Protein AF-0000000084986607 (afdb_homodimer)

Nearest PDB structures (foldseek):
  7drk-assembly1_B  TM=8.245E-01  e=2.965E-09  Staphylococcus aureus subsp. aureus N315
  6wmv-assembly1_C  TM=6.485E-01  e=1.947E-02  Archaeoglobus fulgidus
  6h59-assembly1_A  TM=6.500E-01  e=3.599E-02  Mycobacterium tuberculosis H37Rv
  6w1w-assembly1_A  TM=1.901E-01  e=2.308E+00  Vibrio cholerae O1 biovar El Tor str. N16961
  7drk-assembly1_B  TM=8.254E-01  e=2.108E-09  Staphylococcus aureus subsp. aureus N315

Radius of gyration: 21.26 Å; Cα contacts (8 Å, |Δi|>4): 441; chains: 2; bounding box: 54×56×50 Å

Foldseek 3Di:
DPPVVQPPLSVLLVVLQVLQVVLLCLLQPPVDQLSLVVNLVSLVSSVVSLVVSVVVCVVVVVDDPSSVVSSVVSLVSNLLSLVVSCCVVVLEPPVLSVLLVVLVCLLVVLQVLQVVVVHHDDDDPLVVVLSVLSSVLSSQLSVVVSCCSVPVPDDVVVSSVSSHVSSVVSSVSSNVRSVVSCVVSVCSVPVPD/DPPVVQPPLSVLLVVLQVLQVVLLCLLQPPVDQLSLVVNLVSLVSSVVSLVVSVVVCVVVVVDDPNSVVSSVVSLVSNLLSLVVSCCVVVLEPPVLSVLLVVLVVLLVVLQVLQVVVVHHDDDDPLVVVLSVLSSVLSSQLSVVVSCCSVPVPDDPVVSSVSSHVSSVVSSVSSNVRSVVSCVVSVCSVPVPD

InterPro domains:
  IPR000462 CDP-alcohol phosphatidyltransferase [PF01066] (6-175)
  IPR004570 CDP-diacylglycerol--glycerol-3-phosphate 3-phosphatidyltransferase [PIRSF000847] (7-192)
  IPR004570 CDP-diacylglycerol--glycerol-3-phosphate 3-phosphatidyltransferase [TIGR00560] (7-188)
  IPR043130 CDP-alcohol phosphatidyltransferase, transmembrane domain [G3DSA:1.20.120.1760] (6-190)
  IPR048254 CDP-alcohol phosphatidyltransferase, conserved site [PS00379] (53-75)
  IPR050324 CDP-alcohol phosphatidyltransferase class-I [PTHR14269] (7-187)

Sequence (386 aa):
MEECELNTPNKLTLLRIILVPFFVAFLMIPAIPFHFLWALVLFIAAAVTDSIDGKLARKYNLVTNFGKFLDPLADKVLVFSALICFIELGFIGSVMVVIIMAREFLVTSLRLVAVNSGKVIAASIWGKLKTVSQMVSIVVILTLQAFIELFGILDPSIALLIGEVLMWIATALTLISGVEYLWSNWKYVNMNDMEECELNTPNKLTLLRIILVPFFVAFLMIPAIPFHFLWALVLFIAAAVTDSIDGKLARKYNLVTNFGKFLDPLADKVLVFSALICFIELGFIGSVMVVIIMAREFLVTSLRLVAVNSGKVIAASIWGKLKTVSQMVSIVVILTLQAFIELFGILDPSIALLIGEVLMWIATALTLISGVEYLWSNWKYVNMND

Structure (mmCIF, N/CA/C/O backbone):
data_AF-0000000084986607-model_v1
#
loop_
_entity.id
_entity.type
_entity.pdbx_description
1 polymer 'CDP-diacylglycerol--glycerol-3-phosphate 3-phosphatidyltransferase'
#
loop_
_atom_site.group_PDB
_atom_site.id
_atom_site.type_symbol
_atom_site.label_atom_id
_atom_site.label_alt_id
_atom_site.label_comp_id
_atom_site.label_asym_id
_atom_site.label_entity_id
_atom_site.label_seq_id
_atom_site.pdbx_PDB_ins_code
_atom_site.Cartn_x
_atom_site.Cartn_y
_atom_site.Cartn_z
_atom_site.occupancy
_atom_site.B_iso_or_equiv
_atom_site.auth_seq_id
_atom_site.auth_comp_id
_atom_site.auth_asym_id
_atom_site.auth_atom_id
_atom_site.pdbx_PDB_model_num
ATOM 1 N N . MET A 1 1 ? 17.422 29.547 -10.867 1 28.83 1 MET A N 1
ATOM 2 C CA . MET A 1 1 ? 17.109 28.172 -10.492 1 28.83 1 MET A CA 1
ATOM 3 C C . MET A 1 1 ? 18.266 27.547 -9.734 1 28.83 1 MET A C 1
ATOM 5 O O . MET A 1 1 ? 19.281 27.172 -10.336 1 28.83 1 MET A O 1
ATOM 9 N N . GLU A 1 2 ? 18.703 28.109 -8.672 1 35.69 2 GLU A N 1
ATOM 10 C CA . GLU A 1 2 ? 19.938 27.766 -7.992 1 35.69 2 GLU A CA 1
ATOM 11 C C . GLU A 1 2 ? 20.094 26.25 -7.848 1 35.69 2 GLU A C 1
ATOM 13 O O . GLU A 1 2 ? 19.109 25.547 -7.609 1 35.69 2 GLU A O 1
ATOM 18 N N . GLU A 1 3 ? 21.016 25.609 -8.469 1 37.78 3 GLU A N 1
ATOM 19 C CA . GLU A 1 3 ? 21.453 24.219 -8.508 1 37.78 3 GLU A CA 1
ATOM 20 C C . GLU A 1 3 ? 21.281 23.547 -7.148 1 37.78 3 GLU A C 1
ATOM 22 O O . GLU A 1 3 ? 21.969 23.922 -6.184 1 37.78 3 GLU A O 1
ATOM 27 N N . CYS A 1 4 ? 20.016 23.484 -6.645 1 42.47 4 CYS A N 1
ATOM 28 C CA . CYS A 1 4 ? 19.906 22.812 -5.352 1 42.47 4 CYS A CA 1
ATOM 29 C C . CYS A 1 4 ? 20.922 21.688 -5.234 1 42.47 4 CYS A C 1
ATOM 31 O O . CYS A 1 4 ? 20.797 20.656 -5.906 1 42.47 4 CYS A O 1
ATOM 33 N N . GLU A 1 5 ? 22.141 21.922 -5.223 1 50.06 5 GLU A N 1
ATOM 34 C CA . GLU A 1 5 ? 23.219 20.984 -4.941 1 50.06 5 GLU A CA 1
ATOM 35 C C . GLU A 1 5 ? 22.781 19.953 -3.904 1 50.06 5 GLU A C 1
ATOM 37 O O . GLU A 1 5 ? 22.594 20.281 -2.73 1 50.06 5 GLU A O 1
ATOM 42 N N . LEU A 1 6 ? 21.891 18.922 -4.375 1 61.12 6 LEU A N 1
ATOM 43 C CA . LEU A 1 6 ? 21.484 17.875 -3.451 1 61.12 6 LEU A CA 1
ATOM 44 C C . LEU A 1 6 ? 22.656 17.422 -2.598 1 61.12 6 LEU A C 1
ATOM 46 O O . LEU A 1 6 ? 23.719 17.109 -3.123 1 61.12 6 LEU A O 1
ATOM 50 N N . ASN A 1 7 ? 22.734 17.75 -1.363 1 72.56 7 ASN A N 1
ATOM 51 C CA . ASN A 1 7 ? 23.719 17.219 -0.442 1 72.56 7 ASN A CA 1
ATOM 52 C C . ASN A 1 7 ? 23.781 15.695 -0.51 1 72.56 7 ASN A C 1
ATOM 54 O O . ASN A 1 7 ? 22.953 15.062 -1.163 1 72.56 7 ASN A O 1
ATOM 58 N N . THR A 1 8 ? 24.797 15.109 -0.159 1 68.56 8 THR A N 1
ATOM 59 C CA . THR A 1 8 ? 25.094 13.68 -0.241 1 68.56 8 THR A CA 1
ATOM 60 C C . THR A 1 8 ? 23.922 12.852 0.269 1 68.56 8 THR A C 1
ATOM 62 O O . THR A 1 8 ? 23.484 11.906 -0.395 1 68.56 8 THR A O 1
ATOM 65 N N . PRO A 1 9 ? 23.297 13.289 1.304 1 70.12 9 PRO A N 1
ATOM 66 C CA . PRO A 1 9 ? 22.172 12.484 1.786 1 70.12 9 PRO A CA 1
ATOM 67 C C . PRO A 1 9 ? 21 12.477 0.817 1 70.12 9 PRO A C 1
ATOM 69 O O . PRO A 1 9 ? 20.359 11.438 0.625 1 70.12 9 PRO A O 1
ATOM 72 N N . ASN A 1 10 ? 20.812 13.516 0.164 1 75.75 10 ASN A N 1
ATOM 73 C CA . ASN A 1 10 ? 19.719 13.609 -0.788 1 75.75 10 ASN A CA 1
ATOM 74 C C . ASN A 1 10 ? 19.984 12.773 -2.037 1 75.75 10 ASN A C 1
ATOM 76 O O . ASN A 1 10 ? 19.062 12.188 -2.602 1 75.75 10 ASN A O 1
ATOM 80 N N . LYS A 1 11 ? 21.234 12.797 -2.33 1 77.88 11 LYS A N 1
ATOM 81 C CA . LYS A 1 11 ? 21.609 11.984 -3.486 1 77.88 11 LYS A CA 1
ATOM 82 C C . LYS A 1 11 ? 21.375 10.5 -3.217 1 77.88 11 LYS A C 1
ATOM 84 O O . LYS A 1 11 ? 20.922 9.766 -4.098 1 77.88 11 LYS A O 1
ATOM 89 N N . LEU A 1 12 ? 21.594 10.141 -2.016 1 77.69 12 LEU A N 1
ATOM 90 C CA . LEU A 1 12 ? 21.422 8.734 -1.651 1 77.69 12 LEU A CA 1
ATOM 91 C C . LEU A 1 12 ? 19.938 8.359 -1.591 1 77.69 12 LEU A C 1
ATOM 93 O O . LEU A 1 12 ? 19.562 7.246 -1.96 1 77.69 12 LEU A O 1
ATOM 97 N N . THR A 1 13 ? 19.203 9.258 -1.148 1 78.75 13 THR A N 1
ATOM 98 C CA . THR A 1 13 ? 17.766 9.016 -1.095 1 78.75 13 THR A CA 1
ATOM 99 C C . THR A 1 13 ? 17.188 8.875 -2.5 1 78.75 13 THR A C 1
ATOM 101 O O . THR A 1 13 ? 16.391 7.965 -2.762 1 78.75 13 THR A O 1
ATOM 104 N N . LEU A 1 14 ? 17.609 9.727 -3.342 1 80.88 14 LEU A N 1
ATOM 105 C CA . LEU A 1 14 ? 17.172 9.664 -4.73 1 80.88 14 LEU A CA 1
ATOM 106 C C . LEU A 1 14 ? 17.625 8.359 -5.387 1 80.88 14 LEU A C 1
ATOM 108 O O . LEU A 1 14 ? 16.875 7.77 -6.172 1 80.88 14 LEU A O 1
ATOM 112 N N . LEU A 1 15 ? 18.797 8.031 -5.039 1 82.75 15 LEU A N 1
ATOM 113 C CA . LEU A 1 15 ? 19.312 6.762 -5.551 1 82.75 15 LEU A CA 1
ATOM 114 C C . LEU A 1 15 ? 18.422 5.598 -5.102 1 82.75 15 LEU A C 1
ATOM 116 O O . LEU A 1 15 ? 18.141 4.691 -5.887 1 82.75 15 LEU A O 1
ATOM 120 N N . ARG A 1 16 ? 17.922 5.676 -3.904 1 87 16 ARG A N 1
ATOM 121 C CA . ARG A 1 16 ? 17.078 4.602 -3.385 1 87 16 ARG A CA 1
ATOM 122 C C . ARG A 1 16 ? 15.758 4.531 -4.133 1 87 16 ARG A C 1
ATOM 124 O O . ARG A 1 16 ? 15.266 3.441 -4.441 1 87 16 ARG A O 1
ATOM 131 N N . ILE A 1 17 ? 15.234 5.574 -4.43 1 85.38 17 ILE A N 1
ATOM 132 C CA . ILE A 1 17 ? 13.977 5.621 -5.172 1 85.38 17 ILE A CA 1
ATOM 133 C C . ILE A 1 17 ? 14.188 5.047 -6.57 1 85.38 17 ILE A C 1
ATOM 135 O O . ILE A 1 17 ? 13.359 4.277 -7.062 1 85.38 17 ILE A O 1
ATOM 139 N N . ILE A 1 18 ? 15.344 5.395 -7.16 1 88.12 18 ILE A N 1
ATOM 140 C CA . ILE A 1 18 ? 15.672 4.945 -8.508 1 88.12 18 ILE A CA 1
ATOM 141 C C . ILE A 1 18 ? 15.953 3.443 -8.5 1 88.12 18 ILE A C 1
ATOM 143 O O . ILE A 1 18 ? 15.703 2.752 -9.492 1 88.12 18 ILE A O 1
ATOM 147 N N . LEU A 1 19 ? 16.422 2.98 -7.426 1 91.88 19 LEU A N 1
ATOM 148 C CA . LEU A 1 19 ? 16.766 1.569 -7.309 1 91.88 19 LEU A CA 1
ATOM 149 C C . LEU A 1 19 ? 15.516 0.702 -7.27 1 91.88 19 LEU A C 1
ATOM 151 O O . LEU A 1 19 ? 15.578 -0.496 -7.559 1 91.88 19 LEU A O 1
ATOM 155 N N . VAL A 1 20 ? 14.367 1.291 -6.926 1 93.44 20 VAL A N 1
ATOM 156 C CA . VAL A 1 20 ? 13.148 0.515 -6.727 1 93.44 20 VAL A CA 1
ATOM 157 C C . VAL A 1 20 ? 12.734 -0.147 -8.039 1 93.44 20 VAL A C 1
ATOM 159 O O . VAL A 1 20 ? 12.508 -1.358 -8.086 1 93.44 20 VAL A O 1
ATOM 162 N N . PRO A 1 21 ? 12.695 0.578 -9.18 1 95.25 21 PRO A N 1
ATOM 163 C CA . PRO A 1 21 ? 12.328 -0.084 -10.43 1 95.25 21 PRO A CA 1
ATOM 164 C C . PRO A 1 21 ? 13.328 -1.164 -10.844 1 95.25 21 PRO A C 1
ATOM 166 O O . PRO A 1 21 ? 12.938 -2.188 -11.414 1 95.25 21 PRO A O 1
ATOM 169 N N . PHE A 1 22 ? 14.539 -0.944 -10.594 1 96 22 PHE A N 1
ATOM 170 C CA . PHE A 1 22 ? 15.547 -1.951 -10.898 1 96 22 PHE A CA 1
ATOM 171 C C . PHE A 1 22 ? 15.383 -3.172 -10 1 96 22 PHE A C 1
ATOM 173 O O . PHE A 1 22 ? 15.5 -4.309 -10.461 1 96 22 PHE A O 1
ATOM 180 N N . PHE A 1 23 ? 15.133 -2.857 -8.758 1 97.5 23 PHE A N 1
ATOM 181 C CA . PHE A 1 23 ? 14.867 -3.941 -7.82 1 97.5 23 PHE A CA 1
ATOM 182 C C . PHE A 1 23 ? 13.703 -4.797 -8.297 1 97.5 23 PHE A C 1
ATOM 184 O O . PHE A 1 23 ? 13.797 -6.023 -8.344 1 97.5 23 PHE A O 1
ATOM 191 N N . VAL A 1 24 ? 12.633 -4.137 -8.703 1 97.75 24 VAL A N 1
ATOM 192 C CA . VAL A 1 24 ? 11.438 -4.832 -9.164 1 97.75 24 VAL A CA 1
ATOM 193 C C . VAL A 1 24 ? 11.75 -5.605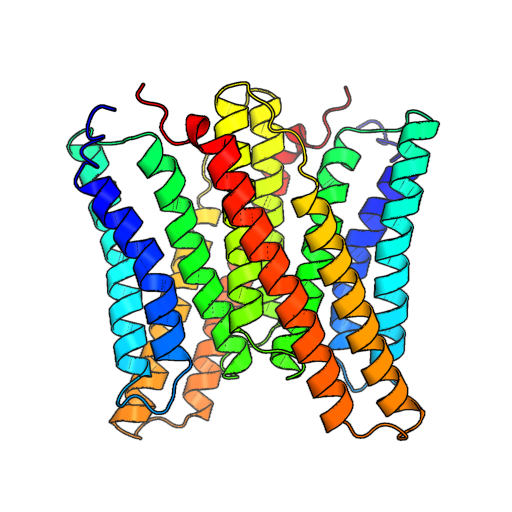 -10.445 1 97.75 24 VAL A C 1
ATOM 195 O O . VAL A 1 24 ? 11.312 -6.742 -10.617 1 97.75 24 VAL A O 1
ATOM 198 N N . ALA A 1 25 ? 12.523 -5.02 -11.312 1 96.75 25 ALA A N 1
ATOM 199 C CA . ALA A 1 25 ? 12.891 -5.676 -12.562 1 96.75 25 ALA A CA 1
ATOM 200 C C . ALA A 1 25 ? 13.695 -6.945 -12.297 1 96.75 25 ALA A C 1
ATOM 202 O O . ALA A 1 25 ? 13.398 -8 -12.859 1 96.75 25 ALA A O 1
ATOM 203 N N . PHE A 1 26 ? 14.641 -6.848 -11.445 1 96.44 26 PHE A N 1
ATOM 204 C CA . PHE A 1 26 ? 15.445 -8.016 -11.125 1 96.44 26 PHE A CA 1
ATOM 205 C C . PHE A 1 26 ? 14.609 -9.094 -10.445 1 96.44 26 PHE A C 1
ATOM 207 O O . PHE A 1 26 ? 14.82 -10.281 -10.672 1 96.44 26 PHE A O 1
ATOM 214 N N . LEU A 1 27 ? 13.734 -8.625 -9.664 1 96.31 27 LEU A N 1
ATOM 215 C CA . LEU A 1 27 ? 12.906 -9.562 -8.914 1 96.31 27 LEU A CA 1
ATOM 216 C C . LEU A 1 27 ? 11.938 -10.297 -9.836 1 96.31 27 LEU A C 1
ATOM 218 O O . LEU A 1 27 ? 11.719 -11.5 -9.68 1 96.31 27 LEU A O 1
ATOM 222 N N . MET A 1 28 ? 11.461 -9.602 -10.898 1 97.06 28 MET A N 1
ATOM 223 C CA . MET A 1 28 ? 10.297 -10.117 -11.617 1 97.06 28 MET A CA 1
ATOM 224 C C . MET A 1 28 ? 10.695 -10.664 -12.984 1 97.06 28 MET A C 1
ATOM 226 O O . MET A 1 28 ? 9.891 -11.305 -13.656 1 97.06 28 MET A O 1
ATOM 230 N N . ILE A 1 29 ? 11.93 -10.438 -13.445 1 96.12 29 ILE A N 1
ATOM 231 C CA . ILE A 1 29 ? 12.352 -10.914 -14.758 1 96.12 29 ILE A CA 1
ATOM 232 C C . ILE A 1 29 ? 13.25 -12.133 -14.602 1 96.12 29 ILE A C 1
ATOM 234 O O . ILE A 1 29 ? 14.453 -12.008 -14.398 1 96.12 29 ILE A O 1
ATOM 238 N N . PRO A 1 30 ? 12.695 -13.281 -14.789 1 92.88 30 PRO A N 1
ATOM 239 C CA . PRO A 1 30 ? 13.453 -14.516 -14.562 1 92.88 30 PRO A CA 1
ATOM 240 C C . PRO A 1 30 ? 14.531 -14.75 -15.617 1 92.88 30 PRO A C 1
ATOM 242 O O . PRO A 1 30 ? 15.438 -15.555 -15.414 1 92.88 30 PRO A O 1
ATOM 245 N N . ALA A 1 31 ? 14.414 -14.07 -16.703 1 93.44 31 ALA A N 1
ATOM 246 C CA . ALA A 1 31 ? 15.375 -14.234 -17.781 1 93.44 31 ALA A CA 1
ATOM 247 C C . ALA A 1 31 ? 16.75 -13.711 -17.375 1 93.44 31 ALA A C 1
ATOM 249 O O . ALA A 1 31 ? 17.766 -14.07 -18 1 93.44 31 ALA A O 1
ATOM 250 N N . ILE A 1 32 ? 16.812 -12.898 -16.422 1 92.88 32 ILE A N 1
ATOM 251 C CA . ILE A 1 32 ? 18.094 -12.383 -15.922 1 92.88 32 ILE A CA 1
ATOM 252 C C . ILE A 1 32 ? 18.75 -13.43 -15.023 1 92.88 32 ILE A C 1
ATOM 254 O O . ILE A 1 32 ? 18.156 -13.883 -14.047 1 92.88 32 ILE A O 1
ATOM 258 N N . PRO A 1 33 ? 19.984 -13.812 -15.375 1 92.62 33 PRO A N 1
ATOM 259 C CA . PRO A 1 33 ? 20.656 -14.781 -14.516 1 92.62 33 PRO A CA 1
ATOM 260 C C . PRO A 1 33 ? 20.859 -14.273 -13.094 1 92.62 33 PRO A C 1
ATOM 262 O O . PRO A 1 33 ? 21.188 -13.102 -12.891 1 92.62 33 PRO A O 1
ATOM 265 N N . PHE A 1 34 ? 20.609 -15.094 -12.164 1 93.56 34 PHE A N 1
ATOM 266 C CA . PHE A 1 34 ? 20.781 -14.781 -10.75 1 93.56 34 PHE A CA 1
ATOM 267 C C . PHE A 1 34 ? 19.953 -13.57 -10.352 1 93.56 34 PHE A C 1
ATOM 269 O O . PHE A 1 34 ? 20.438 -12.68 -9.656 1 93.56 34 PHE A O 1
ATOM 276 N N . HIS A 1 35 ? 18.781 -13.5 -10.891 1 94.62 35 HIS A N 1
ATOM 277 C CA . HIS A 1 35 ? 17.953 -12.32 -10.711 1 94.62 35 HIS A CA 1
ATOM 278 C C . HIS A 1 35 ? 17.578 -12.125 -9.242 1 94.62 35 HIS A C 1
ATOM 280 O O . HIS A 1 35 ? 17.516 -10.992 -8.766 1 94.62 35 HIS A O 1
ATOM 286 N N . PHE A 1 36 ? 17.422 -13.195 -8.469 1 95.31 36 PHE A N 1
ATOM 287 C CA . PHE A 1 36 ? 17.109 -13.047 -7.051 1 95.31 36 PHE A CA 1
ATOM 288 C C . PHE A 1 36 ? 18.312 -12.5 -6.289 1 95.31 36 PHE A C 1
ATOM 290 O O . PHE A 1 36 ? 18.156 -11.727 -5.344 1 95.31 36 PHE A O 1
ATOM 297 N N . LEU A 1 37 ? 19.469 -12.891 -6.652 1 95.38 37 LEU A N 1
ATOM 298 C CA . LEU A 1 37 ? 20.688 -12.383 -6.016 1 95.38 37 LEU A CA 1
ATOM 299 C C . LEU A 1 37 ? 20.844 -10.883 -6.25 1 95.38 37 LEU A C 1
ATOM 301 O O . LEU A 1 37 ? 21.156 -10.133 -5.324 1 95.38 37 LEU A O 1
ATOM 305 N N . TRP A 1 38 ? 20.609 -10.516 -7.496 1 96.19 38 TRP A N 1
ATOM 306 C CA . TRP A 1 38 ? 20.688 -9.094 -7.816 1 96.19 38 TRP A CA 1
ATOM 307 C C . TRP A 1 38 ? 19.641 -8.305 -7.027 1 96.19 38 TRP A C 1
ATOM 309 O O . TRP A 1 38 ? 19.922 -7.211 -6.531 1 96.19 38 TRP A O 1
ATOM 319 N N . ALA A 1 39 ? 18.438 -8.852 -6.941 1 96.88 39 ALA A N 1
ATOM 320 C CA . ALA A 1 39 ? 17.391 -8.211 -6.156 1 96.88 39 ALA A CA 1
ATOM 321 C C . ALA A 1 39 ? 17.797 -8.086 -4.691 1 96.88 39 ALA A C 1
ATOM 323 O O . ALA A 1 39 ? 17.562 -7.051 -4.062 1 96.88 39 ALA A O 1
ATOM 324 N N . LEU A 1 40 ? 18.406 -9.141 -4.164 1 96.81 40 LEU A N 1
ATOM 325 C CA . LEU A 1 40 ? 18.859 -9.156 -2.781 1 96.81 40 LEU A CA 1
ATOM 326 C C . LEU A 1 40 ? 19.922 -8.07 -2.549 1 96.81 40 LEU A C 1
ATOM 328 O O . LEU A 1 40 ? 19.828 -7.305 -1.589 1 96.81 40 LEU A O 1
ATOM 332 N N . VAL A 1 41 ? 20.859 -8 -3.402 1 96.06 41 VAL A N 1
ATOM 333 C CA . VAL A 1 41 ? 21.938 -7.031 -3.289 1 96.06 41 VAL A CA 1
ATOM 334 C C . VAL A 1 41 ? 21.391 -5.613 -3.346 1 96.06 41 VAL A C 1
ATOM 336 O O . VAL A 1 41 ? 21.766 -4.758 -2.541 1 96.06 41 VAL A O 1
ATOM 339 N N . LEU A 1 42 ? 20.5 -5.43 -4.277 1 95.56 42 LEU A N 1
ATOM 340 C CA . LEU A 1 42 ? 19.906 -4.105 -4.418 1 95.56 42 LEU A CA 1
ATOM 341 C C . LEU A 1 42 ? 19.094 -3.74 -3.182 1 95.56 42 LEU A C 1
ATOM 343 O O . LEU A 1 42 ? 19.141 -2.598 -2.717 1 95.56 42 LEU A O 1
ATOM 347 N N . PHE A 1 43 ? 18.375 -4.688 -2.67 1 96.38 43 PHE A N 1
ATOM 348 C CA . PHE A 1 43 ? 17.562 -4.426 -1.489 1 96.38 43 PHE A CA 1
ATOM 349 C C . PHE A 1 43 ? 18.438 -4.082 -0.29 1 96.38 43 PHE A C 1
ATOM 351 O O . PHE A 1 43 ? 18.172 -3.109 0.419 1 96.38 43 PHE A O 1
ATOM 358 N N . ILE A 1 44 ? 19.438 -4.855 -0.04 1 94.38 44 ILE A N 1
ATOM 359 C CA . ILE A 1 44 ? 20.344 -4.633 1.081 1 94.38 44 ILE A CA 1
ATOM 360 C C . ILE A 1 44 ? 21.031 -3.283 0.923 1 94.38 44 ILE A C 1
ATOM 362 O O . ILE A 1 44 ? 21.141 -2.518 1.884 1 94.38 44 ILE A O 1
ATOM 366 N N . ALA A 1 45 ? 21.469 -3.041 -0.271 1 91.94 45 ALA A N 1
ATOM 367 C CA . ALA A 1 45 ? 22.141 -1.767 -0.537 1 91.94 45 ALA A CA 1
ATOM 368 C C . ALA A 1 45 ? 21.203 -0.594 -0.225 1 91.94 45 ALA A C 1
ATOM 370 O O . ALA A 1 45 ? 21.625 0.373 0.422 1 91.94 45 ALA A O 1
ATOM 371 N N . ALA A 1 46 ? 19.984 -0.755 -0.696 1 88.75 46 ALA A N 1
ATOM 372 C CA . ALA A 1 46 ? 19 0.304 -0.463 1 88.75 46 ALA A CA 1
ATOM 373 C C . ALA A 1 46 ? 18.703 0.454 1.025 1 88.75 46 ALA A C 1
ATOM 375 O O . ALA A 1 46 ? 18.578 1.572 1.532 1 88.75 46 ALA A O 1
ATOM 376 N N . ALA A 1 47 ? 18.609 -0.64 1.761 1 86.12 47 ALA A N 1
ATOM 377 C CA . ALA A 1 47 ? 18.281 -0.627 3.184 1 86.12 47 ALA A CA 1
ATOM 378 C C . ALA A 1 47 ? 19.438 -0.077 4.012 1 86.12 47 ALA A C 1
ATOM 380 O O . ALA A 1 47 ? 19.219 0.691 4.953 1 86.12 47 ALA A O 1
ATOM 381 N N . VAL A 1 48 ? 20.609 -0.439 3.695 1 84.88 48 VAL A N 1
ATOM 382 C CA . VAL A 1 48 ? 21.797 -0.034 4.438 1 84.88 48 VAL A CA 1
ATOM 383 C C . VAL A 1 48 ? 22.094 1.44 4.172 1 84.88 48 VAL A C 1
ATOM 385 O O . VAL A 1 48 ? 22.5 2.17 5.078 1 84.88 48 VAL A O 1
ATOM 388 N N . THR A 1 49 ? 21.875 1.845 2.959 1 82.31 49 THR A N 1
ATOM 389 C CA . THR A 1 49 ? 22.141 3.238 2.617 1 82.31 49 THR A CA 1
ATOM 390 C C . THR A 1 49 ? 21.234 4.172 3.428 1 82.31 49 THR A C 1
ATOM 392 O O . THR A 1 49 ? 21.656 5.281 3.775 1 82.31 49 THR A O 1
ATOM 395 N N . ASP A 1 50 ? 20.047 3.68 3.646 1 79.88 50 ASP A N 1
ATOM 396 C CA . ASP A 1 50 ? 19.125 4.477 4.465 1 79.88 50 ASP A CA 1
ATOM 397 C C . ASP A 1 50 ? 19.672 4.648 5.879 1 79.88 50 ASP A C 1
ATOM 399 O O . ASP A 1 50 ? 19.656 5.754 6.426 1 79.88 50 ASP A O 1
ATOM 403 N N . SER A 1 51 ? 20.156 3.613 6.445 1 77.5 51 SER A N 1
ATOM 404 C CA . SER A 1 51 ? 20.672 3.656 7.812 1 77.5 51 SER A CA 1
ATOM 405 C C . SER A 1 51 ? 21.906 4.535 7.918 1 77.5 51 SER A C 1
ATOM 407 O O . SER A 1 51 ? 22.062 5.293 8.875 1 77.5 51 SER A O 1
ATOM 409 N N . ILE A 1 52 ? 22.672 4.504 6.957 1 76.44 52 ILE A N 1
ATOM 410 C CA . ILE A 1 52 ? 23.953 5.203 6.984 1 76.44 52 ILE A CA 1
ATOM 411 C C . ILE A 1 52 ? 23.734 6.688 6.711 1 76.44 52 ILE A C 1
ATOM 413 O O . ILE A 1 52 ? 24.25 7.543 7.434 1 76.44 52 ILE A O 1
ATOM 417 N N . ASP A 1 53 ? 22.984 6.898 5.738 1 71.5 53 ASP A N 1
ATOM 418 C CA . ASP A 1 53 ? 22.812 8.281 5.316 1 71.5 53 ASP A CA 1
ATOM 419 C C . ASP A 1 53 ? 22.016 9.078 6.348 1 71.5 53 ASP A C 1
ATOM 421 O O . ASP A 1 53 ? 22.266 10.266 6.555 1 71.5 53 ASP A O 1
ATOM 425 N N . GLY A 1 54 ? 21.031 8.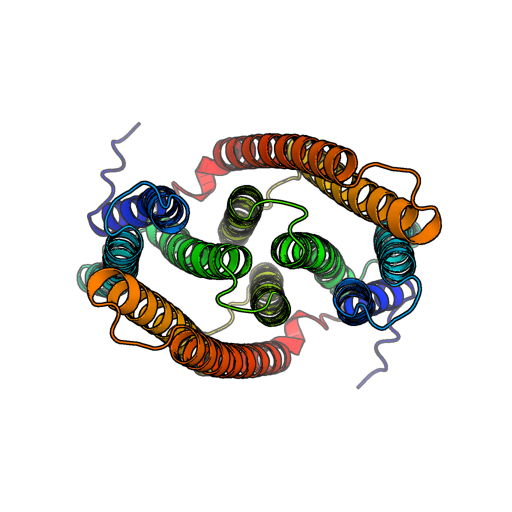352 6.926 1 68.88 54 GLY A N 1
ATOM 426 C CA . GLY A 1 54 ? 20.344 9.031 8.016 1 68.88 54 GLY A CA 1
ATOM 427 C C . GLY A 1 54 ? 21.266 9.43 9.148 1 68.88 54 GLY A C 1
ATOM 428 O O . GLY A 1 54 ? 21.188 10.547 9.648 1 68.88 54 GLY A O 1
ATOM 429 N N . LYS A 1 55 ? 22.219 8.648 9.414 1 73.88 55 LYS A N 1
ATOM 430 C CA . LYS A 1 55 ? 23.172 8.914 10.484 1 73.88 55 LYS A CA 1
ATOM 431 C C . LYS A 1 55 ? 24.141 10.023 10.086 1 73.88 55 LYS A C 1
ATOM 433 O O . LYS A 1 55 ? 24.453 10.906 10.891 1 73.88 55 LYS A O 1
ATOM 438 N N . LEU A 1 56 ? 24.453 9.945 8.898 1 70.75 56 LEU A N 1
ATOM 439 C CA . LEU A 1 56 ? 25.422 10.922 8.422 1 70.75 56 LEU A CA 1
ATOM 440 C C . LEU A 1 56 ? 24.781 12.305 8.281 1 70.75 56 LEU A C 1
ATOM 442 O O . LEU A 1 56 ? 25.406 13.312 8.602 1 70.75 56 LEU A O 1
ATOM 446 N N . ALA A 1 57 ? 23.625 12.273 7.785 1 68.62 57 ALA A N 1
ATOM 447 C CA . ALA A 1 57 ? 22.922 13.539 7.621 1 68.62 57 ALA A CA 1
ATOM 448 C C . ALA A 1 57 ? 22.719 14.227 8.969 1 68.62 57 ALA A C 1
ATOM 450 O O . ALA A 1 57 ? 22.844 15.453 9.07 1 68.62 57 ALA A O 1
ATOM 451 N N . ARG A 1 58 ? 22.531 13.469 9.992 1 71.06 58 ARG A N 1
ATOM 452 C CA . ARG A 1 58 ? 22.328 14.008 11.336 1 71.06 58 ARG A CA 1
ATOM 453 C C . ARG A 1 58 ? 23.656 14.461 11.938 1 71.06 58 ARG A C 1
ATOM 455 O O . ARG A 1 58 ? 23.734 15.516 12.555 1 71.06 58 ARG A O 1
ATOM 462 N N . LYS A 1 59 ? 24.547 13.75 11.641 1 73.75 59 LYS A N 1
ATOM 463 C CA . LYS A 1 59 ? 25.875 14.031 12.211 1 73.75 59 LYS A CA 1
ATOM 464 C C . LYS A 1 59 ? 26.469 15.297 11.609 1 73.75 59 LYS A C 1
ATOM 466 O O . LYS A 1 59 ? 27.078 16.094 12.312 1 73.75 59 LYS A O 1
ATOM 471 N N . TYR A 1 60 ? 26.219 15.477 10.352 1 74.88 60 TYR A N 1
ATOM 472 C CA . TYR A 1 60 ? 26.859 16.609 9.68 1 74.88 60 TYR A CA 1
ATOM 473 C C . TYR A 1 60 ? 25.844 17.719 9.43 1 74.88 60 TYR A C 1
ATOM 475 O O . TYR A 1 60 ? 26.109 18.641 8.648 1 74.88 60 TYR A O 1
ATOM 483 N N . ASN A 1 61 ? 24.641 17.562 9.977 1 70.94 61 ASN A N 1
ATOM 484 C CA . ASN A 1 61 ? 23.594 18.562 9.891 1 70.94 61 ASN A CA 1
ATOM 485 C C . ASN A 1 61 ? 23.188 18.828 8.445 1 70.94 61 ASN A C 1
ATOM 487 O O . ASN A 1 61 ? 23.078 19.984 8.031 1 70.94 61 ASN A O 1
ATOM 491 N N . LEU A 1 62 ? 23.203 17.922 7.719 1 70.44 62 LEU A N 1
ATOM 492 C CA . LEU A 1 62 ? 22.859 18.031 6.305 1 70.44 62 LEU A CA 1
ATOM 493 C C . LEU A 1 62 ? 21.406 17.641 6.059 1 70.44 62 LEU A C 1
ATOM 495 O O . LEU A 1 62 ? 21.031 17.344 4.926 1 70.44 62 LEU A O 1
ATOM 499 N N . VAL A 1 63 ? 20.719 17.688 7.129 1 68.38 63 VAL A N 1
ATOM 500 C CA . VAL A 1 63 ? 19.328 17.297 7 1 68.38 63 VAL A CA 1
ATOM 501 C C . VAL A 1 63 ? 18.547 18.344 6.215 1 68.38 63 VAL A C 1
ATOM 503 O O . VAL A 1 63 ? 18.609 19.531 6.543 1 68.38 63 VAL A O 1
ATOM 506 N N . THR A 1 64 ? 18.062 18.016 5.012 1 74.69 64 THR A N 1
ATOM 507 C CA . THR A 1 64 ? 17.234 18.906 4.199 1 74.69 64 THR A CA 1
ATOM 508 C C . THR A 1 64 ? 15.766 18.5 4.258 1 74.69 64 THR A C 1
ATOM 510 O O . THR A 1 64 ? 15.445 17.375 4.645 1 74.69 64 THR A O 1
ATOM 513 N N . ASN A 1 65 ? 14.969 19.438 4.02 1 74.5 65 ASN A N 1
ATOM 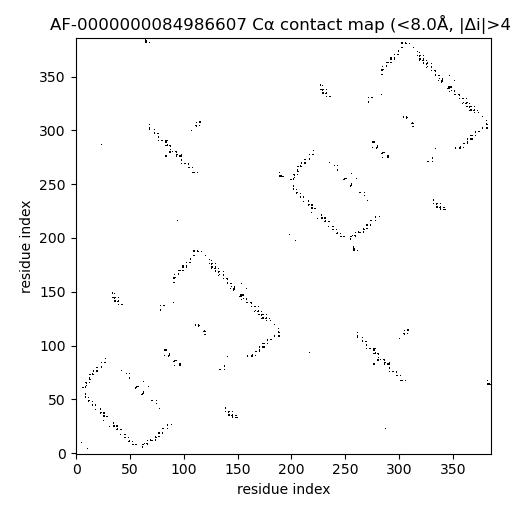514 C CA . ASN A 1 65 ? 13.539 19.156 3.982 1 74.5 65 ASN A CA 1
ATOM 515 C C . ASN A 1 65 ? 13.203 18.109 2.922 1 74.5 65 ASN A C 1
ATOM 517 O O . ASN A 1 65 ? 12.336 17.266 3.131 1 74.5 65 ASN A O 1
ATOM 521 N N . PHE A 1 66 ? 13.969 18.172 1.911 1 77.44 66 PHE A N 1
ATOM 522 C CA . PHE A 1 66 ? 13.758 17.219 0.836 1 77.44 66 PHE A CA 1
ATOM 523 C C . PHE A 1 66 ? 14.109 15.805 1.298 1 77.44 66 PHE A C 1
ATOM 525 O O . PHE A 1 66 ? 13.367 14.859 1.032 1 77.44 66 PHE A O 1
ATOM 532 N N . GLY A 1 67 ? 15.195 15.742 1.944 1 76.88 67 GLY A N 1
ATOM 533 C CA . GLY A 1 67 ? 15.609 14.453 2.469 1 76.88 67 GLY A CA 1
ATOM 534 C C . GLY A 1 67 ? 14.664 13.898 3.512 1 76.88 67 GLY A C 1
ATOM 535 O O . GLY A 1 67 ? 14.367 12.703 3.514 1 76.88 67 GLY A O 1
ATOM 536 N N . LYS A 1 68 ? 14.172 14.695 4.281 1 75.81 68 LYS A N 1
ATOM 537 C CA . LYS A 1 68 ? 13.234 14.305 5.328 1 75.81 68 LYS A CA 1
ATOM 538 C C . LYS A 1 68 ? 11.938 13.758 4.727 1 75.81 68 LYS A C 1
ATOM 540 O O . LYS A 1 68 ? 11.328 12.836 5.27 1 75.81 68 LYS A O 1
ATOM 545 N N . PHE A 1 69 ? 11.664 14.32 3.666 1 81.38 69 PHE A N 1
ATOM 546 C CA . PHE A 1 69 ? 10.453 13.914 2.961 1 81.38 69 PHE A CA 1
ATOM 547 C C . PHE A 1 69 ? 10.695 12.633 2.174 1 81.38 69 PHE A C 1
ATOM 549 O O . PHE A 1 69 ? 9.922 11.68 2.275 1 81.38 69 PHE A O 1
ATOM 556 N N . LEU A 1 70 ? 11.75 12.578 1.482 1 83.06 70 LEU A N 1
ATOM 557 C CA . LEU A 1 70 ? 11.977 11.523 0.5 1 83.06 70 LEU A CA 1
ATOM 558 C C . LEU A 1 70 ? 12.469 10.25 1.177 1 83.06 70 LEU A C 1
ATOM 560 O O . LEU A 1 70 ? 12.203 9.148 0.691 1 83.06 70 LEU A O 1
ATOM 564 N N . ASP A 1 71 ? 13.156 10.477 2.262 1 83.44 71 ASP A N 1
ATOM 565 C CA . ASP A 1 71 ? 13.773 9.328 2.918 1 83.44 71 ASP A CA 1
ATOM 566 C C . ASP A 1 71 ? 12.719 8.32 3.367 1 83.44 71 ASP A C 1
ATOM 568 O O . ASP A 1 71 ?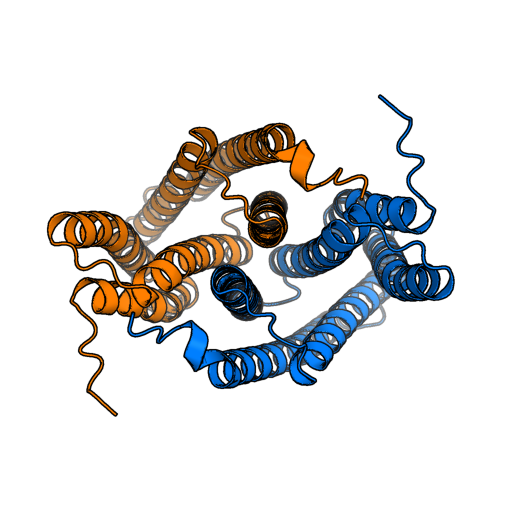 12.742 7.16 2.943 1 83.44 71 ASP A O 1
ATOM 572 N N . PRO A 1 72 ? 11.758 8.758 4.105 1 83.81 72 PRO A N 1
ATOM 573 C CA . PRO A 1 72 ? 10.719 7.816 4.543 1 83.81 72 PRO A CA 1
ATOM 574 C C . PRO A 1 72 ? 9.922 7.234 3.381 1 83.81 72 PRO A C 1
ATOM 576 O O . PRO A 1 72 ? 9.508 6.074 3.432 1 83.81 72 PRO A O 1
ATOM 579 N N . LEU A 1 73 ? 9.68 7.953 2.383 1 88.44 73 LEU A N 1
ATOM 580 C CA . LEU A 1 73 ? 8.945 7.504 1.207 1 88.44 73 LEU A CA 1
ATOM 581 C C . LEU A 1 73 ? 9.695 6.379 0.497 1 88.44 73 LEU A C 1
ATOM 583 O O . LEU A 1 73 ? 9.102 5.355 0.148 1 88.44 73 LEU A O 1
ATOM 587 N N . ALA A 1 74 ? 10.992 6.648 0.304 1 89.5 74 ALA A N 1
ATOM 588 C CA . ALA A 1 74 ? 11.82 5.668 -0.396 1 89.5 74 ALA A CA 1
ATOM 589 C C . ALA A 1 74 ? 11.812 4.324 0.329 1 89.5 74 ALA A C 1
ATOM 591 O O . ALA A 1 74 ? 11.688 3.271 -0.301 1 89.5 74 ALA A O 1
ATOM 592 N N . ASP A 1 75 ? 11.93 4.422 1.61 1 88 75 ASP A N 1
ATOM 593 C CA . ASP A 1 75 ? 11.945 3.201 2.412 1 88 75 ASP A CA 1
ATOM 594 C C . ASP A 1 75 ? 10.617 2.459 2.316 1 88 75 ASP A C 1
ATOM 596 O O . ASP A 1 75 ? 10.586 1.245 2.107 1 88 75 ASP A O 1
ATOM 600 N N . LYS A 1 76 ? 9.555 3.129 2.361 1 91.62 76 LYS A N 1
ATOM 601 C CA . LYS A 1 76 ? 8.219 2.537 2.303 1 91.62 76 LYS A CA 1
ATOM 602 C C . LYS A 1 76 ? 7.957 1.906 0.938 1 91.62 76 LYS A C 1
ATOM 604 O O . LYS A 1 76 ? 7.449 0.787 0.854 1 91.62 76 LYS A O 1
ATOM 609 N N . VAL A 1 77 ? 8.305 2.582 -0.023 1 94.56 77 VAL A N 1
ATOM 610 C CA . VAL A 1 77 ? 8.039 2.113 -1.379 1 94.56 77 VAL A CA 1
ATOM 611 C C . VAL A 1 77 ? 8.852 0.852 -1.659 1 94.56 77 VAL A C 1
ATOM 613 O O . VAL A 1 77 ? 8.352 -0.096 -2.268 1 94.56 77 VAL A O 1
ATOM 616 N N . LEU A 1 78 ? 10.094 0.887 -1.202 1 94.25 78 LEU A N 1
ATOM 617 C CA . LEU A 1 78 ? 10.945 -0.28 -1.412 1 94.25 78 LEU A CA 1
ATOM 618 C C . LEU A 1 78 ? 10.367 -1.508 -0.72 1 94.25 78 LEU A C 1
ATOM 620 O O . LEU A 1 78 ? 10.25 -2.572 -1.33 1 94.25 78 LEU A O 1
ATOM 624 N N . VAL A 1 79 ? 9.969 -1.362 0.485 1 95.5 79 VAL A N 1
ATOM 625 C CA . VAL A 1 79 ? 9.445 -2.469 1.28 1 95.5 79 VAL A CA 1
ATOM 626 C C . VAL A 1 79 ? 8.148 -2.979 0.664 1 95.5 79 VAL A C 1
ATOM 628 O O . VAL A 1 79 ? 7.988 -4.18 0.438 1 95.5 79 VAL A O 1
ATOM 631 N N . PHE A 1 80 ? 7.27 -2.137 0.315 1 97.19 80 PHE A N 1
ATOM 632 C CA . PHE A 1 80 ? 5.98 -2.561 -0.221 1 97.19 80 PHE A CA 1
ATOM 633 C C . PHE A 1 80 ? 6.141 -3.141 -1.621 1 97.19 80 PHE A C 1
ATOM 635 O O . PHE A 1 80 ? 5.398 -4.043 -2.012 1 97.19 80 PHE A O 1
ATOM 642 N N . SER A 1 81 ? 7.086 -2.596 -2.367 1 97.75 81 SER A N 1
ATOM 643 C CA . SER A 1 81 ? 7.367 -3.203 -3.662 1 97.75 81 SER A CA 1
ATOM 644 C C . SER A 1 81 ? 7.781 -4.664 -3.51 1 97.75 81 SER A C 1
ATOM 646 O O . SER A 1 81 ? 7.309 -5.531 -4.246 1 97.75 81 SER A O 1
ATOM 648 N N . ALA A 1 82 ? 8.617 -4.887 -2.562 1 97.88 82 ALA A N 1
ATOM 649 C CA . ALA A 1 82 ? 9.062 -6.258 -2.309 1 97.88 82 ALA A CA 1
ATOM 650 C C . ALA A 1 82 ? 7.891 -7.152 -1.917 1 97.88 82 ALA A C 1
ATOM 652 O O . ALA A 1 82 ? 7.703 -8.227 -2.492 1 97.88 82 ALA A O 1
ATOM 653 N N . LEU A 1 83 ? 7.109 -6.691 -0.997 1 98.38 83 LEU A N 1
ATOM 654 C CA . LEU A 1 83 ? 6.004 -7.488 -0.481 1 98.38 83 LEU A CA 1
ATOM 655 C C . LEU A 1 83 ? 4.988 -7.789 -1.58 1 98.38 83 LEU A C 1
ATOM 657 O O . LEU A 1 83 ? 4.52 -8.922 -1.706 1 98.38 83 LEU A O 1
ATOM 661 N N . ILE A 1 84 ? 4.699 -6.809 -2.387 1 98.56 84 ILE A N 1
ATOM 662 C CA . ILE A 1 84 ? 3.709 -6.945 -3.451 1 98.56 84 ILE A CA 1
ATOM 663 C C . ILE A 1 84 ? 4.219 -7.922 -4.508 1 98.56 84 ILE A C 1
ATOM 665 O O . ILE A 1 84 ? 3.479 -8.789 -4.969 1 98.56 84 ILE A O 1
ATOM 669 N N . CYS A 1 85 ? 5.453 -7.82 -4.871 1 98.56 85 CYS A N 1
ATOM 670 C CA . CYS A 1 85 ? 6.031 -8.734 -5.855 1 98.56 85 CYS A CA 1
ATOM 671 C C . CYS A 1 85 ? 6.105 -10.148 -5.309 1 98.56 85 CYS A C 1
ATOM 673 O O . CYS A 1 85 ? 5.941 -11.117 -6.055 1 98.56 85 CYS A O 1
ATOM 675 N N . PHE A 1 86 ? 6.387 -10.297 -3.977 1 98.44 86 PHE A N 1
ATOM 676 C CA . PHE A 1 86 ? 6.453 -11.609 -3.35 1 98.44 86 PHE A CA 1
ATOM 677 C C . PHE A 1 86 ? 5.129 -12.344 -3.498 1 98.44 86 PHE A C 1
ATOM 679 O O . PHE A 1 86 ? 5.105 -13.57 -3.619 1 98.44 86 PHE A O 1
ATOM 686 N N . ILE A 1 87 ? 4.031 -11.594 -3.51 1 98.19 87 ILE A N 1
ATOM 687 C CA . ILE A 1 87 ? 2.721 -12.219 -3.674 1 98.19 87 ILE A CA 1
ATOM 688 C C . ILE A 1 87 ? 2.631 -12.875 -5.051 1 98.19 87 ILE A C 1
ATOM 690 O O . ILE A 1 87 ? 2.215 -14.031 -5.164 1 98.19 87 ILE A O 1
ATOM 694 N N . GLU A 1 88 ? 3 -12.102 -6.082 1 97.69 88 GLU A N 1
ATOM 695 C CA . GLU A 1 88 ? 2.934 -12.617 -7.449 1 97.69 88 GLU A CA 1
ATOM 696 C C . GLU A 1 88 ? 3.828 -13.844 -7.617 1 97.69 88 GLU A C 1
ATOM 698 O O . GLU A 1 88 ? 3.488 -14.766 -8.359 1 97.69 88 GLU A O 1
ATOM 703 N N . LEU A 1 89 ? 4.949 -13.859 -6.898 1 96.88 89 LEU A N 1
ATOM 704 C CA . LEU A 1 89 ? 5.922 -14.945 -7.016 1 96.88 89 LEU A CA 1
ATOM 705 C C . LEU A 1 89 ? 5.5 -16.141 -6.168 1 96.88 89 LEU A C 1
ATOM 707 O O . LEU A 1 89 ? 6.121 -17.203 -6.242 1 96.88 89 LEU A O 1
ATOM 711 N N . GLY A 1 90 ? 4.52 -15.938 -5.281 1 96.5 90 GLY A N 1
ATOM 712 C CA . GLY A 1 90 ? 4.004 -17.031 -4.465 1 96.5 90 GLY A CA 1
ATOM 713 C C . GLY A 1 90 ? 4.785 -17.219 -3.182 1 96.5 90 GLY A C 1
ATOM 714 O O . GLY A 1 90 ? 4.703 -18.281 -2.559 1 96.5 90 GLY A O 1
ATOM 715 N N . PHE A 1 91 ? 5.59 -16.203 -2.801 1 96.44 91 PHE A N 1
ATOM 716 C CA . PHE A 1 91 ? 6.422 -16.344 -1.611 1 96.44 91 PHE A CA 1
ATOM 717 C C . PHE A 1 91 ? 5.602 -16.109 -0.348 1 96.44 91 PHE A C 1
ATOM 719 O O . PHE A 1 91 ? 5.918 -16.656 0.712 1 96.44 91 PHE A O 1
ATOM 726 N N . ILE A 1 92 ? 4.66 -15.258 -0.452 1 97 92 ILE A N 1
ATOM 727 C CA . ILE A 1 92 ? 3.814 -14.945 0.694 1 97 92 ILE A CA 1
ATOM 728 C C . ILE A 1 92 ? 2.371 -14.75 0.234 1 97 92 ILE A C 1
ATOM 730 O O . ILE A 1 92 ? 2.109 -14.609 -0.962 1 97 92 ILE A O 1
ATOM 734 N N . GLY A 1 93 ? 1.448 -14.773 1.252 1 97.12 93 GLY A N 1
ATOM 735 C CA . GLY A 1 93 ? 0.043 -14.562 0.947 1 97.12 93 GLY A CA 1
ATOM 736 C C . GLY A 1 93 ? -0.347 -13.094 0.916 1 97.12 93 GLY A C 1
ATOM 737 O O . GLY A 1 93 ? 0.336 -12.25 1.503 1 97.12 93 GLY A O 1
ATOM 738 N N . SER A 1 94 ? -1.432 -12.836 0.233 1 98.12 94 SER A N 1
ATOM 739 C CA . SER A 1 94 ? -1.893 -11.461 0.062 1 98.12 94 SER A CA 1
ATOM 740 C C . SER A 1 94 ? -2.461 -10.898 1.362 1 98.12 94 SER A C 1
ATOM 742 O O . SER A 1 94 ? -2.354 -9.703 1.63 1 98.12 94 SER A O 1
ATOM 744 N N . VAL A 1 95 ? -3.035 -11.711 2.184 1 97.31 95 VAL A N 1
ATOM 745 C CA . VAL A 1 95 ? -3.734 -11.281 3.387 1 97.31 95 VAL A CA 1
ATOM 746 C C . VAL A 1 95 ? -2.764 -10.555 4.316 1 97.31 95 VAL A C 1
ATOM 748 O O . VAL A 1 95 ? -3.092 -9.5 4.867 1 97.31 95 VAL A O 1
ATOM 751 N N . MET A 1 96 ? -1.577 -11.062 4.465 1 97.5 96 MET A N 1
ATOM 752 C CA . MET A 1 96 ? -0.572 -10.438 5.32 1 97.5 96 MET A CA 1
ATOM 753 C C . MET A 1 96 ? -0.224 -9.039 4.82 1 97.5 96 MET A C 1
ATOM 755 O O . MET A 1 96 ? -0.079 -8.109 5.613 1 97.5 96 MET A O 1
ATOM 759 N N . VAL A 1 97 ? -0.119 -8.914 3.516 1 97.94 97 VAL A N 1
ATOM 760 C CA . VAL A 1 97 ? 0.278 -7.641 2.918 1 97.94 97 VAL A CA 1
ATOM 761 C C . VAL A 1 97 ? -0.865 -6.637 3.031 1 97.94 97 VAL A C 1
ATOM 763 O O . VAL A 1 97 ? -0.633 -5.445 3.24 1 97.94 97 VAL A O 1
ATOM 766 N N . VAL A 1 98 ? -2.109 -7.105 2.939 1 97.69 98 VAL A N 1
ATOM 767 C CA . VAL A 1 98 ? -3.279 -6.254 3.123 1 97.69 98 VAL A CA 1
ATOM 768 C C . VAL A 1 98 ? -3.271 -5.66 4.531 1 97.69 98 VAL A C 1
ATOM 770 O O . VAL A 1 98 ? -3.512 -4.465 4.707 1 97.69 98 VAL A O 1
ATOM 773 N N . ILE A 1 99 ? -2.941 -6.48 5.473 1 97.06 99 ILE A N 1
ATOM 774 C CA . ILE A 1 99 ? -2.92 -6.043 6.863 1 97.06 99 ILE A CA 1
ATOM 775 C C . ILE A 1 99 ? -1.82 -5 7.059 1 97.06 99 ILE A C 1
ATOM 777 O O . ILE A 1 99 ? -2.053 -3.949 7.66 1 97.06 99 ILE A O 1
ATOM 781 N N . ILE A 1 100 ? -0.691 -5.258 6.559 1 97.25 100 ILE A N 1
ATOM 782 C CA . ILE A 1 100 ? 0.451 -4.359 6.695 1 97.25 100 ILE A CA 1
ATOM 783 C C . ILE A 1 100 ? 0.15 -3.033 6.004 1 97.25 100 ILE A C 1
ATOM 785 O O . ILE A 1 100 ? 0.421 -1.964 6.555 1 97.25 100 ILE A O 1
ATOM 789 N N . MET A 1 101 ? -0.406 -3.125 4.848 1 96.94 101 MET A N 1
ATOM 790 C CA . MET A 1 101 ? -0.748 -1.929 4.086 1 96.94 101 MET A CA 1
ATOM 791 C C . MET A 1 101 ? -1.815 -1.11 4.801 1 96.94 101 MET A C 1
ATOM 793 O O . MET A 1 101 ? -1.711 0.114 4.887 1 96.94 101 MET A O 1
ATOM 797 N N . ALA A 1 102 ? -2.838 -1.788 5.293 1 95.44 102 ALA A N 1
ATOM 798 C CA . ALA A 1 102 ? -3.91 -1.107 6.012 1 95.44 102 ALA A CA 1
ATOM 799 C C . ALA A 1 102 ? -3.365 -0.341 7.215 1 95.44 102 ALA A C 1
ATOM 801 O O . ALA A 1 102 ? -3.762 0.799 7.465 1 95.44 102 ALA A O 1
ATOM 802 N N . ARG A 1 103 ? -2.484 -0.978 7.867 1 95.19 103 ARG A N 1
ATOM 803 C CA . ARG A 1 103 ? -1.862 -0.329 9.016 1 95.19 103 ARG A CA 1
ATOM 804 C C . ARG A 1 103 ? -1.053 0.89 8.586 1 95.19 103 ARG A C 1
ATOM 806 O O . ARG A 1 103 ? -1.058 1.917 9.266 1 95.19 103 ARG A O 1
ATOM 813 N N . GLU A 1 104 ? -0.375 0.769 7.578 1 94.38 104 GLU A N 1
ATOM 814 C CA . GLU A 1 104 ? 0.41 1.896 7.086 1 94.38 104 GLU A CA 1
ATOM 815 C C . GLU A 1 104 ? -0.485 3.084 6.742 1 94.38 104 GLU A C 1
ATOM 817 O O . GLU A 1 104 ? -0.181 4.223 7.102 1 94.38 104 GLU A O 1
ATOM 822 N N . PHE A 1 105 ? -1.562 2.814 6.07 1 94.12 105 PHE A N 1
ATOM 823 C CA . PHE A 1 105 ? -2.496 3.877 5.719 1 94.12 105 PHE A CA 1
ATOM 824 C C . PHE A 1 105 ? -3.152 4.457 6.965 1 94.12 105 PHE A C 1
ATOM 826 O O . PHE A 1 105 ? -3.383 5.668 7.043 1 94.12 105 PHE A O 1
ATOM 833 N N . LEU A 1 106 ? -3.434 3.617 7.867 1 92.12 106 LEU A N 1
ATOM 834 C CA . LEU A 1 106 ? -4.051 4.059 9.109 1 92.12 106 LEU A CA 1
ATOM 835 C C . LEU A 1 106 ? -3.139 5.023 9.859 1 92.12 106 LEU A C 1
ATOM 837 O O . LEU A 1 106 ? -3.562 6.113 10.25 1 92.12 106 LEU A O 1
ATOM 841 N N . VAL A 1 107 ? -1.913 4.668 9.984 1 90.94 107 VAL A N 1
ATOM 842 C CA . VAL A 1 107 ? -0.948 5.453 10.742 1 90.94 107 VAL A CA 1
ATOM 843 C C . VAL A 1 107 ? -0.665 6.77 10.023 1 90.94 107 VAL A C 1
ATOM 845 O O . VAL A 1 107 ? -0.61 7.828 10.648 1 90.94 107 VAL A O 1
ATOM 848 N N . THR A 1 108 ? -0.497 6.684 8.758 1 89.88 108 THR A N 1
ATOM 849 C CA . THR A 1 108 ? -0.214 7.887 7.98 1 89.88 108 THR A CA 1
ATOM 850 C C . THR A 1 108 ? -1.4 8.844 8.016 1 89.88 108 THR A C 1
ATOM 852 O O . THR A 1 108 ? -1.222 10.062 8.141 1 89.88 108 THR A O 1
ATOM 855 N N . SER A 1 109 ? -2.561 8.32 7.875 1 89.56 109 SER A N 1
ATOM 856 C CA . SER A 1 109 ? -3.758 9.148 7.945 1 89.56 109 SER A CA 1
ATOM 857 C C . SER A 1 109 ? -3.877 9.836 9.305 1 89.56 109 SER A C 1
ATOM 859 O O . SER A 1 109 ? -4.223 11.016 9.391 1 89.56 109 SER A O 1
ATOM 861 N N . LEU A 1 110 ? -3.58 9.156 10.352 1 88.69 110 LEU A N 1
ATOM 862 C CA . LEU A 1 110 ? -3.639 9.719 11.703 1 88.69 110 LEU A CA 1
ATOM 863 C C . LEU A 1 110 ? -2.594 10.812 11.875 1 88.69 110 LEU A C 1
ATOM 865 O O . LEU A 1 110 ? -2.854 11.82 12.539 1 88.69 110 LEU A O 1
ATOM 869 N N . ARG A 1 111 ? -1.495 10.555 11.289 1 87.62 111 ARG A N 1
ATOM 870 C CA . ARG A 1 111 ? -0.455 11.578 11.352 1 87.62 111 ARG A CA 1
ATOM 871 C C . ARG A 1 111 ? -0.899 12.852 10.648 1 87.62 111 ARG A C 1
ATOM 873 O O . ARG A 1 111 ? -0.61 13.961 11.109 1 87.62 111 ARG A O 1
ATOM 880 N N . LEU A 1 112 ? -1.577 12.695 9.57 1 86.06 112 LEU A N 1
ATOM 881 C CA . LEU A 1 112 ? -2.086 13.836 8.82 1 86.06 112 LEU A CA 1
ATOM 882 C C . LEU A 1 112 ? -3.084 14.633 9.648 1 86.06 112 LEU A C 1
ATOM 884 O O . LEU A 1 112 ? -3.033 15.867 9.672 1 86.06 112 LEU A O 1
ATOM 888 N N . VAL A 1 113 ? -3.924 13.953 10.375 1 84.38 113 VAL A N 1
ATOM 889 C CA . VAL A 1 113 ? -4.918 14.602 11.219 1 84.38 113 VAL A CA 1
ATOM 890 C C . VAL A 1 113 ? -4.227 15.305 12.391 1 84.38 113 VAL A C 1
ATOM 892 O O . VAL A 1 113 ? -4.594 16.422 12.75 1 84.38 113 VAL A O 1
ATOM 895 N N . ALA A 1 114 ? -3.256 14.672 12.93 1 85.06 114 ALA A N 1
ATOM 896 C CA . ALA A 1 114 ? -2.531 15.234 14.062 1 85.06 114 ALA A CA 1
ATOM 897 C C . ALA A 1 114 ? -1.795 16.516 13.664 1 85.06 114 ALA A C 1
ATOM 899 O O . ALA A 1 114 ? -1.833 17.516 14.391 1 85.06 114 ALA A O 1
ATOM 900 N N . VAL A 1 115 ? -1.23 16.5 12.523 1 82.5 115 VAL A N 1
ATOM 901 C CA . VAL A 1 115 ? -0.477 17.656 12.062 1 82.5 115 VAL A CA 1
ATOM 902 C C . VAL A 1 115 ? -1.431 18.828 11.789 1 82.5 115 VAL A C 1
ATOM 904 O O . VAL A 1 115 ? -1.099 19.984 12.055 1 82.5 115 VAL A O 1
ATOM 907 N N . ASN A 1 116 ? -2.604 18.516 11.312 1 80.94 116 ASN A N 1
ATOM 908 C CA . ASN A 1 116 ? -3.615 19.531 11.07 1 80.94 116 ASN A CA 1
ATOM 909 C C . ASN A 1 116 ? -4.07 20.188 12.375 1 80.94 116 ASN A C 1
ATOM 911 O O . ASN A 1 116 ? -4.496 21.344 12.375 1 80.94 116 ASN A O 1
ATOM 915 N N . SER A 1 117 ? -3.877 19.5 13.422 1 80.88 117 SER A N 1
ATOM 916 C CA . SER A 1 117 ? -4.246 20.016 14.734 1 80.88 117 SER A CA 1
ATOM 917 C C . SER A 1 117 ? -3.047 20.656 15.438 1 80.88 117 SER A C 1
ATOM 919 O O . SER A 1 117 ? -3.123 21 16.609 1 80.88 117 SER A O 1
ATOM 921 N N . GLY A 1 118 ? -1.941 20.609 14.672 1 79.56 118 GLY A N 1
ATOM 922 C CA . GLY A 1 118 ? -0.75 21.25 15.219 1 79.56 118 GLY A CA 1
ATOM 923 C C . GLY A 1 118 ? 0.039 20.344 16.141 1 79.56 118 GLY A C 1
ATOM 924 O O . GLY A 1 118 ? 0.812 20.812 16.969 1 79.56 118 GLY A O 1
ATOM 925 N N . LYS A 1 119 ? -0.337 19.141 16.125 1 82 119 LYS A N 1
ATOM 926 C CA . LYS A 1 119 ? 0.343 18.188 17 1 82 119 LYS A CA 1
ATOM 927 C C . LYS A 1 119 ? 1.244 17.25 16.203 1 82 119 LYS A C 1
ATOM 929 O O . LYS A 1 119 ? 1.035 17.047 15.008 1 82 119 LYS A O 1
ATOM 934 N N . VAL A 1 120 ? 2.355 16.797 16.891 1 76.5 120 VAL A N 1
ATOM 935 C CA . VAL A 1 120 ? 3.27 15.828 16.297 1 76.5 120 VAL A CA 1
ATOM 936 C C . VAL A 1 120 ? 3.26 14.539 17.109 1 76.5 120 VAL A C 1
ATOM 938 O O . VAL A 1 120 ? 3.326 14.57 18.344 1 76.5 120 VAL A O 1
ATOM 941 N N . ILE A 1 121 ? 2.984 13.516 16.406 1 78.12 121 ILE A N 1
ATOM 942 C CA . ILE A 1 121 ? 2.953 12.227 17.078 1 78.12 121 ILE A CA 1
ATOM 943 C C . ILE A 1 121 ? 4.355 11.617 17.109 1 78.12 121 ILE A C 1
ATOM 945 O O . ILE A 1 121 ? 5.004 11.5 16.062 1 78.12 121 ILE A O 1
ATOM 949 N N . ALA A 1 122 ? 4.836 11.281 18.344 1 74.25 122 ALA A N 1
ATOM 950 C CA . ALA A 1 122 ? 6.164 10.695 18.516 1 74.25 122 ALA A CA 1
ATOM 951 C C . ALA A 1 122 ? 6.191 9.242 18.047 1 74.25 122 ALA A C 1
ATOM 953 O O . ALA A 1 122 ? 5.16 8.57 18.031 1 74.25 122 ALA A O 1
ATOM 954 N N . ALA A 1 123 ? 7.395 8.836 17.672 1 68.88 123 ALA A N 1
ATOM 955 C CA . ALA A 1 123 ? 7.594 7.449 17.266 1 68.88 123 ALA A CA 1
ATOM 956 C C . ALA A 1 123 ? 7.465 6.504 18.453 1 68.88 123 ALA A C 1
ATOM 958 O O . ALA A 1 123 ? 7.781 6.871 19.578 1 68.88 123 ALA A O 1
ATOM 959 N N . SER A 1 124 ? 6.891 5.27 18.203 1 77.5 124 SER A N 1
ATOM 960 C CA . SER A 1 124 ? 6.758 4.234 19.234 1 77.5 124 SER A CA 1
ATOM 961 C C . SER A 1 124 ? 7.742 3.092 18.984 1 77.5 124 SER A C 1
ATOM 963 O O . SER A 1 124 ? 8.203 2.893 17.859 1 77.5 124 SER A O 1
ATOM 965 N N . ILE A 1 125 ? 8.094 2.402 20.016 1 80.94 125 ILE A N 1
ATOM 966 C CA . ILE A 1 125 ? 8.977 1.244 19.938 1 80.94 125 ILE A CA 1
ATOM 967 C C . ILE A 1 125 ? 8.336 0.179 19.047 1 80.94 125 ILE A C 1
ATOM 969 O O . ILE A 1 125 ? 9.039 -0.54 18.328 1 80.94 125 ILE A O 1
ATOM 973 N N . TRP A 1 126 ? 7.121 0.109 19.016 1 80.81 126 TRP A N 1
ATOM 974 C CA . TRP A 1 126 ? 6.41 -0.885 18.219 1 80.81 126 TRP A CA 1
ATOM 975 C C . TRP A 1 126 ? 6.57 -0.604 16.719 1 80.81 126 TRP A C 1
ATOM 977 O O . TRP A 1 126 ? 6.637 -1.532 15.914 1 80.81 126 TRP A O 1
ATOM 987 N N . GLY A 1 127 ? 6.637 0.61 16.422 1 83.94 127 GLY A N 1
ATOM 988 C CA . GLY A 1 127 ? 6.891 0.989 15.047 1 83.94 127 GLY A CA 1
ATOM 989 C C . GLY A 1 127 ? 8.25 0.535 14.539 1 83.94 127 GLY A C 1
ATOM 990 O O . GLY A 1 127 ? 8.367 0.068 13.406 1 83.94 127 GLY A O 1
ATOM 991 N N . LYS A 1 128 ? 9.172 0.558 15.406 1 83.94 128 LYS A N 1
ATOM 992 C CA . LYS A 1 128 ? 10.523 0.13 15.047 1 83.94 128 LYS A CA 1
ATOM 993 C C . LYS A 1 128 ? 10.594 -1.383 14.867 1 83.94 128 LYS A C 1
ATOM 995 O O . LYS A 1 128 ? 11.211 -1.872 13.914 1 83.94 128 LYS A O 1
ATOM 1000 N N . LEU A 1 129 ? 9.977 -2.023 15.68 1 86.19 129 LEU A N 1
ATOM 1001 C CA . LEU A 1 129 ? 10 -3.48 15.641 1 86.19 129 LEU A CA 1
ATOM 1002 C C . LEU A 1 129 ? 9.328 -4 14.375 1 86.19 129 LEU A C 1
ATOM 1004 O O . LEU A 1 129 ? 9.789 -4.973 13.773 1 86.19 129 LEU A O 1
ATOM 1008 N N . LYS A 1 130 ? 8.281 -3.328 14.039 1 89.06 130 LYS A N 1
ATOM 1009 C CA . LYS A 1 130 ? 7.609 -3.791 12.828 1 89.06 130 LYS A CA 1
ATOM 1010 C C . LYS A 1 130 ? 8.492 -3.594 11.602 1 89.06 130 LYS A C 1
ATOM 1012 O O . LYS A 1 130 ? 8.539 -4.457 10.719 1 89.06 130 LYS A O 1
ATOM 1017 N N . THR A 1 131 ? 9.156 -2.5 11.578 1 86.94 131 THR A N 1
ATOM 1018 C CA . THR A 1 131 ? 9.992 -2.188 10.422 1 86.94 131 THR A CA 1
ATOM 1019 C C . THR A 1 131 ? 11.164 -3.162 10.328 1 86.94 131 THR A C 1
ATOM 1021 O O . THR A 1 131 ? 11.43 -3.725 9.258 1 86.94 131 THR A O 1
ATOM 1024 N N . VAL A 1 132 ? 11.734 -3.443 11.398 1 89.88 132 VAL A N 1
ATOM 1025 C CA . VAL A 1 132 ? 12.883 -4.34 11.43 1 89.88 132 VAL A CA 1
ATOM 1026 C C . VAL A 1 132 ? 12.445 -5.754 11.047 1 89.88 132 VAL A C 1
ATOM 1028 O O . VAL A 1 132 ? 13.109 -6.426 10.258 1 89.88 132 VAL A O 1
ATOM 1031 N N . SER A 1 133 ? 11.352 -6.141 11.594 1 94.56 133 SER A N 1
ATOM 1032 C CA . SER A 1 133 ? 10.867 -7.484 11.297 1 94.56 133 SER A CA 1
ATOM 1033 C C . SER A 1 133 ? 10.539 -7.645 9.812 1 94.56 133 SER A C 1
ATOM 1035 O O . SER A 1 133 ? 10.844 -8.68 9.211 1 94.56 133 SER A O 1
ATOM 1037 N N . GLN A 1 134 ? 9.938 -6.66 9.258 1 95.06 134 GLN A N 1
ATOM 1038 C CA . GLN A 1 134 ? 9.602 -6.707 7.84 1 95.06 134 GLN A CA 1
ATOM 1039 C C . GLN A 1 134 ? 10.859 -6.734 6.98 1 95.06 134 GLN A C 1
ATOM 1041 O O . GLN A 1 134 ? 10.961 -7.531 6.043 1 95.06 134 GLN A O 1
ATOM 1046 N N . MET A 1 135 ? 11.82 -5.93 7.344 1 94.06 135 MET A N 1
ATOM 1047 C CA . MET A 1 135 ? 13.078 -5.871 6.59 1 94.06 135 MET A CA 1
ATOM 1048 C C . MET A 1 135 ? 13.82 -7.203 6.672 1 94.06 135 MET A C 1
ATOM 1050 O O . MET A 1 135 ? 14.305 -7.711 5.66 1 94.06 135 MET A O 1
ATOM 1054 N N . VAL A 1 136 ? 13.875 -7.68 7.816 1 95 136 VAL A N 1
ATOM 1055 C CA . VAL A 1 136 ? 14.562 -8.945 8.023 1 95 136 VAL A CA 1
ATOM 1056 C C . VAL A 1 136 ? 13.859 -10.055 7.234 1 95 136 VAL A C 1
ATOM 1058 O O . VAL A 1 136 ? 14.508 -10.883 6.598 1 95 136 VAL A O 1
ATOM 1061 N N . SER A 1 137 ? 12.562 -10.078 7.32 1 97.25 137 SER A N 1
ATOM 1062 C CA . SER A 1 137 ? 11.789 -11.078 6.59 1 97.25 137 SER A CA 1
ATOM 1063 C C . SER A 1 137 ? 12.078 -11.023 5.094 1 97.25 137 SER A C 1
ATOM 1065 O O . SER A 1 137 ? 12.305 -12.055 4.457 1 97.25 137 SER A O 1
ATOM 1067 N N . ILE A 1 138 ? 12.094 -9.852 4.555 1 97.69 138 ILE A N 1
ATOM 1068 C CA . ILE A 1 138 ? 12.32 -9.672 3.123 1 97.69 138 ILE A CA 1
ATOM 1069 C C . ILE A 1 138 ? 13.719 -10.172 2.758 1 97.69 138 ILE A C 1
ATOM 1071 O O . ILE A 1 138 ? 13.883 -10.898 1.778 1 97.69 138 ILE A O 1
ATOM 1075 N N . VAL A 1 139 ? 14.695 -9.812 3.568 1 96.94 139 VAL A N 1
ATOM 1076 C CA . VAL A 1 139 ? 16.078 -10.203 3.307 1 96.94 139 VAL A CA 1
ATOM 1077 C C . VAL A 1 139 ? 16.219 -11.719 3.379 1 96.94 139 VAL A C 1
ATOM 1079 O O . VAL A 1 139 ? 16.859 -12.336 2.521 1 96.94 139 VAL A O 1
ATOM 1082 N N . VAL A 1 140 ? 15.641 -12.328 4.371 1 97.06 140 VAL A N 1
ATOM 1083 C CA . VAL A 1 140 ? 15.734 -13.773 4.535 1 97.06 140 VAL A CA 1
ATOM 1084 C C . VAL A 1 140 ? 15.055 -14.477 3.361 1 97.06 140 VAL A C 1
ATOM 1086 O O . VAL A 1 140 ? 15.602 -15.422 2.795 1 97.06 140 VAL A O 1
ATOM 1089 N N . ILE A 1 141 ? 13.891 -14.023 2.963 1 97.12 141 ILE A N 1
ATOM 1090 C CA . ILE A 1 141 ? 13.156 -14.625 1.855 1 97.12 141 ILE A CA 1
ATOM 1091 C C . ILE A 1 141 ? 13.992 -14.539 0.577 1 97.12 141 ILE A C 1
ATOM 1093 O O . ILE A 1 141 ? 14.156 -15.539 -0.129 1 97.12 141 ILE A O 1
ATOM 1097 N N . LEU A 1 142 ? 14.516 -13.398 0.322 1 97.06 142 LEU A N 1
ATOM 1098 C CA . LEU A 1 142 ? 15.328 -13.211 -0.88 1 97.06 142 LEU A CA 1
ATOM 1099 C C . LEU A 1 142 ? 16.578 -14.07 -0.826 1 97.06 142 LEU A C 1
ATOM 1101 O O . LEU A 1 142 ? 17 -14.633 -1.841 1 97.06 142 LEU A O 1
ATOM 1105 N N . THR A 1 143 ? 17.234 -14.125 0.358 1 95.88 143 THR A N 1
ATOM 1106 C CA . THR A 1 143 ? 18.422 -14.938 0.523 1 95.88 143 THR A CA 1
ATOM 1107 C C . THR A 1 143 ? 18.141 -16.406 0.238 1 95.88 143 THR A C 1
ATOM 1109 O O . THR A 1 143 ? 18.875 -17.062 -0.497 1 95.88 143 THR A O 1
ATOM 1112 N N . LEU A 1 144 ? 17.078 -16.875 0.794 1 95.06 144 LEU A N 1
ATOM 1113 C CA . LEU A 1 144 ? 16.703 -18.266 0.59 1 95.06 144 LEU A CA 1
ATOM 1114 C C . LEU A 1 144 ? 16.438 -18.547 -0.884 1 95.06 144 LEU A C 1
ATOM 1116 O O . LEU A 1 144 ? 16.891 -19.562 -1.421 1 95.06 144 LEU A O 1
ATOM 1120 N N . GLN A 1 145 ? 15.742 -17.656 -1.541 1 94.31 145 GLN A N 1
ATOM 1121 C CA . GLN A 1 145 ? 15.43 -17.844 -2.955 1 94.31 145 GLN A CA 1
ATOM 1122 C C . GLN A 1 145 ? 16.688 -17.766 -3.811 1 94.31 145 GLN A C 1
ATOM 1124 O O . GLN A 1 145 ? 16.844 -18.516 -4.773 1 94.31 145 GLN A O 1
ATOM 1129 N N . ALA A 1 146 ? 17.547 -16.859 -3.443 1 92.88 146 ALA A N 1
ATOM 1130 C CA . ALA A 1 146 ? 18.828 -16.75 -4.156 1 92.88 146 ALA A CA 1
ATOM 1131 C C . ALA A 1 146 ? 19.656 -18.016 -3.99 1 92.88 146 ALA A C 1
ATOM 1133 O O . ALA A 1 146 ? 20.281 -18.484 -4.949 1 92.88 146 ALA A O 1
ATOM 1134 N N . PHE A 1 147 ? 19.625 -18.531 -2.803 1 91.62 147 PHE A N 1
ATOM 1135 C CA . PHE A 1 147 ? 20.391 -19.734 -2.512 1 91.62 147 PHE A CA 1
ATOM 1136 C C . PHE A 1 147 ? 19.828 -20.938 -3.262 1 91.62 147 PHE A C 1
ATOM 1138 O O . PHE A 1 147 ? 20.594 -21.781 -3.75 1 91.62 147 PHE A O 1
ATOM 1145 N N . ILE A 1 148 ? 18.594 -21.031 -3.324 1 90.69 148 ILE A N 1
ATOM 1146 C CA . ILE A 1 148 ? 17.953 -22.109 -4.059 1 90.69 148 ILE A CA 1
ATOM 1147 C C . ILE A 1 148 ? 18.312 -22.016 -5.543 1 90.69 148 ILE A C 1
ATOM 1149 O O . ILE A 1 148 ? 18.625 -23.016 -6.18 1 90.69 148 ILE A O 1
ATOM 1153 N N . GLU A 1 149 ? 18.188 -20.828 -6.035 1 86.94 149 GLU A N 1
ATOM 1154 C CA . GLU A 1 149 ? 18.5 -20.609 -7.445 1 86.94 149 GLU A CA 1
ATOM 1155 C C . GLU A 1 149 ? 19.953 -20.922 -7.754 1 86.94 149 GLU A C 1
ATOM 1157 O O . GLU A 1 149 ? 20.266 -21.516 -8.797 1 86.94 149 GLU A O 1
ATOM 1162 N N . LEU A 1 150 ? 20.828 -20.641 -6.855 1 87.12 150 LEU A N 1
ATOM 1163 C CA . LEU A 1 150 ? 22.266 -20.75 -7.102 1 87.12 150 LEU A CA 1
ATOM 1164 C C . LEU A 1 150 ? 22.75 -22.188 -6.828 1 87.12 150 LEU A C 1
ATOM 1166 O O . LEU A 1 150 ? 23.547 -22.719 -7.594 1 87.12 150 LEU A O 1
ATOM 1170 N N . PHE A 1 151 ? 22.219 -22.75 -5.727 1 86.75 151 PHE A N 1
ATOM 1171 C CA . PHE A 1 151 ? 22.859 -23.984 -5.254 1 86.75 151 PHE A CA 1
ATOM 1172 C C . PHE A 1 151 ? 21.875 -25.156 -5.312 1 86.75 151 PHE A C 1
ATOM 1174 O O . PHE A 1 151 ? 22.297 -26.312 -5.242 1 86.75 151 PHE A O 1
ATOM 1181 N N . GLY A 1 152 ? 20.641 -24.906 -5.477 1 79.5 152 GLY A N 1
ATOM 1182 C CA . GLY A 1 152 ? 19.656 -25.984 -5.531 1 79.5 152 GLY A CA 1
ATOM 1183 C C . GLY A 1 152 ? 19.594 -26.797 -4.254 1 79.5 152 GLY A C 1
ATOM 1184 O O . GLY A 1 152 ? 19.141 -27.938 -4.266 1 79.5 152 GLY A O 1
ATOM 1185 N N . ILE A 1 153 ? 20.062 -26.391 -3.17 1 74.5 153 ILE A N 1
ATOM 1186 C CA . ILE A 1 153 ? 20.297 -27.203 -1.988 1 74.5 153 ILE A CA 1
ATOM 1187 C C . ILE A 1 153 ? 19.078 -27.125 -1.061 1 74.5 153 ILE A C 1
ATOM 1189 O O . ILE A 1 153 ? 18.859 -28.031 -0.25 1 74.5 153 ILE A O 1
ATOM 1193 N N . LEU A 1 154 ? 18.297 -26.188 -1.168 1 80 154 LEU A N 1
ATOM 1194 C CA . LEU A 1 154 ? 17.203 -26.031 -0.213 1 80 154 LEU A CA 1
ATOM 1195 C C . LEU A 1 154 ? 15.859 -26.359 -0.866 1 80 154 LEU A C 1
ATOM 1197 O O . LEU A 1 154 ? 15.617 -25.969 -2.01 1 80 154 LEU A O 1
ATOM 1201 N N . ASP A 1 155 ? 15.156 -27.281 -0.156 1 88.81 155 ASP A N 1
ATOM 1202 C CA . ASP A 1 155 ? 13.805 -27.562 -0.612 1 88.81 155 ASP A CA 1
ATOM 1203 C C . ASP A 1 155 ? 12.969 -26.281 -0.695 1 88.81 155 ASP A C 1
ATOM 1205 O O . ASP A 1 155 ? 12.852 -25.547 0.288 1 88.81 155 ASP A O 1
ATOM 1209 N N . PRO A 1 156 ? 12.492 -25.969 -1.862 1 88.25 156 PRO A N 1
ATOM 1210 C CA . PRO A 1 156 ? 11.695 -24.75 -2.037 1 88.25 156 PRO A CA 1
ATOM 1211 C C . PRO A 1 156 ? 10.523 -24.672 -1.063 1 88.25 156 PRO A C 1
ATOM 1213 O O . PRO A 1 156 ? 10.141 -23.578 -0.637 1 88.25 156 PRO A O 1
ATOM 1216 N N . SER A 1 157 ? 10.047 -25.797 -0.658 1 91.31 157 SER A N 1
ATOM 1217 C CA . SER A 1 157 ? 8.914 -25.797 0.26 1 91.31 157 SER A CA 1
ATOM 1218 C C . SER A 1 157 ? 9.312 -25.297 1.641 1 91.31 157 SER A C 1
ATOM 1220 O O . SER A 1 157 ? 8.531 -24.594 2.303 1 91.31 157 SER A O 1
ATOM 1222 N N . ILE A 1 158 ? 10.516 -25.656 2.047 1 91.38 158 ILE A N 1
ATOM 1223 C CA . ILE A 1 158 ? 11.016 -25.203 3.342 1 91.38 158 ILE A CA 1
ATOM 1224 C C . ILE A 1 158 ? 11.258 -23.703 3.311 1 91.38 158 ILE A C 1
ATOM 1226 O O . ILE A 1 158 ? 10.945 -23 4.273 1 91.38 158 ILE A O 1
ATOM 1230 N N . ALA A 1 159 ? 11.828 -23.203 2.232 1 92 159 ALA A N 1
ATOM 1231 C CA . ALA A 1 159 ? 12.07 -21.781 2.064 1 92 159 ALA A CA 1
ATOM 1232 C C . ALA A 1 159 ? 10.766 -20.984 2.119 1 92 159 ALA A C 1
ATOM 1234 O O . ALA A 1 159 ? 10.703 -19.922 2.748 1 92 159 ALA A O 1
ATOM 1235 N N . LEU A 1 160 ? 9.766 -21.562 1.524 1 93.62 160 LEU A N 1
ATOM 1236 C CA . LEU A 1 160 ? 8.461 -20.906 1.518 1 93.62 160 LEU A CA 1
ATOM 1237 C C . LEU A 1 160 ? 7.855 -20.875 2.92 1 93.62 160 LEU A C 1
ATOM 1239 O O . LEU A 1 160 ? 7.266 -19.875 3.326 1 93.62 160 LEU A O 1
ATOM 1243 N N . LEU A 1 161 ? 8.055 -21.922 3.654 1 94.69 161 LEU A N 1
ATOM 1244 C CA . LEU A 1 161 ? 7.531 -22 5.016 1 94.69 161 LEU A CA 1
ATOM 1245 C C . LEU A 1 161 ? 8.227 -21 5.926 1 94.69 161 LEU A C 1
ATOM 1247 O O . LEU A 1 161 ? 7.562 -20.297 6.695 1 94.69 161 LEU A O 1
ATOM 1251 N N . ILE A 1 162 ? 9.492 -20.922 5.82 1 94.5 162 ILE A N 1
ATOM 1252 C CA . ILE A 1 162 ? 10.266 -19.984 6.621 1 94.5 162 ILE A CA 1
ATOM 1253 C C . ILE A 1 162 ? 9.828 -18.562 6.305 1 94.5 162 ILE A C 1
ATOM 1255 O O . ILE A 1 162 ? 9.602 -17.75 7.215 1 94.5 162 ILE A O 1
ATOM 1259 N N . GLY A 1 163 ? 9.719 -18.25 5.004 1 95.06 163 GLY A N 1
ATOM 1260 C CA . GLY A 1 163 ? 9.266 -16.938 4.594 1 95.06 163 GLY A CA 1
ATOM 1261 C C . GLY A 1 163 ? 7.883 -16.594 5.117 1 95.06 163 GLY A C 1
ATOM 1262 O O . GLY A 1 163 ? 7.656 -15.484 5.602 1 95.06 163 GLY A O 1
ATOM 1263 N N . GLU A 1 164 ? 7.043 -17.516 5.094 1 95.56 164 GLU A N 1
ATOM 1264 C CA . GLU A 1 164 ? 5.672 -17.312 5.551 1 95.56 164 GLU A CA 1
ATOM 1265 C C . GLU A 1 164 ? 5.625 -17.078 7.059 1 95.56 164 GLU A C 1
ATOM 1267 O O . GLU A 1 164 ? 4.918 -16.172 7.531 1 95.56 164 GLU A O 1
ATOM 1272 N N . VAL A 1 165 ? 6.32 -17.844 7.77 1 96.75 165 VAL A N 1
ATOM 1273 C CA . VAL A 1 165 ? 6.344 -17.703 9.227 1 96.75 165 VAL A CA 1
ATOM 1274 C C . VAL A 1 165 ? 6.902 -16.344 9.617 1 96.75 165 VAL A C 1
ATOM 1276 O O . VAL A 1 165 ? 6.312 -15.641 10.438 1 96.75 165 VAL A O 1
ATOM 1279 N N . LEU A 1 166 ? 7.996 -16 9.016 1 96.81 166 LEU A N 1
ATOM 1280 C CA . LEU A 1 166 ? 8.609 -14.711 9.305 1 96.81 166 LEU A CA 1
ATOM 1281 C C . LEU A 1 166 ? 7.664 -13.57 8.969 1 96.81 166 LEU A C 1
ATOM 1283 O O . LEU A 1 166 ? 7.562 -12.594 9.719 1 96.81 166 LEU A O 1
ATOM 1287 N N . MET A 1 167 ? 6.953 -13.727 7.883 1 97.25 167 MET A N 1
ATOM 1288 C CA . MET A 1 167 ? 6.047 -12.656 7.461 1 97.25 167 MET A CA 1
ATOM 1289 C C . MET A 1 167 ? 4.836 -12.57 8.383 1 97.25 167 MET A C 1
ATOM 1291 O O . MET A 1 167 ? 4.32 -11.484 8.641 1 97.25 167 MET A O 1
ATOM 1295 N N . TRP A 1 168 ? 4.398 -13.672 8.922 1 97.5 168 TRP A N 1
ATOM 1296 C CA . TRP A 1 168 ? 3.293 -13.641 9.875 1 97.5 168 TRP A CA 1
ATOM 1297 C C . TRP A 1 168 ? 3.725 -12.992 11.188 1 97.5 168 TRP A C 1
ATOM 1299 O O . TRP A 1 168 ? 2.936 -12.305 11.836 1 97.5 168 TRP A O 1
ATOM 1309 N N . ILE A 1 169 ? 4.926 -13.258 11.555 1 97.12 169 ILE A N 1
ATOM 1310 C CA . ILE A 1 169 ? 5.465 -12.586 12.734 1 97.12 169 ILE A CA 1
ATOM 1311 C C . ILE A 1 169 ? 5.496 -11.078 12.5 1 97.12 169 ILE A C 1
ATOM 1313 O O . ILE A 1 169 ? 5.047 -10.297 13.344 1 97.12 169 ILE A O 1
ATOM 1317 N N . ALA A 1 170 ? 6.027 -10.68 11.328 1 96.88 170 ALA A N 1
ATOM 1318 C CA . ALA A 1 170 ? 6.059 -9.266 10.977 1 96.88 170 ALA A CA 1
ATOM 1319 C C . ALA A 1 170 ? 4.652 -8.68 10.93 1 96.88 170 ALA A C 1
ATOM 1321 O O . ALA A 1 170 ? 4.43 -7.547 11.367 1 96.88 170 ALA A O 1
ATOM 1322 N N . THR A 1 171 ? 3.725 -9.422 10.422 1 97.69 171 THR A N 1
ATOM 1323 C CA . THR A 1 171 ? 2.336 -8.984 10.328 1 97.69 171 THR A CA 1
ATOM 1324 C C . THR A 1 171 ? 1.735 -8.805 11.719 1 97.69 171 THR A C 1
ATOM 1326 O O . THR A 1 171 ? 1.053 -7.812 11.984 1 97.69 171 THR A O 1
ATOM 1329 N N . ALA A 1 172 ? 2.027 -9.734 12.609 1 97.25 172 ALA A N 1
ATOM 1330 C CA . ALA A 1 172 ? 1.537 -9.641 13.984 1 97.25 172 ALA A CA 1
ATOM 1331 C C . ALA A 1 172 ? 2.09 -8.398 14.68 1 97.25 172 ALA A C 1
ATOM 1333 O O . ALA A 1 172 ? 1.35 -7.672 15.352 1 97.25 172 ALA A O 1
ATOM 1334 N N . LEU A 1 173 ? 3.332 -8.172 14.523 1 96.06 173 LEU A N 1
ATOM 1335 C CA . LEU A 1 173 ? 3.959 -6.992 15.109 1 96.06 173 LEU A CA 1
ATOM 1336 C C . LEU A 1 173 ? 3.373 -5.715 14.516 1 96.06 173 LEU A C 1
ATOM 1338 O O . LEU A 1 173 ? 3.217 -4.715 15.219 1 96.06 173 LEU A O 1
ATOM 1342 N N . THR A 1 174 ? 3.078 -5.77 13.227 1 95.62 174 THR A N 1
ATOM 1343 C CA . THR A 1 174 ? 2.461 -4.633 12.555 1 95.62 174 THR A CA 1
ATOM 1344 C C . THR A 1 174 ? 1.075 -4.352 13.125 1 95.62 174 THR A C 1
ATOM 1346 O O . THR A 1 174 ? 0.717 -3.195 13.359 1 95.62 174 THR A O 1
ATOM 1349 N N . LEU A 1 175 ? 0.358 -5.395 13.383 1 95.44 175 LEU A N 1
ATOM 1350 C CA . LEU A 1 175 ? -0.966 -5.246 13.977 1 95.44 175 LEU A CA 1
ATOM 1351 C C . LEU A 1 175 ? -0.87 -4.652 15.383 1 95.44 175 LEU A C 1
ATOM 1353 O O . LEU A 1 175 ? -1.628 -3.744 15.727 1 95.44 175 LEU A O 1
ATOM 1357 N N . ILE A 1 176 ? 0.059 -5.176 16.109 1 94.75 176 ILE A N 1
ATOM 1358 C CA . ILE A 1 176 ? 0.261 -4.688 17.469 1 94.75 176 ILE A CA 1
ATOM 1359 C C . ILE A 1 176 ? 0.646 -3.211 17.438 1 94.75 176 ILE A C 1
ATOM 1361 O O . ILE A 1 176 ? 0.095 -2.404 18.188 1 94.75 176 ILE A O 1
ATOM 1365 N N . SER A 1 177 ? 1.554 -2.85 16.562 1 93.69 177 SER A N 1
ATOM 1366 C CA . SER A 1 177 ? 1.986 -1.463 16.422 1 93.69 177 SER A CA 1
ATOM 1367 C C . SER A 1 177 ? 0.831 -0.562 16 1 93.69 177 SER A C 1
ATOM 1369 O O . SER A 1 177 ? 0.71 0.567 16.484 1 93.69 177 SER A O 1
ATOM 1371 N N . GLY A 1 178 ? 0.001 -1.044 15.109 1 92.19 178 GLY A N 1
ATOM 1372 C CA . GLY A 1 178 ? -1.151 -0.274 14.664 1 92.19 178 GLY A CA 1
ATOM 1373 C C . GLY A 1 178 ? -2.158 -0.021 15.773 1 92.19 178 GLY A C 1
ATOM 1374 O O . GLY A 1 178 ? -2.646 1.101 15.93 1 92.19 178 GLY A O 1
ATOM 1375 N N . VAL A 1 179 ? -2.424 -1.038 16.531 1 91.88 179 VAL A N 1
ATOM 1376 C CA . VAL A 1 179 ? -3.371 -0.926 17.641 1 91.88 179 VAL A CA 1
ATOM 1377 C C . VAL A 1 179 ? -2.824 0.032 18.703 1 91.88 179 VAL A C 1
ATOM 1379 O O . VAL A 1 179 ? -3.547 0.905 19.188 1 91.88 179 VAL A O 1
ATOM 1382 N N . GLU A 1 180 ? -1.604 -0.157 19.047 1 91.06 180 GLU A N 1
ATOM 1383 C CA . GLU A 1 180 ? -0.967 0.721 20.016 1 91.06 180 GLU A CA 1
ATOM 1384 C C . GLU A 1 180 ? -0.975 2.172 19.547 1 91.06 180 GLU A C 1
ATOM 1386 O O . GLU A 1 180 ? -1.235 3.086 20.328 1 91.06 180 GLU A O 1
ATOM 1391 N N . TYR A 1 181 ? -0.701 2.344 18.312 1 89.81 181 TYR A N 1
ATOM 1392 C CA . TYR A 1 181 ? -0.666 3.684 17.734 1 89.81 181 TYR A CA 1
ATOM 1393 C C . TYR A 1 181 ? -2.039 4.34 17.797 1 89.81 181 TYR A C 1
ATOM 1395 O O . TYR A 1 181 ? -2.16 5.508 18.172 1 89.81 181 TYR A O 1
ATOM 1403 N N . LEU A 1 182 ? -3.027 3.604 17.422 1 87.69 182 LEU A N 1
ATOM 1404 C CA . LEU A 1 182 ? -4.395 4.117 17.438 1 87.69 182 LEU A CA 1
ATOM 1405 C C . LEU A 1 182 ? -4.828 4.434 18.875 1 87.69 182 LEU A C 1
ATOM 1407 O O . LEU A 1 182 ? -5.457 5.469 19.109 1 87.69 182 LEU A O 1
ATOM 1411 N N . TRP A 1 183 ? -4.426 3.553 19.719 1 88.12 183 TRP A N 1
ATOM 1412 C CA . TRP A 1 183 ? -4.809 3.729 21.125 1 88.12 183 TRP A CA 1
ATOM 1413 C C . TRP A 1 183 ? -4.133 4.957 21.719 1 88.12 183 TRP A C 1
ATOM 1415 O O . TRP A 1 183 ? -4.781 5.762 22.391 1 88.12 183 TRP A O 1
ATOM 1425 N N . SER A 1 184 ? -2.906 5.145 21.453 1 88.12 184 SER A N 1
ATOM 1426 C CA . SER A 1 184 ? -2.121 6.23 22.031 1 88.12 184 SER A CA 1
ATOM 1427 C C . SER A 1 184 ? -2.508 7.574 21.422 1 88.12 184 SER A C 1
ATOM 1429 O O . SER A 1 184 ? -2.316 8.625 22.047 1 88.12 184 SER A O 1
ATOM 1431 N N . ASN A 1 185 ? -3.09 7.539 20.234 1 85.94 185 ASN A N 1
ATOM 1432 C CA . ASN A 1 185 ? -3.369 8.789 19.531 1 85.94 185 ASN A CA 1
ATOM 1433 C C . ASN A 1 185 ? -4.859 8.945 19.234 1 85.94 185 ASN A C 1
ATOM 1435 O O . ASN A 1 185 ? -5.238 9.688 18.328 1 85.94 185 ASN A O 1
ATOM 1439 N N . TRP A 1 186 ? -5.637 8.219 20 1 82.88 186 TRP A N 1
ATOM 1440 C CA . TRP A 1 186 ? -7.086 8.211 19.812 1 82.88 186 TRP A CA 1
ATOM 1441 C C . TRP A 1 186 ? -7.668 9.602 20.016 1 82.88 186 TRP A C 1
ATOM 1443 O O . TRP A 1 186 ? -8.703 9.938 19.438 1 82.88 186 TRP A O 1
ATOM 1453 N N . LYS A 1 187 ? -7.09 10.43 20.781 1 81.75 187 LYS A N 1
ATOM 1454 C CA . LYS A 1 187 ? -7.562 11.781 21.078 1 81.75 187 LYS A CA 1
ATOM 1455 C C . LYS A 1 187 ? -7.625 12.633 19.812 1 81.75 187 LYS A C 1
ATOM 1457 O O . LYS A 1 187 ? -8.438 13.562 19.734 1 81.75 187 LYS A O 1
ATOM 1462 N N . TYR A 1 188 ? -6.785 12.344 18.828 1 78.81 188 TYR A N 1
ATOM 1463 C CA . TYR A 1 188 ? -6.77 13.133 17.609 1 78.81 188 TYR A CA 1
ATOM 1464 C C . TYR A 1 188 ? -7.91 12.734 16.672 1 78.81 188 TYR A C 1
ATOM 1466 O O . TYR A 1 188 ? -8.258 13.469 15.75 1 78.81 188 TYR A O 1
ATOM 1474 N N . VAL A 1 189 ? -8.43 11.641 16.891 1 72.31 189 VAL A N 1
ATOM 1475 C CA . VAL A 1 189 ? -9.539 11.133 16.094 1 72.31 189 VAL A CA 1
ATOM 1476 C C . VAL A 1 189 ? -10.867 11.633 16.672 1 72.31 189 VAL A C 1
ATOM 1478 O O . VAL A 1 189 ? -11.789 11.969 15.922 1 72.31 189 VAL A O 1
ATOM 1481 N N . ASN A 1 190 ? -11.031 11.414 17.969 1 64.38 190 ASN A N 1
ATOM 1482 C CA . ASN A 1 190 ? -12.25 11.82 18.656 1 64.38 190 ASN A CA 1
ATOM 1483 C C . ASN A 1 190 ? -12.383 13.336 18.719 1 64.38 190 ASN A C 1
ATOM 1485 O O . ASN A 1 190 ? -13.117 13.867 19.562 1 64.38 190 ASN A O 1
ATOM 1489 N N . MET A 1 191 ? -11.773 14.141 17.906 1 54.41 191 MET A N 1
ATOM 1490 C CA . MET A 1 191 ? -11.844 15.586 18.125 1 54.41 191 MET A CA 1
ATOM 1491 C C . MET A 1 191 ? -13.289 16.062 18.156 1 54.41 191 MET A C 1
ATOM 1493 O O . MET A 1 191 ? -14.039 15.867 17.203 1 54.41 191 MET A O 1
ATOM 1497 N N . ASN A 1 192 ? -14.094 15.766 19.172 1 49.88 192 ASN A N 1
ATOM 1498 C CA . ASN A 1 192 ? -15.312 16.469 19.562 1 49.88 192 ASN A CA 1
ATOM 1499 C C . ASN A 1 192 ? -15.305 17.922 19.094 1 49.88 192 ASN A C 1
ATOM 1501 O O . ASN A 1 192 ? -16.172 18.703 19.469 1 49.88 192 ASN A O 1
ATOM 1505 N N . ASP A 1 193 ? -14.422 18.609 18.172 1 41.5 193 ASP A N 1
ATOM 1506 C CA . ASP A 1 193 ? -14.953 19.953 17.953 1 41.5 193 ASP A CA 1
ATOM 1507 C C . ASP A 1 193 ? -16.234 19.906 17.125 1 41.5 193 ASP A C 1
ATOM 1509 O O . ASP A 1 193 ? -16.344 19.141 16.156 1 41.5 193 ASP A O 1
ATOM 1513 N N . MET B 1 1 ? -18.094 10.125 29.625 1 28.3 1 MET B N 1
ATOM 1514 C CA . MET B 1 1 ? -17.688 9.508 28.375 1 28.3 1 MET B CA 1
ATOM 1515 C C . MET B 1 1 ? -18.797 9.617 27.328 1 28.3 1 MET B C 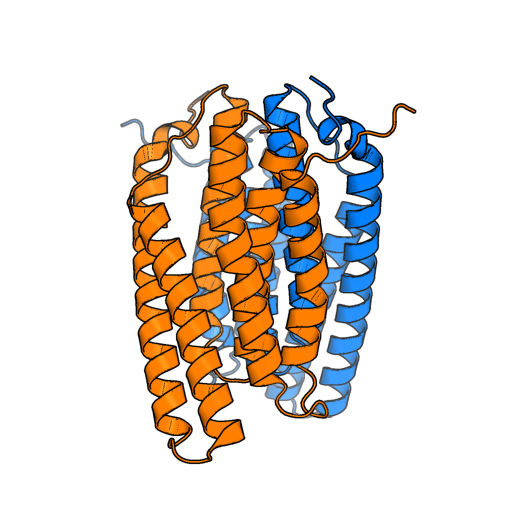1
ATOM 1517 O O . MET B 1 1 ? -19.781 8.875 27.391 1 28.3 1 MET B O 1
ATOM 1521 N N . GLU B 1 2 ? -19.266 10.789 27.031 1 35.69 2 GLU B N 1
ATOM 1522 C CA . GLU B 1 2 ? -20.484 11.062 26.281 1 35.69 2 GLU B CA 1
ATOM 1523 C C . GLU B 1 2 ? -20.547 10.203 25.016 1 35.69 2 GLU B C 1
ATOM 1525 O O . GLU B 1 2 ? -19.516 9.961 24.375 1 35.69 2 GLU B O 1
ATOM 1530 N N . GLU B 1 3 ? -21.438 9.297 24.859 1 37.78 3 GLU B N 1
ATOM 1531 C CA . GLU B 1 3 ? -21.812 8.344 23.812 1 37.78 3 GLU B CA 1
ATOM 1532 C C . GLU B 1 3 ? -21.594 8.945 22.438 1 37.78 3 GLU B C 1
ATOM 1534 O O . GLU B 1 3 ? -22.297 9.875 22.031 1 37.78 3 GLU B O 1
ATOM 1539 N N . CYS B 1 4 ? -20.312 9.297 22.094 1 42.16 4 CYS B N 1
ATOM 1540 C CA . CYS B 1 4 ? -20.156 9.859 20.75 1 42.16 4 CYS B CA 1
ATOM 1541 C C . CYS B 1 4 ? -21.125 9.211 19.766 1 42.16 4 CYS B C 1
ATOM 1543 O O . CYS B 1 4 ? -20.969 8.039 19.422 1 42.16 4 CYS B O 1
ATOM 1545 N N . GLU B 1 5 ? -22.375 9.328 19.906 1 49.69 5 GLU B N 1
ATOM 1546 C CA . GLU B 1 5 ? -23.406 8.914 18.984 1 49.69 5 GLU B CA 1
ATOM 1547 C C . GLU B 1 5 ? -22.953 9.078 17.531 1 49.69 5 GLU B C 1
ATOM 1549 O O . GLU B 1 5 ? -22.781 10.203 17.047 1 49.69 5 GLU B O 1
ATOM 1554 N N . LEU B 1 6 ? -22 8.102 17.031 1 60.66 6 LEU B N 1
ATOM 1555 C CA . LEU B 1 6 ? -21.594 8.164 15.641 1 60.66 6 LEU B CA 1
ATOM 1556 C C . LEU B 1 6 ? -22.766 8.516 14.734 1 60.66 6 LEU B C 1
ATOM 1558 O O . LEU B 1 6 ? -23.828 7.895 14.812 1 60.66 6 LEU B O 1
ATOM 1562 N N . ASN B 1 7 ? -22.859 9.703 14.25 1 71.75 7 ASN B N 1
ATOM 1563 C CA . ASN B 1 7 ? -23.859 10.062 13.242 1 71.75 7 ASN B CA 1
ATOM 1564 C C . ASN B 1 7 ? -23.891 9.055 12.102 1 71.75 7 ASN B C 1
ATOM 1566 O O . ASN B 1 7 ? -23.031 8.164 12.023 1 71.75 7 ASN B O 1
ATOM 1570 N N . THR B 1 8 ? -24.906 8.938 11.422 1 67.25 8 THR B N 1
ATOM 1571 C CA . THR B 1 8 ? -25.172 7.973 10.352 1 67.25 8 THR B CA 1
ATOM 1572 C C . THR B 1 8 ? -23.984 7.875 9.398 1 67.25 8 THR B C 1
ATOM 1574 O O . THR B 1 8 ? -23.531 6.773 9.078 1 67.25 8 THR B O 1
ATOM 1577 N N . PRO B 1 9 ? -23.375 8.969 9.102 1 69.31 9 PRO B N 1
ATOM 1578 C CA . PRO B 1 9 ? -22.25 8.859 8.18 1 69.31 9 PRO B CA 1
ATOM 1579 C C . PRO B 1 9 ? -21.047 8.125 8.789 1 69.31 9 PRO B C 1
ATOM 1581 O O . PRO B 1 9 ? -20.391 7.34 8.102 1 69.31 9 PRO B O 1
ATOM 1584 N N . ASN B 1 10 ? -20.891 8.258 10.008 1 75.25 10 ASN B N 1
ATOM 1585 C CA . ASN B 1 10 ? -19.781 7.59 10.688 1 75.25 10 ASN B CA 1
ATOM 1586 C C . ASN B 1 10 ? -20.031 6.09 10.812 1 75.25 10 ASN B C 1
ATOM 1588 O O . ASN B 1 10 ? -19.094 5.297 10.711 1 75.25 10 ASN B O 1
ATOM 1592 N N . LYS B 1 11 ? -21.266 5.859 11 1 77.62 11 LYS B N 1
ATOM 1593 C CA . LYS B 1 11 ? -21.609 4.441 11.086 1 77.62 11 LYS B CA 1
ATOM 1594 C C . LYS B 1 11 ? -21.359 3.732 9.758 1 77.62 11 LYS B C 1
ATOM 1596 O O . LYS B 1 11 ? -20.875 2.594 9.734 1 77.62 11 LYS B O 1
ATOM 1601 N N . LEU B 1 12 ? -21.594 4.438 8.711 1 77.44 12 LEU B N 1
ATOM 1602 C CA . LEU B 1 12 ? -21.391 3.85 7.387 1 77.44 12 LEU B CA 1
ATOM 1603 C C . LEU B 1 12 ? -19.906 3.689 7.07 1 77.44 12 LEU B C 1
ATOM 1605 O O . LEU B 1 12 ? -19.516 2.713 6.434 1 77.44 12 LEU B O 1
ATOM 1609 N N . THR B 1 13 ? -19.172 4.605 7.52 1 78.81 13 THR B N 1
ATOM 1610 C CA . THR B 1 13 ? -17.734 4.523 7.309 1 78.81 13 THR B CA 1
ATOM 1611 C C . THR B 1 13 ? -17.141 3.346 8.078 1 78.81 13 THR B C 1
ATOM 1613 O O . THR B 1 13 ? -16.328 2.59 7.543 1 78.81 13 THR B O 1
ATOM 1616 N N . LEU B 1 14 ? -17.578 3.209 9.258 1 80.94 14 LEU B N 1
ATOM 1617 C CA . LEU B 1 14 ? -17.125 2.094 10.078 1 80.94 14 LEU B CA 1
ATOM 1618 C C . LEU B 1 14 ? -17.547 0.76 9.469 1 80.94 14 LEU B C 1
ATOM 1620 O O . LEU B 1 14 ? -16.781 -0.208 9.5 1 80.94 14 LEU B O 1
ATOM 1624 N N . LEU B 1 15 ? -18.719 0.805 8.992 1 82.69 15 LEU B N 1
ATOM 1625 C CA . LEU B 1 15 ? -19.188 -0.394 8.312 1 82.69 15 LEU B CA 1
ATOM 1626 C C . LEU B 1 15 ? -18.297 -0.75 7.133 1 82.69 15 LEU B C 1
ATOM 1628 O O . LEU B 1 15 ? -17.984 -1.924 6.918 1 82.69 15 LEU B O 1
ATOM 1632 N N . ARG B 1 16 ? -17.797 0.248 6.438 1 87.19 16 ARG B N 1
ATOM 1633 C CA . ARG B 1 16 ? -16.953 0 5.281 1 87.19 16 ARG B CA 1
ATOM 1634 C C . ARG B 1 16 ? -15.609 -0.602 5.707 1 87.19 16 ARG B C 1
ATOM 1636 O O . ARG B 1 16 ? -15.102 -1.513 5.055 1 87.19 16 ARG B O 1
ATOM 1643 N N . ILE B 1 17 ? -15.109 -0.184 6.715 1 85.5 17 ILE B N 1
ATOM 1644 C CA . ILE B 1 17 ? -13.852 -0.712 7.223 1 85.5 17 ILE B CA 1
ATOM 1645 C C . ILE B 1 17 ? -14.031 -2.168 7.645 1 85.5 17 ILE B C 1
ATOM 1647 O O . ILE B 1 17 ? -13.188 -3.016 7.355 1 85.5 17 ILE B O 1
ATOM 1651 N N . ILE B 1 18 ? -15.195 -2.434 8.273 1 88.12 18 ILE B N 1
ATOM 1652 C CA . ILE B 1 18 ? -15.492 -3.775 8.75 1 88.12 18 ILE B CA 1
ATOM 1653 C C . ILE B 1 18 ? -15.75 -4.707 7.57 1 88.12 18 ILE B C 1
ATOM 1655 O O . ILE B 1 18 ? -15.477 -5.906 7.645 1 88.12 18 ILE B O 1
ATOM 1659 N N . LEU B 1 19 ? -16.234 -4.164 6.535 1 91.81 19 LEU B N 1
ATOM 1660 C CA . LEU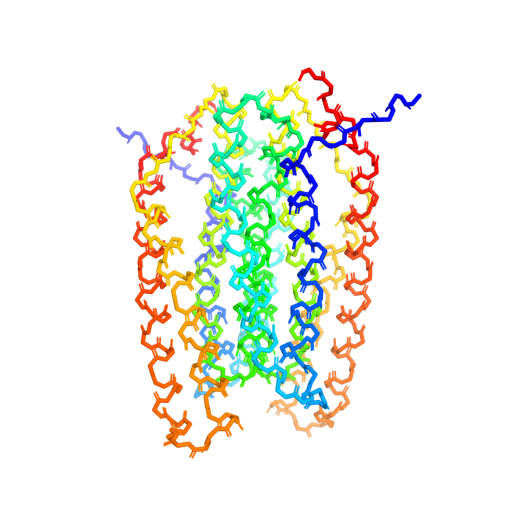 B 1 19 ? -16.547 -4.957 5.355 1 91.81 19 LEU B CA 1
ATOM 1661 C C . LEU B 1 19 ? -15.281 -5.441 4.66 1 91.81 19 LEU B C 1
ATOM 1663 O O . LEU B 1 19 ? -15.32 -6.41 3.902 1 91.81 19 LEU B O 1
ATOM 1667 N N . VAL B 1 20 ? -14.141 -4.781 4.922 1 93.44 20 VAL B N 1
ATOM 1668 C CA . VAL B 1 20 ? -12.906 -5.082 4.199 1 93.44 20 VAL B CA 1
ATOM 1669 C C . VAL B 1 20 ? -12.469 -6.516 4.504 1 93.44 20 VAL B C 1
ATOM 1671 O O . VAL B 1 20 ? -12.219 -7.301 3.588 1 93.44 20 VAL B O 1
ATOM 1674 N N . PRO B 1 21 ? -12.43 -6.957 5.781 1 95.25 21 PRO B N 1
ATOM 1675 C CA . PRO B 1 21 ? -12.047 -8.344 6.051 1 95.25 21 PRO B CA 1
ATOM 1676 C C . PRO B 1 21 ? -13.016 -9.359 5.449 1 95.25 21 PRO B C 1
ATOM 1678 O O . PRO B 1 21 ? -12.602 -10.43 5.008 1 95.25 21 PRO B O 1
ATOM 1681 N N . PHE B 1 22 ? -14.234 -9.039 5.449 1 95.94 22 PHE B N 1
ATOM 1682 C CA . PHE B 1 22 ? -15.219 -9.93 4.844 1 95.94 22 PHE B CA 1
ATOM 1683 C C . PHE B 1 22 ? -15.039 -9.984 3.33 1 95.94 22 PHE B C 1
ATOM 1685 O O . PHE B 1 22 ? -15.125 -11.055 2.727 1 95.94 22 PHE B O 1
ATOM 1692 N N . PHE B 1 23 ? -14.805 -8.812 2.809 1 97.5 23 PHE B N 1
ATOM 1693 C CA . PHE B 1 23 ? -14.523 -8.75 1.38 1 97.5 23 PHE B CA 1
ATOM 1694 C C . PHE B 1 23 ? -13.336 -9.625 1.021 1 97.5 23 PHE B C 1
ATOM 1696 O O . PHE B 1 23 ? -13.406 -10.43 0.084 1 97.5 23 PHE B O 1
ATOM 1703 N N . VAL B 1 24 ? -12.281 -9.508 1.793 1 97.75 24 VAL B N 1
ATOM 1704 C CA . VAL B 1 24 ? -11.062 -10.281 1.546 1 97.75 24 VAL B CA 1
ATOM 1705 C C . VAL B 1 24 ? -11.352 -11.773 1.734 1 97.75 24 VAL B C 1
ATOM 1707 O O . VAL B 1 24 ? -10.883 -12.602 0.952 1 97.75 24 VAL B O 1
ATOM 1710 N N . ALA B 1 25 ? -12.133 -12.102 2.723 1 96.69 25 ALA B N 1
ATOM 1711 C CA . ALA B 1 25 ? -12.477 -13.492 2.984 1 96.69 25 ALA B CA 1
ATOM 1712 C C . ALA B 1 25 ? -13.25 -14.094 1.817 1 96.69 25 ALA B C 1
ATOM 1714 O O . ALA B 1 25 ? -12.93 -15.188 1.343 1 96.69 25 ALA B O 1
ATOM 1715 N N . PHE B 1 26 ? -14.203 -13.383 1.357 1 96.38 26 PHE B N 1
ATOM 1716 C CA . PHE B 1 26 ? -15 -13.875 0.235 1 96.38 26 PHE B CA 1
ATOM 1717 C C . PHE B 1 26 ? -14.141 -13.992 -1.02 1 96.38 26 PHE B C 1
ATOM 1719 O O . PHE B 1 26 ? -14.328 -14.914 -1.818 1 96.38 26 PHE B O 1
ATOM 1726 N N . LEU B 1 27 ? -13.273 -13.078 -1.132 1 96.25 27 LEU B N 1
ATOM 1727 C CA . LEU B 1 27 ? -12.43 -13.062 -2.324 1 96.25 27 LEU B CA 1
ATOM 1728 C C . LEU B 1 27 ? -11.445 -14.227 -2.314 1 96.25 27 LEU B C 1
ATOM 1730 O O . LEU B 1 27 ? -11.203 -14.844 -3.35 1 96.25 27 LEU B O 1
ATOM 1734 N N . MET B 1 28 ? -10.977 -14.609 -1.105 1 97 28 MET B N 1
ATOM 1735 C CA . MET B 1 28 ? -9.797 -15.469 -1.053 1 97 28 MET B CA 1
ATOM 1736 C C . MET B 1 28 ? -10.172 -16.891 -0.629 1 97 28 MET B C 1
ATOM 1738 O O . MET B 1 28 ? -9.352 -17.797 -0.705 1 97 28 MET B O 1
ATOM 1742 N N . ILE B 1 29 ? -11.406 -17.125 -0.172 1 96.12 29 ILE B N 1
ATOM 1743 C CA . ILE B 1 29 ? -11.805 -18.453 0.268 1 96.12 29 ILE B CA 1
ATOM 1744 C C . ILE B 1 29 ? -12.68 -19.109 -0.8 1 96.12 29 ILE B C 1
ATOM 1746 O O . ILE B 1 29 ? -13.898 -18.891 -0.831 1 96.12 29 ILE B O 1
ATOM 1750 N N . PRO B 1 30 ? -12.102 -19.969 -1.568 1 92.81 30 PRO B N 1
ATOM 1751 C CA . PRO B 1 30 ? -12.836 -20.578 -2.682 1 92.81 30 PRO B CA 1
ATOM 1752 C C . PRO B 1 30 ? -13.898 -21.562 -2.213 1 92.81 30 PRO B C 1
ATOM 1754 O O . PRO B 1 30 ? -14.789 -21.922 -2.984 1 92.81 30 PRO B O 1
ATOM 1757 N N . ALA B 1 31 ? -13.789 -21.984 -1.016 1 93.44 31 ALA B N 1
ATOM 1758 C CA . ALA B 1 31 ? -14.734 -22.953 -0.476 1 93.44 31 ALA B CA 1
ATOM 1759 C C . ALA B 1 31 ? -16.125 -22.344 -0.342 1 93.44 31 ALA B C 1
ATOM 1761 O O . ALA B 1 31 ? -17.125 -23.078 -0.25 1 93.44 31 ALA B O 1
ATOM 1762 N N . ILE B 1 32 ? -16.219 -21.094 -0.3 1 92.81 32 ILE B N 1
ATOM 1763 C CA . ILE B 1 32 ? -17.5 -20.406 -0.227 1 92.81 32 ILE B CA 1
ATOM 1764 C C . ILE B 1 32 ? -18.156 -20.375 -1.61 1 92.81 32 ILE B C 1
ATOM 1766 O O . ILE B 1 32 ? -17.562 -19.875 -2.568 1 92.81 32 ILE B O 1
ATOM 1770 N N . PRO B 1 33 ? -19.359 -20.891 -1.7 1 92.56 33 PRO B N 1
ATOM 1771 C CA . PRO B 1 33 ? -20.031 -20.844 -3.004 1 92.56 33 PRO B CA 1
ATOM 1772 C C . PRO B 1 33 ? -20.25 -19.422 -3.496 1 92.56 33 PRO B C 1
ATOM 1774 O O . PRO B 1 33 ? -20.625 -18.547 -2.707 1 92.56 33 PRO B O 1
ATOM 1777 N N . PHE B 1 34 ? -19.984 -19.188 -4.711 1 93.56 34 PHE B N 1
ATOM 1778 C CA . PHE B 1 34 ? -20.172 -17.891 -5.352 1 93.56 34 PHE B CA 1
ATOM 1779 C C . PHE B 1 34 ? -19.375 -16.812 -4.633 1 93.56 34 PHE B C 1
ATOM 1781 O O . PHE B 1 34 ? -19.891 -15.719 -4.375 1 93.56 34 PHE B O 1
ATOM 1788 N N . HIS B 1 35 ? -18.219 -17.188 -4.23 1 94.62 35 HIS B N 1
ATOM 1789 C CA . HIS B 1 35 ? -17.406 -16.297 -3.412 1 94.62 35 HIS B CA 1
ATOM 1790 C C . HIS B 1 35 ? -17.047 -15.016 -4.168 1 94.62 35 HIS B C 1
ATOM 1792 O O . HIS B 1 35 ? -17 -13.93 -3.58 1 94.62 35 HIS B O 1
ATOM 1798 N N . PHE B 1 36 ? -16.891 -15.062 -5.488 1 95.31 36 PHE B N 1
ATOM 1799 C CA . PHE B 1 36 ? -16.594 -13.852 -6.25 1 95.31 36 PHE B CA 1
ATOM 1800 C C . PHE B 1 36 ? -17.812 -12.938 -6.309 1 95.31 36 PHE B C 1
ATOM 1802 O O . PHE B 1 36 ? -17.672 -11.711 -6.293 1 95.31 36 PHE B O 1
ATOM 1809 N N . LEU B 1 37 ? -18.953 -13.484 -6.395 1 95.38 37 LEU B N 1
ATOM 1810 C CA . LEU B 1 37 ? -20.188 -12.695 -6.41 1 95.38 37 LEU B CA 1
ATOM 1811 C C . LEU B 1 37 ? -20.359 -11.953 -5.09 1 95.38 37 LEU B C 1
ATOM 1813 O O . LEU B 1 37 ? -20.703 -10.766 -5.086 1 95.38 37 LEU B O 1
ATOM 1817 N N . TRP B 1 38 ? -20.141 -12.695 -4.027 1 96.12 38 TRP B N 1
ATOM 1818 C CA . TRP B 1 38 ? -20.234 -12.062 -2.713 1 96.12 38 TRP B CA 1
ATOM 1819 C C . TRP B 1 38 ? -19.219 -10.938 -2.576 1 96.12 38 TRP B C 1
ATOM 1821 O O . TRP B 1 38 ? -19.531 -9.875 -2.035 1 96.12 38 TRP B O 1
ATOM 1831 N N . ALA B 1 39 ? -18.016 -11.18 -3.043 1 96.88 39 ALA B N 1
ATOM 1832 C CA . ALA B 1 39 ? -16.984 -10.148 -3.014 1 96.88 39 ALA B CA 1
ATOM 1833 C C . ALA B 1 39 ? -17.406 -8.93 -3.838 1 96.88 39 ALA B C 1
ATOM 1835 O O . ALA B 1 39 ? -17.203 -7.789 -3.416 1 96.88 39 ALA B O 1
ATOM 1836 N N . LEU B 1 40 ? -18 -9.188 -4.992 1 96.81 40 LEU B N 1
ATOM 1837 C CA . LEU B 1 40 ? -18.469 -8.117 -5.871 1 96.81 40 LEU B CA 1
ATOM 1838 C C . LEU B 1 40 ? -19.547 -7.285 -5.18 1 96.81 40 LEU B C 1
ATOM 1840 O O . LEU B 1 40 ? -19.469 -6.055 -5.176 1 96.81 40 LEU B O 1
ATOM 1844 N N . VAL B 1 41 ? -20.484 -7.926 -4.609 1 96 41 VAL B N 1
ATOM 1845 C CA . VAL B 1 41 ? -21.578 -7.254 -3.938 1 96 41 VAL B CA 1
ATOM 1846 C C . VAL B 1 41 ? -21.047 -6.406 -2.783 1 96 41 VAL B C 1
ATOM 1848 O O . VAL B 1 41 ? -21.453 -5.254 -2.619 1 96 41 VAL B O 1
ATOM 1851 N N . LEU B 1 42 ? -20.172 -7.004 -2.043 1 95.56 42 LEU B N 1
ATOM 1852 C CA . LEU B 1 42 ? -19.609 -6.277 -0.911 1 95.56 42 LEU B CA 1
ATOM 1853 C C . LEU B 1 42 ? -18.812 -5.066 -1.387 1 95.56 42 LEU B C 1
ATOM 1855 O O . LEU B 1 42 ? -18.875 -3.992 -0.784 1 95.56 42 LEU B O 1
ATOM 1859 N N . PHE B 1 43 ? -18.078 -5.242 -2.447 1 96.38 43 PHE B N 1
ATOM 1860 C CA . PHE B 1 43 ? -17.281 -4.141 -2.969 1 96.38 43 PHE B CA 1
ATOM 1861 C C . PHE B 1 43 ? -18.172 -3.008 -3.459 1 96.38 43 PHE B C 1
ATOM 1863 O O . PHE B 1 43 ? -17.938 -1.841 -3.137 1 96.38 43 PHE B O 1
ATOM 1870 N N . ILE B 1 44 ? -19.156 -3.318 -4.223 1 94.38 44 ILE B N 1
ATOM 1871 C CA . ILE B 1 44 ? -20.078 -2.322 -4.758 1 94.38 44 ILE B CA 1
ATOM 1872 C C . ILE B 1 44 ? -20.797 -1.619 -3.613 1 94.38 44 ILE B C 1
ATOM 1874 O O . ILE B 1 44 ? -20.938 -0.393 -3.613 1 94.38 44 ILE B O 1
ATOM 1878 N N . ALA B 1 45 ? -21.234 -2.414 -2.688 1 91.94 45 ALA B N 1
ATOM 1879 C CA . ALA B 1 45 ? -21.906 -1.841 -1.531 1 91.94 45 ALA B CA 1
ATOM 1880 C C . ALA B 1 45 ? -21.016 -0.849 -0.796 1 91.94 45 ALA B C 1
ATOM 1882 O O . ALA B 1 45 ? -21.453 0.252 -0.449 1 91.94 45 ALA B O 1
ATOM 1883 N N . ALA B 1 46 ? -19.781 -1.286 -0.608 1 88.81 46 ALA B N 1
ATOM 1884 C CA . ALA B 1 46 ? -18.828 -0.426 0.087 1 88.81 46 ALA B CA 1
ATOM 1885 C C . ALA B 1 46 ? -18.547 0.84 -0.717 1 88.81 46 ALA B C 1
ATOM 1887 O O . ALA B 1 46 ? -18.453 1.934 -0.153 1 88.81 46 ALA B O 1
ATOM 1888 N N . ALA B 1 47 ? -18.438 0.742 -2.035 1 86.12 47 ALA B N 1
ATOM 1889 C CA . ALA B 1 47 ? -18.109 1.871 -2.906 1 86.12 47 ALA B CA 1
ATOM 1890 C C . ALA B 1 47 ? -19.297 2.834 -3.006 1 86.12 47 ALA B C 1
ATOM 1892 O O . ALA B 1 47 ? -19.109 4.055 -2.99 1 86.12 47 ALA B O 1
ATOM 1893 N N . VAL B 1 48 ? -20.453 2.332 -3.104 1 85 48 VAL B N 1
ATOM 1894 C CA . VAL B 1 48 ? -21.656 3.143 -3.266 1 85 48 VAL B CA 1
ATOM 1895 C C . VAL B 1 48 ? -22 3.842 -1.951 1 85 48 VAL B C 1
ATOM 1897 O O . VAL B 1 48 ? -22.422 4.996 -1.947 1 85 48 VAL B O 1
ATOM 1900 N N . THR B 1 49 ? -21.766 3.135 -0.879 1 82.31 49 THR B N 1
ATOM 1901 C CA . THR B 1 49 ? -22.062 3.729 0.42 1 82.31 49 THR B CA 1
ATOM 1902 C C . THR B 1 49 ? -21.203 4.965 0.658 1 82.31 49 THR B C 1
ATOM 1904 O O . THR B 1 49 ? -21.641 5.918 1.302 1 82.31 49 THR B O 1
ATOM 1907 N N . ASP B 1 50 ? -20 4.855 0.157 1 79.81 50 ASP B N 1
ATOM 1908 C CA . ASP B 1 50 ? -19.109 6.012 0.285 1 79.81 50 ASP B CA 1
ATOM 1909 C C . ASP B 1 50 ? -19.672 7.215 -0.47 1 79.81 50 ASP B C 1
ATOM 1911 O O . ASP B 1 50 ? -19.688 8.328 0.057 1 79.81 50 ASP B O 1
ATOM 1915 N N . SER B 1 51 ? -20.125 7.004 -1.644 1 77.56 51 SER B N 1
ATOM 1916 C CA . SER B 1 51 ? -20.641 8.094 -2.469 1 77.56 51 SER B CA 1
ATOM 1917 C C . SER B 1 51 ? -21.906 8.688 -1.865 1 77.56 51 SER B C 1
ATOM 1919 O O . SER B 1 51 ? -22.078 9.914 -1.87 1 77.56 51 SER B O 1
ATOM 1921 N N . ILE B 1 52 ? -22.656 7.918 -1.314 1 76.44 52 ILE B N 1
ATOM 1922 C CA . ILE B 1 52 ? -23.953 8.344 -0.803 1 76.44 52 ILE B CA 1
ATOM 1923 C C . ILE B 1 52 ? -23.781 9.055 0.536 1 76.44 52 ILE B C 1
ATOM 1925 O O . ILE B 1 52 ? -24.328 10.141 0.748 1 76.44 52 ILE B O 1
ATOM 1929 N N . ASP B 1 53 ? -23.031 8.438 1.311 1 71.25 53 ASP B N 1
ATOM 1930 C CA . ASP B 1 53 ? -22.891 8.977 2.66 1 71.25 53 ASP B CA 1
ATOM 1931 C C . ASP B 1 53 ? -22.125 10.297 2.645 1 71.25 53 ASP B C 1
ATOM 1933 O O . ASP B 1 53 ? -22.406 11.195 3.439 1 71.25 53 ASP B O 1
ATOM 1937 N N . GLY B 1 54 ? -21.125 10.312 1.735 1 69.19 54 GLY B N 1
ATOM 1938 C CA . GLY B 1 54 ? -20.469 11.594 1.59 1 69.19 54 GLY B CA 1
ATOM 1939 C C . GLY B 1 54 ? -21.406 12.711 1.179 1 69.19 54 GLY B 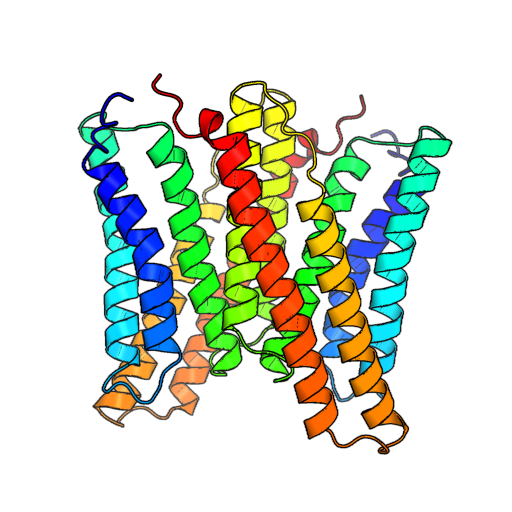C 1
ATOM 1940 O O . GLY B 1 54 ? -21.359 13.812 1.74 1 69.19 54 GLY B O 1
ATOM 1941 N N . LYS B 1 55 ? -22.344 12.406 0.395 1 73.88 55 LYS B N 1
ATOM 1942 C CA . LYS B 1 55 ? -23.312 13.398 -0.076 1 73.88 55 LYS B CA 1
ATOM 1943 C C . LYS B 1 55 ? -24.312 13.758 1.023 1 73.88 55 LYS B C 1
ATOM 1945 O O . LYS B 1 55 ? -24.641 14.93 1.21 1 73.88 55 LYS B O 1
ATOM 1950 N N . LEU B 1 56 ? -24.594 12.773 1.698 1 70.62 56 LEU B N 1
ATOM 1951 C CA . LEU B 1 56 ? -25.578 13 2.75 1 70.62 56 LEU B CA 1
ATOM 1952 C C . LEU B 1 56 ? -24.969 13.766 3.918 1 70.62 56 LEU B C 1
ATOM 1954 O O . LEU B 1 56 ? -25.609 14.633 4.5 1 70.62 56 LEU B O 1
ATOM 1958 N N . ALA B 1 57 ? -23.828 13.383 4.23 1 68.31 57 ALA B N 1
ATOM 1959 C CA . ALA B 1 57 ? -23.141 14.062 5.328 1 68.31 57 ALA B CA 1
ATOM 1960 C C . ALA B 1 57 ? -22.953 15.547 5.023 1 68.31 57 ALA B C 1
ATOM 1962 O O . ALA B 1 57 ? -23.109 16.391 5.91 1 68.31 57 ALA B O 1
ATOM 1963 N N . ARG B 1 58 ? -22.75 15.883 3.787 1 71.25 58 ARG B N 1
ATOM 1964 C CA . ARG B 1 58 ? -22.594 17.266 3.369 1 71.25 58 ARG B CA 1
ATOM 1965 C C . ARG B 1 58 ? -23.938 18 3.328 1 71.25 58 ARG B C 1
ATOM 1967 O O . ARG B 1 58 ? -24.047 19.141 3.762 1 71.25 58 ARG B O 1
ATOM 1974 N N . LYS B 1 59 ? -24.797 17.297 2.947 1 73.56 59 LYS B N 1
ATOM 1975 C CA . LYS B 1 59 ? -26.125 17.891 2.807 1 73.56 59 LYS B CA 1
ATOM 1976 C C . LYS B 1 59 ? -26.734 18.203 4.172 1 73.56 59 LYS B C 1
ATOM 1978 O O . LYS B 1 59 ? -27.375 19.25 4.348 1 73.56 59 LYS B O 1
ATOM 1983 N N . TYR B 1 60 ? -26.469 17.344 5.105 1 74.62 60 TYR B N 1
ATOM 1984 C CA . TYR B 1 60 ? -27.109 17.516 6.406 1 74.62 60 TYR B CA 1
ATOM 1985 C C . TYR B 1 60 ? -26.125 18.047 7.434 1 74.62 60 TYR B C 1
ATOM 1987 O O . TYR B 1 60 ? -26.391 18.016 8.641 1 74.62 60 TYR B O 1
ATOM 1995 N N . ASN B 1 61 ? -24.922 18.391 6.984 1 70.56 61 ASN B N 1
ATOM 1996 C CA . ASN B 1 61 ? -23.875 18.984 7.828 1 70.56 61 ASN B CA 1
ATOM 1997 C C . ASN B 1 61 ? -23.469 18.031 8.945 1 70.56 61 ASN B C 1
ATOM 1999 O O . ASN B 1 61 ? -23.359 18.438 10.109 1 70.56 61 ASN B O 1
ATOM 2003 N N . LEU B 1 62 ? -23.469 16.891 8.68 1 70.5 62 LEU B N 1
ATOM 2004 C CA . LEU B 1 62 ? -23.109 15.867 9.656 1 70.5 62 LEU B CA 1
ATOM 2005 C C . LEU B 1 62 ? -21.656 15.453 9.508 1 70.5 62 LEU B C 1
ATOM 2007 O O . LEU B 1 62 ? -21.266 14.391 9.992 1 70.5 62 LEU B O 1
ATOM 2011 N N . VAL B 1 63 ? -21 16.312 8.867 1 68.25 63 VAL B N 1
ATOM 2012 C CA . VAL B 1 63 ? -19.594 15.992 8.648 1 68.25 63 VAL B CA 1
ATOM 2013 C C . VAL B 1 63 ? -18.828 16.062 9.977 1 68.25 63 VAL B C 1
ATOM 2015 O O . VAL B 1 63 ? -18.906 17.062 10.695 1 68.25 63 VAL B O 1
ATOM 2018 N N . THR B 1 64 ? -18.312 14.922 10.477 1 74.44 64 THR B N 1
ATOM 2019 C CA . THR B 1 64 ? -17.5 14.867 11.688 1 74.44 64 THR B CA 1
ATOM 2020 C C . THR B 1 64 ? -16.016 14.703 11.352 1 74.44 64 THR B C 1
ATOM 2022 O O . THR B 1 64 ? -15.68 14.305 10.234 1 74.44 64 THR B O 1
ATOM 2025 N N . ASN B 1 65 ? -15.266 15.117 12.234 1 74.12 65 ASN B N 1
ATOM 2026 C CA . ASN B 1 65 ? -13.828 14.945 12.047 1 74.12 65 ASN B CA 1
ATOM 2027 C C . ASN B 1 65 ? -13.445 13.469 11.906 1 74.12 65 ASN B C 1
ATOM 2029 O O . ASN B 1 65 ? -12.562 13.125 11.125 1 74.12 65 ASN B O 1
ATOM 2033 N N . PHE B 1 66 ? -14.188 12.703 12.578 1 77.5 66 PHE B N 1
ATOM 2034 C CA . PHE B 1 66 ? -13.938 11.266 12.508 1 77.5 66 PHE B CA 1
ATOM 2035 C C . PHE B 1 66 ? -14.258 10.734 11.117 1 77.5 66 PHE B C 1
ATOM 2037 O O . PHE B 1 66 ? -13.492 9.945 10.555 1 77.5 66 PHE B O 1
ATOM 2044 N N . GLY B 1 67 ? -15.352 11.172 10.656 1 76.5 67 GLY B N 1
ATOM 2045 C CA . GLY B 1 67 ? -15.742 10.758 9.32 1 76.5 67 GLY B CA 1
ATOM 2046 C C . GLY B 1 67 ? -14.797 11.242 8.242 1 76.5 67 GLY B C 1
ATOM 2047 O O . GLY B 1 67 ? -14.469 10.5 7.312 1 76.5 67 GLY B O 1
ATOM 2048 N N . LYS B 1 68 ? -14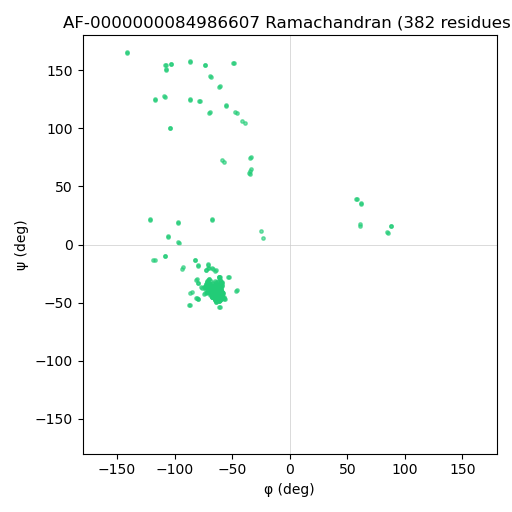.336 12.359 8.383 1 75.44 68 LYS B N 1
ATOM 2049 C CA . LYS B 1 68 ? -13.406 12.945 7.422 1 75.44 68 LYS B CA 1
ATOM 2050 C C . LYS B 1 68 ? -12.086 12.172 7.391 1 75.44 68 LYS B C 1
ATOM 2052 O O . LYS B 1 68 ? -11.469 12.031 6.336 1 75.44 68 LYS B O 1
ATOM 2057 N N . PHE B 1 69 ? -11.82 11.695 8.484 1 81.12 69 PHE B N 1
ATOM 2058 C CA . PHE B 1 69 ? -10.594 10.922 8.625 1 81.12 69 PHE B CA 1
ATOM 2059 C C . PHE B 1 69 ? -10.789 9.492 8.125 1 81.12 69 PHE B C 1
ATOM 2061 O O . PHE B 1 69 ? -10 8.992 7.324 1 81.12 69 PHE B O 1
ATOM 2068 N N . LEU B 1 70 ? -11.844 8.906 8.508 1 83 70 LEU B N 1
ATOM 2069 C CA . LEU B 1 70 ? -12.031 7.477 8.305 1 83 70 LEU B CA 1
ATOM 2070 C C . LEU B 1 70 ? -12.5 7.184 6.887 1 83 70 LEU B C 1
ATOM 2072 O O . LEU B 1 70 ? -12.211 6.121 6.336 1 83 70 LEU B O 1
ATOM 2076 N N . ASP B 1 71 ? -13.219 8.156 6.375 1 83.38 71 ASP B N 1
ATOM 2077 C CA . ASP B 1 71 ? -13.82 7.93 5.062 1 83.38 71 ASP B CA 1
ATOM 2078 C C . ASP B 1 71 ? -12.75 7.672 4.004 1 83.38 71 ASP B C 1
ATOM 2080 O O . ASP B 1 71 ? -12.742 6.617 3.369 1 83.38 71 ASP B O 1
ATOM 2084 N N . PRO B 1 72 ? -11.805 8.539 3.877 1 83.75 72 PRO B N 1
ATOM 2085 C CA . PRO B 1 72 ? -10.75 8.32 2.881 1 83.75 72 PRO B CA 1
ATOM 2086 C C . PRO B 1 72 ? -9.93 7.07 3.162 1 83.75 72 PRO B C 1
ATOM 2088 O O . PRO B 1 72 ? -9.492 6.391 2.229 1 83.75 72 PRO B O 1
ATOM 2091 N N . LEU B 1 73 ? -9.695 6.738 4.359 1 88.44 73 LEU B N 1
ATOM 2092 C CA . LEU B 1 73 ? -8.938 5.559 4.75 1 88.44 73 LEU B CA 1
ATOM 2093 C C . LEU B 1 73 ? -9.648 4.281 4.312 1 88.44 73 LEU B C 1
ATOM 2095 O O . LEU B 1 73 ? -9.031 3.385 3.736 1 88.44 73 LEU B O 1
ATOM 2099 N N . ALA B 1 74 ? -10.945 4.277 4.637 1 89.56 74 ALA B N 1
ATOM 2100 C CA . ALA B 1 74 ? -11.742 3.102 4.305 1 89.56 74 ALA B CA 1
ATOM 2101 C C . ALA B 1 74 ? -11.719 2.83 2.803 1 89.56 74 ALA B C 1
ATOM 2103 O O . ALA B 1 74 ? -11.562 1.684 2.375 1 89.56 74 ALA B O 1
ATOM 2104 N N . ASP B 1 75 ? -11.867 3.895 2.08 1 88.12 75 ASP B N 1
ATOM 2105 C CA . ASP B 1 75 ? -11.867 3.758 0.626 1 88.12 75 ASP B CA 1
ATOM 2106 C C . ASP B 1 75 ? -10.523 3.252 0.118 1 88.12 75 ASP B C 1
ATOM 2108 O O . ASP B 1 75 ? -10.469 2.334 -0.704 1 88.12 75 ASP B O 1
ATOM 2112 N N . LYS B 1 76 ? -9.461 3.729 0.619 1 91.62 76 LYS B N 1
ATOM 2113 C CA . LYS B 1 76 ? -8.117 3.344 0.206 1 91.62 76 LYS B CA 1
ATOM 2114 C C . LYS B 1 76 ? -7.828 1.889 0.569 1 91.62 76 LYS B C 1
ATOM 2116 O O . LYS B 1 76 ? -7.293 1.135 -0.248 1 91.62 76 LYS B O 1
ATOM 2121 N N . VAL B 1 77 ? -8.18 1.545 1.701 1 94.56 77 VAL B N 1
ATOM 2122 C CA . VAL B 1 77 ? -7.895 0.198 2.182 1 94.56 77 VAL B CA 1
ATOM 2123 C C . VAL B 1 77 ? -8.68 -0.823 1.361 1 94.56 77 VAL B C 1
ATOM 2125 O O . VAL B 1 77 ? -8.148 -1.876 0.998 1 94.56 77 VAL B O 1
ATOM 2128 N N . LEU B 1 78 ? -9.922 -0.461 1.093 1 94.31 78 LEU B N 1
ATOM 2129 C CA . LEU B 1 78 ? -10.75 -1.368 0.303 1 94.31 78 LEU B CA 1
ATOM 2130 C C . LEU B 1 78 ? -10.148 -1.579 -1.084 1 94.31 78 LEU B C 1
ATOM 2132 O O . LEU B 1 78 ? -10 -2.717 -1.536 1 94.31 78 LEU B O 1
ATOM 2136 N N . VAL B 1 79 ? -9.766 -0.549 -1.718 1 95.56 79 VAL B N 1
ATOM 2137 C CA . VAL B 1 79 ? -9.227 -0.603 -3.072 1 95.56 79 VAL B CA 1
ATOM 2138 C C . VAL B 1 79 ? -7.914 -1.377 -3.076 1 95.56 79 VAL B C 1
ATOM 2140 O O . VAL B 1 79 ? -7.727 -2.295 -3.877 1 95.56 79 VAL B O 1
ATOM 2143 N N . PHE B 1 80 ? -7.047 -1.104 -2.195 1 97.19 80 PHE B N 1
ATOM 2144 C CA . PHE B 1 80 ? -5.746 -1.76 -2.18 1 97.19 80 PHE B CA 1
ATOM 2145 C C . PHE B 1 80 ? -5.883 -3.221 -1.766 1 97.19 80 PHE B C 1
ATOM 2147 O O . PHE B 1 80 ? -5.121 -4.074 -2.225 1 97.19 80 PHE B O 1
ATOM 2154 N N . SER B 1 81 ? -6.832 -3.486 -0.884 1 97.75 81 SER B N 1
ATOM 2155 C CA . SER B 1 81 ? -7.09 -4.887 -0.558 1 97.75 81 SER B CA 1
ATOM 2156 C C . SER B 1 81 ? -7.473 -5.68 -1.801 1 97.75 81 SER B C 1
ATOM 2158 O O . SER B 1 81 ? -6.977 -6.789 -2.014 1 97.75 81 SER B O 1
ATOM 2160 N N . ALA B 1 82 ? -8.312 -5.098 -2.576 1 97.94 82 ALA B N 1
ATOM 2161 C CA . ALA B 1 82 ? -8.727 -5.758 -3.809 1 97.94 82 ALA B CA 1
ATOM 2162 C C . ALA B 1 82 ? -7.543 -5.984 -4.742 1 97.94 82 ALA B C 1
ATOM 2164 O O . ALA B 1 82 ? -7.328 -7.098 -5.223 1 97.94 82 ALA B O 1
ATOM 2165 N N . LEU B 1 83 ? -6.777 -4.965 -4.941 1 98.38 83 LEU B N 1
ATOM 2166 C CA . LEU B 1 83 ? -5.664 -5.035 -5.879 1 98.38 83 LEU B CA 1
ATOM 2167 C C . LEU B 1 83 ? -4.633 -6.059 -5.422 1 98.38 83 LEU B C 1
ATOM 2169 O O . LEU B 1 83 ? -4.141 -6.855 -6.223 1 98.38 83 LEU B O 1
ATOM 2173 N N . ILE B 1 84 ? -4.355 -6.078 -4.141 1 98.5 84 ILE B N 1
ATOM 2174 C CA . ILE B 1 84 ? -3.355 -6.977 -3.576 1 98.5 84 ILE B CA 1
ATOM 2175 C C . ILE B 1 84 ? -3.836 -8.422 -3.688 1 98.5 84 ILE B C 1
ATOM 2177 O O . ILE B 1 84 ? -3.074 -9.305 -4.078 1 98.5 84 ILE B O 1
ATOM 2181 N N . CYS B 1 85 ? -5.062 -8.672 -3.404 1 98.5 85 CYS B N 1
ATOM 2182 C CA . CYS B 1 85 ? -5.613 -10.016 -3.51 1 98.5 85 CYS B CA 1
ATOM 2183 C C . CYS B 1 85 ? -5.664 -10.477 -4.961 1 98.5 85 CYS B C 1
ATOM 2185 O O . CYS B 1 85 ? -5.477 -11.656 -5.254 1 98.5 85 CYS B O 1
ATOM 2187 N N . PHE B 1 86 ? -5.949 -9.523 -5.898 1 98.44 86 PHE B N 1
ATOM 2188 C CA . PHE B 1 86 ? -5.992 -9.852 -7.32 1 98.44 86 PHE B CA 1
ATOM 2189 C C . PHE B 1 86 ? -4.652 -10.398 -7.793 1 98.44 86 PHE B C 1
ATOM 2191 O O . PHE B 1 86 ? -4.605 -11.258 -8.68 1 98.44 86 PHE B O 1
ATOM 2198 N N . ILE B 1 87 ? -3.576 -9.922 -7.191 1 98.19 87 ILE B N 1
ATOM 2199 C CA . ILE B 1 87 ? -2.252 -10.406 -7.559 1 98.19 87 ILE B CA 1
ATOM 2200 C C . ILE B 1 87 ? -2.135 -11.891 -7.215 1 98.19 87 ILE B C 1
ATOM 2202 O O . ILE B 1 87 ? -1.693 -12.695 -8.047 1 98.19 87 ILE B O 1
ATOM 2206 N N . GLU B 1 88 ? -2.518 -12.234 -5.98 1 97.69 88 GLU B N 1
ATOM 2207 C CA . GLU B 1 88 ? -2.426 -13.617 -5.531 1 97.69 88 GLU B CA 1
ATOM 2208 C C . GLU B 1 88 ? -3.295 -14.539 -6.391 1 97.69 88 GLU B C 1
ATOM 2210 O O . GLU B 1 88 ? -2.928 -15.68 -6.652 1 97.69 88 GLU B O 1
ATOM 2215 N N . LEU B 1 89 ? -4.414 -14 -6.863 1 96.81 89 LEU B N 1
ATOM 2216 C CA . LEU B 1 89 ? -5.359 -14.789 -7.648 1 96.81 89 LEU B CA 1
ATOM 2217 C C . LEU B 1 89 ? -4.922 -14.867 -9.109 1 96.81 89 LEU B C 1
ATOM 2219 O O . LEU B 1 89 ? -5.516 -15.602 -9.898 1 96.81 89 LEU B O 1
ATOM 2223 N N . GLY B 1 90 ? -3.953 -14.016 -9.492 1 96.5 90 GLY B N 1
ATOM 2224 C CA . GLY B 1 90 ? -3.422 -14.047 -10.844 1 96.5 90 GLY B CA 1
ATOM 2225 C C . GLY B 1 90 ? -4.211 -13.18 -11.812 1 96.5 90 GLY B C 1
ATOM 2226 O O . GLY B 1 90 ? -4.109 -13.344 -13.031 1 96.5 90 GLY B O 1
ATOM 2227 N N . PHE B 1 91 ? -5.043 -12.266 -11.266 1 96.44 91 PHE B N 1
ATOM 2228 C CA . PHE B 1 91 ? -5.883 -11.438 -12.117 1 96.44 91 PHE B CA 1
ATOM 2229 C C . PHE B 1 91 ? -5.078 -10.289 -12.711 1 96.44 91 PHE B C 1
ATOM 2231 O O . PHE B 1 91 ? -5.387 -9.805 -13.805 1 96.44 91 PHE B O 1
ATOM 2238 N N . ILE B 1 92 ? -4.156 -9.82 -11.977 1 97 92 ILE B N 1
ATOM 2239 C CA . ILE B 1 92 ? -3.334 -8.711 -12.43 1 97 92 ILE B CA 1
ATOM 2240 C C . ILE B 1 92 ? -1.89 -8.914 -11.984 1 97 92 ILE B C 1
ATOM 2242 O O . ILE B 1 92 ? -1.613 -9.766 -11.133 1 97 92 ILE B O 1
ATOM 2246 N N . GLY B 1 93 ? -0.98 -8.109 -12.609 1 97.19 93 GLY B N 1
ATOM 2247 C CA . GLY B 1 93 ? 0.425 -8.18 -12.25 1 97.19 93 GLY B CA 1
ATOM 2248 C C . GLY B 1 93 ? 0.787 -7.289 -11.078 1 97.19 93 GLY B C 1
ATOM 2249 O O . GLY B 1 93 ? 0.086 -6.316 -10.789 1 97.19 93 GLY B O 1
ATOM 2250 N N . SER B 1 94 ? 1.873 -7.645 -10.43 1 98.12 94 SER B N 1
ATOM 2251 C CA . SER B 1 94 ? 2.311 -6.914 -9.242 1 98.12 94 SER B CA 1
ATOM 2252 C C . SER B 1 94 ? 2.854 -5.539 -9.609 1 98.12 94 SER B C 1
ATOM 2254 O O . SER B 1 94 ? 2.715 -4.586 -8.844 1 98.12 94 SER B O 1
ATOM 2256 N N . VAL B 1 95 ? 3.43 -5.383 -10.75 1 97.31 95 VAL B N 1
ATOM 2257 C CA . VAL B 1 95 ? 4.109 -4.156 -11.156 1 97.31 95 VAL B CA 1
ATOM 2258 C C . VAL B 1 95 ? 3.113 -3 -11.18 1 97.31 95 VAL B C 1
ATOM 2260 O O . VAL B 1 95 ? 3.414 -1.905 -10.695 1 97.31 95 VAL B O 1
ATOM 2263 N N . MET B 1 96 ? 1.937 -3.236 -11.68 1 97.5 96 MET B N 1
ATOM 2264 C CA . MET B 1 96 ? 0.91 -2.199 -11.734 1 97.5 96 MET B CA 1
ATOM 2265 C C . MET B 1 96 ? 0.539 -1.726 -10.336 1 97.5 96 MET B C 1
ATOM 2267 O O . MET B 1 96 ? 0.363 -0.528 -10.109 1 97.5 96 MET B O 1
ATOM 2271 N N . VAL B 1 97 ? 0.444 -2.666 -9.414 1 97.94 97 VAL B N 1
ATOM 2272 C CA . VAL B 1 97 ? 0.026 -2.35 -8.055 1 97.94 97 VAL B CA 1
ATOM 2273 C C . VAL B 1 97 ? 1.148 -1.612 -7.328 1 97.94 97 VAL B C 1
ATOM 2275 O O . VAL B 1 97 ? 0.891 -0.71 -6.527 1 97.94 97 VAL B O 1
ATOM 2278 N N . VAL B 1 98 ? 2.4 -1.952 -7.625 1 97.75 98 VAL B N 1
ATOM 2279 C CA . VAL B 1 98 ? 3.553 -1.255 -7.062 1 97.75 98 VAL B CA 1
ATOM 2280 C C . VAL B 1 98 ? 3.518 0.215 -7.473 1 97.75 98 VAL B C 1
ATOM 2282 O O . VAL B 1 98 ? 3.732 1.104 -6.645 1 97.75 98 VAL B O 1
ATOM 2285 N N . ILE B 1 99 ? 3.203 0.438 -8.711 1 97.06 99 ILE B N 1
ATOM 2286 C CA . ILE B 1 99 ? 3.16 1.8 -9.227 1 97.06 99 ILE B CA 1
ATOM 2287 C C . ILE B 1 99 ? 2.037 2.578 -8.547 1 97.06 99 ILE B C 1
ATOM 2289 O O . ILE B 1 99 ? 2.24 3.707 -8.094 1 97.06 99 ILE B O 1
ATOM 2293 N N . ILE B 1 100 ? 0.915 2 -8.445 1 97.25 100 ILE B N 1
ATOM 2294 C CA . ILE B 1 100 ? -0.246 2.643 -7.836 1 97.25 100 ILE B CA 1
ATOM 2295 C C . ILE B 1 100 ? 0.035 2.932 -6.363 1 97.25 100 ILE B C 1
ATOM 2297 O O . ILE B 1 100 ? -0.265 4.02 -5.871 1 97.25 100 ILE B O 1
ATOM 2301 N N . MET B 1 101 ? 0.61 1.983 -5.715 1 96.88 101 MET B N 1
ATOM 2302 C CA . MET B 1 101 ? 0.935 2.135 -4.301 1 96.88 101 MET B CA 1
ATOM 2303 C C . MET B 1 101 ? 1.979 3.227 -4.098 1 96.88 101 MET B C 1
ATOM 2305 O O . MET B 1 101 ? 1.851 4.055 -3.193 1 96.88 101 MET B O 1
ATOM 2309 N N . ALA B 1 102 ? 3.008 3.217 -4.918 1 95.5 102 ALA B N 1
ATOM 2310 C CA . ALA B 1 102 ? 4.059 4.227 -4.824 1 95.5 102 ALA B CA 1
ATOM 2311 C C . ALA B 1 102 ? 3.484 5.633 -4.98 1 95.5 102 ALA B C 1
ATOM 2313 O O . ALA B 1 102 ? 3.857 6.547 -4.242 1 95.5 102 ALA B O 1
ATOM 2314 N N . ARG B 1 103 ? 2.611 5.727 -5.887 1 95.31 103 ARG B N 1
ATOM 2315 C CA . ARG B 1 103 ? 1.963 7.02 -6.102 1 95.31 103 ARG B CA 1
ATOM 2316 C C . ARG B 1 103 ? 1.131 7.422 -4.887 1 95.31 103 ARG B C 1
ATOM 2318 O O . ARG B 1 103 ? 1.105 8.594 -4.508 1 95.31 103 ARG B O 1
ATOM 2325 N N . GLU B 1 104 ? 0.469 6.551 -4.371 1 94.38 104 GLU B N 1
ATOM 2326 C CA . GLU B 1 104 ? -0.333 6.852 -3.188 1 94.38 104 GLU B CA 1
ATOM 2327 C C . GLU B 1 104 ? 0.543 7.336 -2.035 1 94.38 104 GLU B C 1
ATOM 2329 O O . GLU B 1 104 ? 0.213 8.32 -1.372 1 94.38 104 GLU B O 1
ATOM 2334 N N . PHE B 1 105 ? 1.63 6.668 -1.817 1 94.19 105 PHE B N 1
ATOM 2335 C CA . PHE B 1 105 ? 2.549 7.07 -0.759 1 94.19 105 PHE B CA 1
ATOM 2336 C C . PHE B 1 105 ? 3.178 8.422 -1.074 1 94.19 105 PHE B C 1
ATOM 2338 O O . PHE B 1 105 ? 3.385 9.242 -0.177 1 94.19 105 PHE B O 1
ATOM 2345 N N . LEU B 1 106 ? 3.469 8.617 -2.299 1 92.31 106 LEU B N 1
ATOM 2346 C CA . LEU B 1 106 ? 4.066 9.875 -2.723 1 92.31 106 LEU B CA 1
ATOM 2347 C C . LEU B 1 106 ? 3.125 11.047 -2.438 1 92.31 106 LEU B C 1
ATOM 2349 O O . LEU B 1 106 ? 3.523 12.031 -1.817 1 92.31 106 LEU B O 1
ATOM 2353 N N . VAL B 1 107 ? 1.905 10.891 -2.793 1 91.06 107 VAL B N 1
ATOM 2354 C CA . VAL B 1 107 ? 0.918 11.961 -2.658 1 91.06 107 VAL B CA 1
ATOM 2355 C C . VAL B 1 107 ? 0.622 12.203 -1.181 1 91.06 107 VAL B C 1
ATOM 2357 O O . VAL B 1 107 ? 0.541 13.352 -0.739 1 91.06 107 VAL B O 1
ATOM 2360 N N . THR B 1 108 ? 0.471 11.164 -0.458 1 90 108 THR B N 1
ATOM 2361 C CA . THR B 1 108 ? 0.178 11.297 0.965 1 90 108 THR B CA 1
ATOM 2362 C C . THR B 1 108 ? 1.346 11.953 1.698 1 90 108 THR B C 1
ATOM 2364 O O . THR B 1 108 ? 1.143 12.805 2.564 1 90 108 THR B O 1
ATOM 2367 N N . SER B 1 109 ? 2.52 11.531 1.38 1 89.69 109 SER B N 1
ATOM 2368 C CA . SER B 1 109 ? 3.699 12.133 1.995 1 89.69 109 SER B CA 1
ATOM 2369 C C . SER B 1 109 ? 3.789 13.625 1.683 1 89.69 109 SER B C 1
ATOM 2371 O O . SER B 1 109 ? 4.113 14.43 2.559 1 89.69 109 SER B O 1
ATOM 2373 N N . LEU B 1 110 ? 3.488 14.008 0.502 1 88.94 110 LEU B N 1
ATOM 2374 C CA . LEU B 1 110 ? 3.523 15.406 0.105 1 88.94 110 LEU B CA 1
ATOM 2375 C C . LEU B 1 110 ? 2.457 16.203 0.843 1 88.94 110 LEU B C 1
ATOM 2377 O O . LEU B 1 110 ? 2.689 17.359 1.221 1 88.94 110 LEU B O 1
ATOM 2381 N N . ARG B 1 111 ? 1.368 15.562 0.996 1 87.81 111 ARG B N 1
ATOM 2382 C CA . ARG B 1 111 ? 0.309 16.234 1.747 1 87.81 111 ARG B CA 1
ATOM 2383 C C . ARG B 1 111 ? 0.735 16.484 3.189 1 87.81 111 ARG B C 1
ATOM 2385 O O . ARG B 1 111 ? 0.421 17.531 3.762 1 87.81 111 ARG B O 1
ATOM 2392 N N . LEU B 1 112 ? 1.425 15.562 3.746 1 86.19 112 LEU B N 1
ATOM 2393 C CA . LEU B 1 112 ? 1.921 15.695 5.113 1 86.19 112 LEU B CA 1
ATOM 2394 C C . LEU B 1 112 ? 2.893 16.859 5.227 1 86.19 112 LEU B C 1
ATOM 2396 O O . LEU B 1 112 ? 2.818 17.641 6.172 1 86.19 112 LEU B O 1
ATOM 2400 N N . VAL B 1 113 ? 3.742 17.016 4.246 1 84.44 113 VAL B N 1
ATOM 2401 C CA . VAL B 1 113 ? 4.715 18.109 4.234 1 84.44 113 VAL B CA 1
ATOM 2402 C C . VAL B 1 113 ? 3.994 19.438 4.051 1 84.44 113 VAL B C 1
ATOM 2404 O O . VAL B 1 113 ? 4.336 20.438 4.703 1 84.44 113 VAL B O 1
ATOM 2407 N N . ALA B 1 114 ? 3.027 19.438 3.209 1 85.25 114 ALA B N 1
ATOM 2408 C CA . ALA B 1 114 ? 2.277 20.656 2.938 1 85.25 114 ALA B CA 1
ATOM 2409 C C . ALA B 1 114 ? 1.523 21.125 4.18 1 85.25 114 ALA B C 1
ATOM 2411 O O . ALA B 1 114 ? 1.538 22.312 4.512 1 85.25 114 ALA B O 1
ATOM 2412 N N . VAL B 1 115 ? 0.972 20.219 4.891 1 82.44 115 VAL B N 1
ATOM 2413 C CA . VAL B 1 115 ? 0.206 20.562 6.082 1 82.44 115 VAL B CA 1
ATOM 2414 C C . VAL B 1 115 ? 1.144 21.109 7.164 1 82.44 115 VAL B C 1
ATOM 2416 O O . VAL B 1 115 ? 0.788 22.016 7.902 1 82.44 115 VAL B O 1
ATOM 2419 N N . ASN B 1 116 ? 2.328 20.547 7.219 1 81.06 116 ASN B N 1
ATOM 2420 C CA . ASN B 1 116 ? 3.326 21.016 8.172 1 81.06 116 ASN B CA 1
ATOM 2421 C C . ASN B 1 116 ? 3.754 22.453 7.879 1 81.06 116 ASN B C 1
ATOM 2423 O O . ASN B 1 116 ? 4.164 23.188 8.781 1 81.06 116 ASN B O 1
ATOM 2427 N N . SER B 1 117 ? 3.557 22.844 6.68 1 80.94 117 SER B N 1
ATOM 2428 C CA . SER B 1 117 ? 3.902 24.203 6.281 1 80.94 117 SER B CA 1
ATOM 2429 C C . SER B 1 117 ? 2.684 25.109 6.328 1 80.94 117 SER B C 1
ATOM 2431 O O . SER B 1 117 ? 2.74 26.25 5.863 1 80.94 117 SER B O 1
ATOM 2433 N N . GLY B 1 118 ? 1.59 24.484 6.766 1 79.69 118 GLY B N 1
ATOM 2434 C CA . GLY B 1 118 ? 0.383 25.281 6.918 1 79.69 118 GLY B CA 1
ATOM 2435 C C . GLY B 1 118 ? -0.403 25.422 5.629 1 79.69 118 GLY B C 1
ATOM 2436 O O . GLY B 1 118 ? -1.19 26.359 5.477 1 79.69 118 GLY B O 1
ATOM 2437 N N . LYS B 1 119 ? 0.002 24.656 4.711 1 81.75 119 LYS B N 1
ATOM 2438 C CA . LYS B 1 119 ? -0.671 24.75 3.416 1 81.75 119 LYS B CA 1
ATOM 2439 C C . LYS B 1 119 ? -1.55 23.531 3.168 1 81.75 119 LYS B C 1
ATOM 2441 O O . LYS B 1 119 ? -1.33 22.469 3.758 1 81.75 119 LYS B O 1
ATOM 2446 N N . VAL B 1 120 ? -2.664 23.766 2.365 1 76.5 120 VAL B N 1
ATOM 2447 C CA . VAL B 1 120 ? -3.555 22.672 1.973 1 76.5 120 VAL B CA 1
ATOM 2448 C C . VAL B 1 120 ? -3.531 22.516 0.455 1 76.5 120 VAL B C 1
ATOM 2450 O O . VAL B 1 120 ? -3.604 23.5 -0.284 1 76.5 120 VAL B O 1
ATOM 2453 N N . ILE B 1 121 ? -3.234 21.344 0.1 1 78.25 121 ILE B N 1
ATOM 2454 C CA . ILE B 1 121 ? -3.188 21.062 -1.331 1 78.25 121 ILE B CA 1
ATOM 2455 C C . ILE B 1 121 ? -4.582 20.688 -1.829 1 78.25 121 ILE B C 1
ATOM 2457 O O . ILE B 1 121 ? -5.223 19.797 -1.277 1 78.25 121 ILE B O 1
ATOM 2461 N N . ALA B 1 122 ? -5.07 21.422 -2.869 1 74.44 122 ALA B N 1
ATOM 2462 C CA . ALA B 1 122 ? -6.391 21.172 -3.445 1 74.44 122 ALA B CA 1
ATOM 2463 C C . ALA B 1 122 ? -6.398 19.906 -4.285 1 74.44 122 ALA B C 1
ATOM 2465 O O . ALA B 1 122 ? -5.355 19.484 -4.793 1 74.44 122 ALA B O 1
ATOM 2466 N N . ALA B 1 123 ? -7.582 19.359 -4.371 1 69.25 123 ALA B N 1
ATOM 2467 C CA . ALA B 1 123 ? -7.762 18.172 -5.203 1 69.25 123 ALA B CA 1
ATOM 2468 C C . ALA B 1 123 ? -7.613 18.5 -6.684 1 69.25 123 ALA B C 1
ATOM 2470 O O . ALA B 1 123 ? -7.941 19.609 -7.109 1 69.25 123 ALA B O 1
ATOM 2471 N N . SER B 1 124 ? -7.023 17.547 -7.496 1 77.69 124 SER B N 1
ATOM 2472 C CA . SER B 1 124 ? -6.875 17.703 -8.938 1 77.69 124 SER B CA 1
ATOM 2473 C C . SER B 1 124 ? -7.828 16.781 -9.695 1 77.69 124 SER B C 1
ATOM 2475 O O . SER B 1 124 ? -8.273 15.766 -9.148 1 77.69 124 SER B O 1
ATOM 2477 N N . ILE B 1 125 ? -8.172 17.141 -10.883 1 80.94 125 ILE B N 1
ATOM 2478 C CA . ILE B 1 125 ? -9.023 16.328 -11.742 1 80.94 125 ILE B CA 1
ATOM 2479 C C . ILE B 1 125 ? -8.352 14.984 -12.016 1 80.94 125 ILE B C 1
ATOM 2481 O O . ILE B 1 125 ? -9.023 13.961 -12.125 1 80.94 125 ILE B O 1
ATOM 2485 N N . TRP B 1 126 ? -7.137 14.945 -12.039 1 81 126 TRP B N 1
ATOM 2486 C CA . TRP B 1 126 ? -6.391 13.727 -12.32 1 81 126 TRP B CA 1
ATOM 2487 C C . TRP B 1 126 ? -6.539 12.727 -11.172 1 81 126 TRP B C 1
ATOM 2489 O O . TRP B 1 126 ? -6.578 11.516 -11.398 1 81 126 TRP B O 1
ATOM 2499 N N . GLY B 1 127 ? -6.633 13.25 -10.039 1 83.94 127 GLY B N 1
ATOM 2500 C CA . GLY B 1 127 ? -6.875 12.391 -8.891 1 83.94 127 GLY B CA 1
ATOM 2501 C C . GLY B 1 127 ? -8.211 11.68 -8.945 1 83.94 127 GLY B C 1
ATOM 2502 O O . GLY B 1 127 ? -8.312 10.5 -8.609 1 83.94 127 GLY B O 1
ATOM 2503 N N . LYS B 1 128 ? -9.141 12.352 -9.469 1 83.94 128 LYS B N 1
ATOM 2504 C CA . LYS B 1 128 ? -10.477 11.773 -9.594 1 83.94 128 LYS B CA 1
ATOM 2505 C C . LYS B 1 128 ? -10.516 10.688 -10.664 1 83.94 128 LYS B C 1
ATOM 2507 O O . LYS B 1 128 ? -11.109 9.625 -10.461 1 83.94 128 LYS B O 1
ATOM 2512 N N . LEU B 1 129 ? -9.906 10.938 -11.672 1 86.5 129 LEU B N 1
ATOM 2513 C CA . LEU B 1 129 ? -9.891 10 -12.789 1 86.5 129 LEU B CA 1
ATOM 2514 C C . LEU B 1 129 ? -9.195 8.703 -12.398 1 86.5 129 LEU B C 1
ATOM 2516 O O . LEU B 1 129 ? -9.641 7.617 -12.797 1 86.5 129 LEU B O 1
ATOM 2520 N N . LYS B 1 130 ? -8.156 8.883 -11.656 1 89.06 130 LYS B N 1
ATOM 2521 C CA . LYS B 1 130 ? -7.465 7.66 -11.258 1 89.06 130 LYS B CA 1
ATOM 2522 C C . LYS B 1 130 ? -8.336 6.801 -10.352 1 89.06 130 LYS B C 1
ATOM 2524 O O . LYS B 1 130 ? -8.367 5.574 -10.477 1 89.06 130 LYS B O 1
ATOM 2529 N N . THR B 1 131 ? -9.039 7.449 -9.484 1 86.94 131 THR B N 1
ATOM 2530 C CA . THR B 1 131 ? -9.867 6.719 -8.531 1 86.94 131 THR B CA 1
ATOM 2531 C C . THR B 1 131 ? -11.016 6.016 -9.242 1 86.94 131 THR B C 1
ATOM 2533 O O . THR B 1 131 ? -11.258 4.828 -9.031 1 86.94 131 THR B O 1
ATOM 2536 N N . VAL B 1 132 ? -11.578 6.668 -10.133 1 89.94 132 VAL B N 1
ATOM 2537 C CA . VAL B 1 132 ? -12.711 6.109 -10.867 1 89.94 132 VAL B CA 1
ATOM 2538 C C . VAL B 1 132 ? -12.242 4.945 -11.734 1 89.94 132 VAL B C 1
ATOM 2540 O O . VAL B 1 132 ? -12.891 3.896 -11.789 1 89.94 132 VAL B O 1
ATOM 2543 N N . SER B 1 133 ? -11.148 5.156 -12.367 1 94.62 133 SER B N 1
ATOM 2544 C CA . SER B 1 133 ? -10.641 4.102 -13.242 1 94.62 133 SER B CA 1
ATOM 2545 C C . SER B 1 133 ? -10.289 2.846 -12.445 1 94.62 133 SER B C 1
ATOM 2547 O O . SER B 1 133 ? -10.562 1.729 -12.883 1 94.62 133 SER B O 1
ATOM 2549 N N . GLN B 1 134 ? -9.711 3.031 -11.32 1 95.12 134 GLN B N 1
ATOM 2550 C CA . GLN B 1 134 ? -9.359 1.895 -10.469 1 95.12 134 GLN B CA 1
ATOM 2551 C C . GLN B 1 134 ? -10.609 1.178 -9.969 1 95.12 134 GLN B C 1
ATOM 2553 O O . GLN B 1 134 ? -10.688 -0.052 -10.016 1 95.12 134 GLN B O 1
ATOM 2558 N N . MET B 1 135 ? -11.586 1.939 -9.57 1 94.12 135 MET B N 1
ATOM 2559 C CA . MET B 1 135 ? -12.828 1.362 -9.07 1 94.12 135 MET B CA 1
ATOM 2560 C C . MET B 1 135 ? -13.547 0.588 -10.172 1 94.12 135 MET B C 1
ATOM 2562 O O . MET B 1 135 ? -14.016 -0.532 -9.953 1 94.12 135 MET B O 1
ATOM 2566 N N . VAL B 1 136 ? -13.609 1.192 -11.25 1 95 136 VAL B N 1
ATOM 2567 C CA . VAL B 1 136 ? -14.273 0.551 -12.383 1 95 136 VAL B CA 1
ATOM 2568 C C . VAL B 1 136 ? -13.539 -0.735 -12.75 1 95 136 VAL B C 1
ATOM 2570 O O . VAL B 1 136 ? -14.172 -1.764 -13.016 1 95 136 VAL B O 1
ATOM 2573 N N . SER B 1 137 ? -12.242 -0.659 -12.812 1 97.31 137 SER B N 1
ATOM 2574 C CA . SER B 1 137 ? -11.453 -1.837 -13.141 1 97.31 137 SER B CA 1
ATOM 2575 C C . SER B 1 137 ? -11.727 -2.979 -12.164 1 97.31 137 SER B C 1
ATOM 2577 O O . SER B 1 137 ? -11.922 -4.121 -12.586 1 97.31 137 SER B O 1
ATOM 2579 N N . ILE B 1 138 ? -11.758 -2.678 -10.914 1 97.62 138 ILE B N 1
ATOM 2580 C CA . ILE B 1 138 ? -11.977 -3.689 -9.891 1 97.62 138 ILE B CA 1
ATOM 2581 C C . ILE B 1 138 ? -13.359 -4.316 -10.062 1 97.62 138 ILE B C 1
ATOM 2583 O O . ILE B 1 138 ? -13.5 -5.539 -10.031 1 97.62 138 ILE B O 1
ATOM 2587 N N . VAL B 1 139 ? -14.352 -3.477 -10.289 1 96.94 139 VAL B N 1
ATOM 2588 C CA . VAL B 1 139 ? -15.719 -3.949 -10.438 1 96.94 139 VAL B CA 1
ATOM 2589 C C . VAL B 1 139 ? -15.828 -4.84 -11.68 1 96.94 139 VAL B C 1
ATOM 2591 O O . VAL B 1 139 ? -16.453 -5.906 -11.633 1 96.94 139 VAL B O 1
ATOM 2594 N N . VAL B 1 140 ? -15.258 -4.422 -12.766 1 97.06 140 VAL B N 1
ATOM 2595 C CA . VAL B 1 140 ? -15.328 -5.195 -14.008 1 97.06 140 VAL B CA 1
ATOM 2596 C C . VAL B 1 140 ? -14.625 -6.535 -13.82 1 97.06 140 VAL B C 1
ATOM 2598 O O . VAL B 1 140 ? -15.148 -7.578 -14.219 1 97.06 140 VAL B O 1
ATOM 2601 N N . ILE B 1 141 ? -13.461 -6.555 -13.219 1 97.06 141 ILE B N 1
ATOM 2602 C CA . ILE B 1 141 ? -12.711 -7.785 -13 1 97.06 141 ILE B CA 1
ATOM 2603 C C . ILE B 1 141 ? -13.531 -8.75 -12.141 1 97.06 141 ILE B C 1
ATOM 2605 O O . ILE B 1 141 ? -13.672 -9.922 -12.484 1 97.06 141 ILE B O 1
ATOM 2609 N N . LEU B 1 142 ? -14.07 -8.25 -11.086 1 97 142 LEU B N 1
ATOM 2610 C CA . LEU B 1 142 ? -14.867 -9.094 -10.203 1 97 142 LEU B CA 1
ATOM 2611 C C . LEU B 1 142 ? -16.109 -9.609 -10.914 1 97 142 LEU B C 1
ATOM 2613 O O . LEU B 1 142 ? -16.5 -10.766 -10.727 1 97 142 LEU B O 1
ATOM 2617 N N . THR B 1 143 ? -16.766 -8.727 -11.695 1 95.81 143 THR B N 1
ATOM 2618 C CA . THR B 1 143 ? -17.953 -9.125 -12.445 1 95.81 143 THR B CA 1
ATOM 2619 C C . THR B 1 143 ? -17.625 -10.258 -13.414 1 95.81 143 THR B C 1
ATOM 2621 O O . THR B 1 143 ? -18.359 -11.258 -13.477 1 95.81 143 THR B O 1
ATOM 2624 N N . LEU B 1 144 ? -16.562 -10.078 -14.117 1 95.06 144 LEU B N 1
ATOM 2625 C CA . LEU B 1 144 ? -16.172 -11.102 -15.086 1 95.06 144 LEU B CA 1
ATOM 2626 C C . LEU B 1 144 ? -15.883 -12.422 -14.383 1 95.06 144 LEU B C 1
ATOM 2628 O O . LEU B 1 144 ? -16.312 -13.484 -14.844 1 95.06 144 LEU B O 1
ATOM 2632 N N . GLN B 1 145 ? -15.195 -12.375 -13.266 1 94.31 145 GLN B N 1
ATOM 2633 C CA . GLN B 1 145 ? -14.867 -13.594 -12.531 1 94.31 145 GLN B CA 1
ATOM 2634 C C . GLN B 1 145 ? -16.125 -14.242 -11.953 1 94.31 145 GLN B C 1
ATOM 2636 O O . GLN B 1 145 ? -16.25 -15.469 -11.945 1 94.31 145 GLN B O 1
ATOM 2641 N N . ALA B 1 146 ? -17 -13.406 -11.477 1 92.88 146 ALA B N 1
ATOM 2642 C CA . ALA B 1 146 ? -18.266 -13.914 -10.953 1 92.88 146 ALA B CA 1
ATOM 2643 C C . ALA B 1 146 ? -19.078 -14.594 -12.055 1 92.88 146 ALA B C 1
ATOM 2645 O O . ALA B 1 146 ? -19.672 -15.648 -11.836 1 92.88 146 ALA B O 1
ATOM 2646 N N . PHE B 1 147 ? -19.062 -13.984 -13.195 1 91.5 147 PHE B N 1
ATOM 2647 C CA . PHE B 1 147 ? -19.812 -14.523 -14.328 1 91.5 147 PHE B CA 1
ATOM 2648 C C . PHE B 1 147 ? -19.219 -15.844 -14.797 1 91.5 147 PHE B C 1
ATOM 2650 O O . PHE B 1 147 ? -19.938 -16.766 -15.164 1 91.5 147 PHE B O 1
ATOM 2657 N N . ILE B 1 148 ? -17.969 -15.93 -14.82 1 90.69 148 ILE B N 1
ATOM 2658 C CA . ILE B 1 148 ? -17.297 -17.172 -15.211 1 90.69 148 ILE B CA 1
ATOM 2659 C C . ILE B 1 148 ? -17.641 -18.266 -14.219 1 90.69 148 ILE B C 1
ATOM 2661 O O . ILE B 1 148 ? -17.922 -19.406 -14.609 1 90.69 148 ILE B O 1
ATOM 2665 N N . GLU B 1 149 ? -17.531 -17.906 -12.977 1 87.06 149 GLU B N 1
ATOM 2666 C CA . GLU B 1 149 ? -17.828 -18.875 -11.93 1 87.06 149 GLU B CA 1
ATOM 2667 C C . GLU B 1 149 ? -19.281 -19.359 -12.008 1 87.06 149 GLU B C 1
ATOM 2669 O O . GLU B 1 149 ? -19.562 -20.531 -11.82 1 87.06 149 GLU B O 1
ATOM 2674 N N . LEU B 1 150 ? -20.172 -18.484 -12.336 1 87.12 150 LEU B N 1
ATOM 2675 C CA . LEU B 1 150 ? -21.594 -18.781 -12.297 1 87.12 150 LEU B CA 1
ATOM 2676 C C . LEU B 1 150 ? -22.047 -19.453 -13.578 1 87.12 150 LEU B C 1
ATOM 2678 O O . LEU B 1 150 ? -22.828 -20.406 -13.539 1 87.12 150 LEU B O 1
ATOM 2682 N N . PHE B 1 151 ? -21.516 -18.953 -14.711 1 86.56 151 PHE B N 1
ATOM 2683 C CA . PHE B 1 151 ? -22.141 -19.359 -15.969 1 86.56 151 PHE B CA 1
ATOM 2684 C C . PHE B 1 151 ? -21.141 -20.109 -16.844 1 86.56 151 PHE B C 1
ATOM 2686 O O . PHE B 1 151 ? -21.531 -20.797 -17.797 1 86.56 151 PHE B O 1
ATOM 2693 N N . GLY B 1 152 ? -19.891 -20.078 -16.547 1 79.31 152 GLY B N 1
ATOM 2694 C CA . GLY B 1 152 ? -18.891 -20.766 -17.344 1 79.31 152 GLY B CA 1
ATOM 2695 C C . GLY B 1 152 ? -18.812 -20.281 -18.766 1 79.31 152 GLY B C 1
ATOM 2696 O O . GLY B 1 152 ? -18.344 -20.984 -19.656 1 79.31 152 GLY B O 1
ATOM 2697 N N . ILE B 1 153 ? -19.328 -19.172 -19.125 1 73.75 153 ILE B N 1
ATOM 2698 C CA . ILE B 1 153 ? -19.547 -18.766 -20.5 1 73.75 153 ILE B CA 1
ATOM 2699 C C . ILE B 1 153 ? -18.344 -17.969 -21.016 1 73.75 153 ILE B C 1
ATOM 2701 O O . ILE B 1 153 ? -18.109 -17.891 -22.219 1 73.75 153 ILE B O 1
ATOM 2705 N N . LEU B 1 154 ? -17.562 -17.453 -20.188 1 79.69 154 LEU B N 1
ATOM 2706 C CA . LEU B 1 154 ? -16.484 -16.594 -20.656 1 79.69 154 LEU B CA 1
ATOM 2707 C C . LEU B 1 154 ? -15.133 -17.266 -20.5 1 79.69 154 LEU B C 1
ATOM 2709 O O . LEU B 1 154 ? -14.883 -17.922 -19.484 1 79.69 154 LEU B O 1
ATOM 2713 N N . ASP B 1 155 ? -14.422 -17.266 -21.656 1 88.62 155 ASP B N 1
ATOM 2714 C CA . ASP B 1 155 ? -13.055 -17.766 -21.594 1 88.62 155 ASP B CA 1
ATOM 2715 C C . ASP B 1 155 ? -12.25 -17.016 -20.531 1 88.62 155 ASP B C 1
ATOM 2717 O O . ASP B 1 155 ? -12.148 -15.789 -20.562 1 88.62 155 ASP B O 1
ATOM 2721 N N . PRO B 1 156 ? -11.773 -17.734 -19.547 1 88.25 156 PRO B N 1
ATOM 2722 C CA . PRO B 1 156 ? -10.992 -17.094 -18.484 1 88.25 156 PRO B CA 1
ATOM 2723 C C . PRO B 1 156 ? -9.836 -16.266 -19 1 88.25 156 PRO B C 1
ATOM 2725 O O . PRO B 1 156 ? -9.484 -15.234 -18.406 1 88.25 156 PRO B O 1
ATOM 2728 N N . SER B 1 157 ? -9.336 -16.625 -20.125 1 91.25 157 SER B N 1
ATOM 2729 C CA . SER B 1 157 ? -8.211 -15.891 -20.688 1 91.25 157 SER B CA 1
ATOM 2730 C C . SER B 1 157 ? -8.641 -14.508 -21.156 1 91.25 157 SER B C 1
ATOM 2732 O O . SER B 1 157 ? -7.883 -13.539 -21.016 1 91.25 157 SER B O 1
ATOM 2734 N N . ILE B 1 158 ? -9.844 -14.43 -21.703 1 91.31 158 ILE B N 1
ATOM 2735 C CA . ILE B 1 158 ? -10.367 -13.148 -22.172 1 91.31 158 ILE B CA 1
ATOM 2736 C C . ILE B 1 158 ? -10.641 -12.242 -20.969 1 91.31 158 ILE B C 1
ATOM 2738 O O . ILE B 1 158 ? -10.352 -11.047 -21.016 1 91.31 158 ILE B O 1
ATOM 2742 N N . ALA B 1 159 ? -11.203 -12.797 -19.922 1 91.88 159 ALA B N 1
ATOM 2743 C CA . ALA B 1 159 ? -11.469 -12.047 -18.703 1 91.88 159 ALA B CA 1
ATOM 2744 C C . ALA B 1 159 ? -10.18 -11.484 -18.109 1 91.88 159 ALA B C 1
ATOM 2746 O O . ALA B 1 159 ? -10.141 -10.336 -17.672 1 91.88 159 ALA B O 1
ATOM 2747 N N . LEU B 1 160 ? -9.164 -12.281 -18.172 1 93.62 160 LEU B N 1
ATOM 2748 C CA . LEU B 1 160 ? -7.871 -11.852 -17.641 1 93.62 160 LEU B CA 1
ATOM 2749 C C . LEU B 1 160 ? -7.289 -10.727 -18.5 1 93.62 160 LEU B C 1
ATOM 2751 O O . LEU B 1 160 ? -6.719 -9.773 -17.953 1 93.62 160 LEU B O 1
ATOM 2755 N N . LEU B 1 161 ? -7.477 -10.797 -19.781 1 94.69 161 LEU B N 1
ATOM 2756 C CA . LEU B 1 161 ? -6.969 -9.773 -20.688 1 94.69 161 LEU B CA 1
ATOM 2757 C C . LEU B 1 161 ? -7.688 -8.445 -20.469 1 94.69 161 LEU B C 1
ATOM 2759 O O . LEU B 1 161 ? -7.051 -7.395 -20.391 1 94.69 161 LEU B O 1
ATOM 2763 N N . ILE B 1 162 ? -8.961 -8.508 -20.344 1 94.38 162 ILE B N 1
ATOM 2764 C CA . ILE B 1 162 ? -9.758 -7.312 -20.109 1 94.38 162 ILE B CA 1
ATOM 2765 C C . ILE B 1 162 ? -9.344 -6.664 -18.797 1 94.38 162 ILE B C 1
ATOM 2767 O O . ILE B 1 162 ? -9.141 -5.449 -18.734 1 94.38 162 ILE B O 1
ATOM 2771 N N . GLY B 1 163 ? -9.227 -7.488 -17.75 1 94.94 163 GLY B N 1
ATOM 2772 C CA . GLY B 1 163 ? -8.789 -6.984 -16.469 1 94.94 163 GLY B CA 1
ATOM 2773 C C . GLY B 1 163 ? -7.422 -6.336 -16.5 1 94.94 163 GLY B C 1
ATOM 2774 O O . GLY B 1 163 ? -7.219 -5.262 -15.93 1 94.94 163 GLY B O 1
ATOM 2775 N N . GLU B 1 164 ? -6.562 -6.918 -17.203 1 95.56 164 GLU B N 1
ATOM 2776 C CA . GLU B 1 164 ? -5.203 -6.402 -17.312 1 95.56 164 GLU B CA 1
ATOM 2777 C C . GLU B 1 164 ? -5.176 -5.074 -18.062 1 95.56 164 GLU B C 1
ATOM 2779 O O . GLU B 1 164 ? -4.488 -4.137 -17.656 1 95.56 164 GLU B O 1
ATOM 2784 N N . VAL B 1 165 ? -5.867 -5 -19.125 1 96.75 165 VAL B N 1
ATOM 2785 C CA . VAL B 1 165 ? -5.91 -3.783 -19.922 1 96.75 165 VAL B CA 1
ATOM 2786 C C . VAL B 1 165 ? -6.496 -2.639 -19.094 1 96.75 165 VAL B C 1
ATOM 2788 O O . VAL B 1 165 ? -5.93 -1.545 -19.047 1 96.75 165 VAL B O 1
ATOM 2791 N N . LEU B 1 166 ? -7.59 -2.924 -18.469 1 96.81 166 LEU B N 1
ATOM 2792 C CA . LEU B 1 166 ? -8.234 -1.909 -17.641 1 96.81 166 LEU B CA 1
ATOM 2793 C C . LEU B 1 166 ? -7.305 -1.446 -16.531 1 96.81 166 LEU B C 1
ATOM 2795 O O . LEU B 1 166 ? -7.23 -0.251 -16.234 1 96.81 166 LEU B O 1
ATOM 2799 N N . MET B 1 167 ? -6.578 -2.373 -15.961 1 97.25 167 MET B N 1
ATOM 2800 C CA . MET B 1 167 ? -5.691 -2.025 -14.859 1 97.25 167 MET B CA 1
ATOM 2801 C C . MET B 1 167 ? -4.492 -1.224 -15.352 1 97.25 167 MET B C 1
ATOM 2803 O O . MET B 1 167 ? -4 -0.338 -14.656 1 97.25 167 MET B O 1
ATOM 2807 N N . TRP B 1 168 ? -4.031 -1.473 -16.547 1 97.56 168 TRP B N 1
ATOM 2808 C CA . TRP B 1 168 ? -2.939 -0.682 -17.094 1 97.56 168 TRP B CA 1
ATOM 2809 C C . TRP B 1 168 ? -3.398 0.739 -17.406 1 97.56 168 TRP B C 1
ATOM 2811 O O . TRP B 1 168 ? -2.631 1.692 -17.266 1 97.56 168 TRP B O 1
ATOM 2821 N N . ILE B 1 169 ? -4.594 0.835 -17.859 1 97.12 169 ILE B N 1
ATOM 2822 C CA . ILE B 1 169 ? -5.156 2.164 -18.078 1 97.12 169 ILE B CA 1
ATOM 2823 C C . ILE B 1 169 ? -5.215 2.916 -16.75 1 97.12 169 ILE B C 1
ATOM 2825 O O . ILE B 1 169 ? -4.793 4.07 -16.656 1 97.12 169 ILE B O 1
ATOM 2829 N N . ALA B 1 170 ? -5.746 2.234 -15.719 1 96.94 170 ALA B N 1
ATOM 2830 C CA . ALA B 1 170 ? -5.801 2.836 -14.391 1 96.94 170 ALA B CA 1
ATOM 2831 C C . ALA B 1 170 ? -4.406 3.197 -13.891 1 96.94 170 ALA B C 1
ATOM 2833 O O . ALA B 1 170 ? -4.211 4.25 -13.273 1 96.94 170 ALA B O 1
ATOM 2834 N N . THR B 1 171 ? -3.463 2.355 -14.133 1 97.69 171 THR B N 1
ATOM 2835 C CA . THR B 1 171 ? -2.082 2.584 -13.719 1 97.69 171 THR B CA 1
ATOM 2836 C C . THR B 1 171 ? -1.499 3.799 -14.438 1 97.69 171 THR B C 1
ATOM 2838 O O . THR B 1 171 ? -0.841 4.637 -13.82 1 97.69 171 THR B O 1
ATOM 2841 N N . ALA B 1 172 ? -1.779 3.916 -15.734 1 97.25 172 ALA B N 1
ATOM 2842 C CA . ALA B 1 172 ? -1.305 5.059 -16.516 1 97.25 172 ALA B CA 1
ATOM 2843 C C . ALA B 1 172 ? -1.889 6.363 -15.977 1 97.25 172 ALA B C 1
ATOM 2845 O O . ALA B 1 172 ? -1.171 7.355 -15.82 1 97.25 172 ALA B O 1
ATOM 2846 N N . LEU B 1 173 ? -3.133 6.348 -15.711 1 96.12 173 LEU B N 1
ATOM 2847 C CA . LEU B 1 173 ? -3.789 7.531 -15.164 1 96.12 173 LEU B CA 1
ATOM 2848 C C . LEU B 1 173 ? -3.227 7.875 -13.789 1 96.12 173 LEU B C 1
ATOM 2850 O O . LEU B 1 173 ? -3.1 9.047 -13.445 1 96.12 173 LEU B O 1
ATOM 2854 N N . THR B 1 174 ? -2.922 6.836 -13.023 1 95.75 174 THR B N 1
ATOM 2855 C CA . THR B 1 174 ? -2.322 7.031 -11.703 1 95.75 174 THR B CA 1
ATOM 2856 C C . THR B 1 174 ? -0.948 7.68 -11.828 1 95.75 174 THR B C 1
ATOM 2858 O O . THR B 1 174 ? -0.614 8.586 -11.062 1 95.75 174 THR B O 1
ATOM 2861 N N . LEU B 1 175 ? -0.206 7.25 -12.789 1 95.44 175 LEU B N 1
ATOM 2862 C CA . LEU B 1 175 ? 1.11 7.832 -13.031 1 95.44 175 LEU B CA 1
ATOM 2863 C C . LEU B 1 175 ? 0.991 9.297 -13.445 1 95.44 175 LEU B C 1
ATOM 2865 O O . LEU B 1 175 ? 1.726 10.148 -12.938 1 95.44 175 LEU B O 1
ATOM 2869 N N . ILE B 1 176 ? 0.063 9.516 -14.312 1 94.81 176 ILE B N 1
ATOM 2870 C CA . ILE B 1 176 ? -0.161 10.875 -14.789 1 94.81 176 ILE B CA 1
ATOM 2871 C C . ILE B 1 176 ? -0.578 11.766 -13.617 1 94.81 176 ILE B C 1
ATOM 2873 O O . ILE B 1 176 ? -0.051 12.867 -13.445 1 94.81 176 ILE B O 1
ATOM 2877 N N . SER B 1 177 ? -1.481 11.289 -12.805 1 93.81 177 SER B N 1
ATOM 2878 C CA . SER B 1 177 ? -1.943 12.039 -11.633 1 93.81 177 SER B CA 1
ATOM 2879 C C . SER B 1 177 ? -0.803 12.289 -10.656 1 93.81 177 SER B C 1
ATOM 2881 O O . SER B 1 177 ? -0.71 13.375 -10.07 1 93.81 177 SER B O 1
ATOM 2883 N N . GLY B 1 178 ? 0.045 11.32 -10.453 1 92.25 178 GLY B N 1
ATOM 2884 C CA . GLY B 1 178 ? 1.183 11.477 -9.562 1 92.25 178 GLY B CA 1
ATOM 2885 C C . GLY B 1 178 ? 2.176 12.523 -10.047 1 92.25 178 GLY B C 1
ATOM 2886 O O . GLY B 1 178 ? 2.635 13.352 -9.258 1 92.25 178 GLY B O 1
ATOM 2887 N N . VAL B 1 179 ? 2.457 12.484 -11.32 1 92 179 VAL B N 1
ATOM 2888 C CA . VAL B 1 179 ? 3.393 13.438 -11.906 1 92 179 VAL B CA 1
ATOM 2889 C C . VAL B 1 179 ? 2.818 14.844 -11.82 1 92 179 VAL B C 1
ATOM 2891 O O . VAL B 1 179 ? 3.516 15.789 -11.438 1 92 179 VAL B O 1
ATOM 2894 N N . GLU B 1 180 ? 1.601 14.969 -12.195 1 91.12 180 GLU B N 1
ATOM 2895 C CA . GLU B 1 180 ? 0.939 16.266 -12.125 1 91.12 180 GLU B CA 1
ATOM 2896 C C . GLU B 1 180 ? 0.92 16.797 -10.695 1 91.12 180 GLU B C 1
ATOM 2898 O O . GLU B 1 180 ? 1.158 18 -10.469 1 91.12 180 GLU B O 1
ATOM 2903 N N . TYR B 1 181 ? 0.645 15.938 -9.797 1 89.81 181 TYR B N 1
ATOM 2904 C CA . TYR B 1 181 ? 0.588 16.312 -8.391 1 89.81 181 TYR B CA 1
ATOM 2905 C C . TYR B 1 181 ? 1.947 16.797 -7.898 1 89.81 181 TYR B C 1
ATOM 2907 O O . TYR B 1 181 ? 2.039 17.828 -7.219 1 89.81 181 TYR B O 1
ATOM 2915 N N . LEU B 1 182 ? 2.947 16.062 -8.227 1 87.88 182 LEU B N 1
ATOM 2916 C CA . LEU B 1 182 ? 4.301 16.438 -7.828 1 87.88 182 LEU B CA 1
ATOM 2917 C C . LEU B 1 182 ? 4.719 17.75 -8.469 1 87.88 182 LEU B C 1
ATOM 2919 O O . LEU B 1 182 ? 5.316 18.609 -7.805 1 87.88 182 LEU B O 1
ATOM 2923 N N . TRP B 1 183 ? 4.332 17.844 -9.688 1 88.38 183 TRP B N 1
ATOM 2924 C CA . TRP B 1 183 ? 4.699 19.062 -10.422 1 88.38 183 TRP B CA 1
ATOM 2925 C C . TRP B 1 183 ? 3.994 20.281 -9.844 1 88.38 183 TRP B C 1
ATOM 2927 O O . TRP B 1 183 ? 4.621 21.312 -9.625 1 88.38 183 TRP B O 1
ATOM 2937 N N . SER B 1 184 ? 2.76 20.172 -9.555 1 88.31 184 SER B N 1
ATOM 2938 C CA . SER B 1 184 ? 1.948 21.297 -9.07 1 88.31 184 SER B CA 1
ATOM 2939 C C . SER B 1 184 ? 2.314 21.656 -7.637 1 88.31 184 SER B C 1
ATOM 2941 O O . SER B 1 184 ? 2.092 22.797 -7.211 1 88.31 184 SER B O 1
ATOM 2943 N N . ASN B 1 185 ? 2.912 20.719 -6.914 1 86.06 185 ASN B N 1
ATOM 2944 C CA . ASN B 1 185 ? 3.176 20.969 -5.5 1 86.06 185 ASN B CA 1
ATOM 2945 C C . ASN B 1 185 ? 4.664 20.859 -5.18 1 86.06 185 ASN B C 1
ATOM 2947 O O . ASN B 1 185 ? 5.039 20.609 -4.031 1 86.06 185 ASN B O 1
ATOM 2951 N N . TRP B 1 186 ? 5.445 21.016 -6.215 1 83.31 186 TRP B N 1
ATOM 2952 C CA . TRP B 1 186 ? 6.895 20.891 -6.098 1 83.31 186 TRP B CA 1
ATOM 2953 C C . TRP B 1 186 ? 7.449 21.922 -5.121 1 83.31 186 TRP B C 1
ATOM 2955 O O . TRP B 1 186 ? 8.484 21.703 -4.496 1 83.31 186 TRP B O 1
ATOM 2965 N N . LYS B 1 187 ? 6.836 23.016 -4.961 1 81.81 187 LYS B N 1
ATOM 2966 C CA . LYS B 1 187 ? 7.277 24.094 -4.09 1 81.81 187 LYS B CA 1
ATOM 2967 C C . LYS B 1 187 ? 7.344 23.641 -2.635 1 81.81 187 LYS B C 1
ATOM 2969 O O . LYS B 1 187 ? 8.141 24.156 -1.85 1 81.81 187 LYS B O 1
ATOM 2974 N N . TYR B 1 188 ? 6.535 22.672 -2.242 1 78.94 188 TYR B N 1
ATOM 2975 C CA . TYR B 1 188 ? 6.52 22.203 -0.862 1 78.94 188 TYR B CA 1
ATOM 2976 C C . TYR B 1 188 ? 7.68 21.25 -0.598 1 78.94 188 TYR B C 1
ATOM 2978 O O . TYR B 1 188 ? 8.023 20.984 0.557 1 78.94 188 TYR B O 1
ATOM 2986 N N . VAL B 1 189 ? 8.211 20.75 -1.59 1 72.69 189 VAL B N 1
ATOM 2987 C CA . VAL B 1 189 ? 9.336 19.828 -1.481 1 72.69 189 VAL B CA 1
ATOM 2988 C C . VAL B 1 189 ? 10.641 20.625 -1.435 1 72.69 189 VAL B C 1
ATOM 2990 O O . VAL B 1 189 ? 11.57 20.266 -0.704 1 72.69 189 VAL B O 1
ATOM 2993 N N . ASN B 1 190 ? 10.797 21.5 -2.402 1 64.44 190 ASN B N 1
ATOM 2994 C CA . ASN B 1 190 ? 12.008 22.328 -2.506 1 64.44 190 ASN B CA 1
ATOM 2995 C C . ASN B 1 190 ? 12.094 23.328 -1.364 1 64.44 190 ASN B C 1
ATOM 2997 O O . ASN B 1 190 ? 12.805 24.328 -1.472 1 64.44 190 ASN B O 1
ATOM 3001 N N . MET B 1 191 ? 11.477 23.188 -0.253 1 55.09 191 MET B N 1
ATOM 3002 C CA . MET B 1 191 ? 11.523 24.266 0.736 1 55.09 191 MET B CA 1
ATOM 3003 C C . MET B 1 191 ? 12.961 24.562 1.136 1 55.09 191 MET B C 1
ATOM 3005 O O . MET B 1 191 ? 13.688 23.688 1.58 1 55.09 191 MET B O 1
ATOM 3009 N N . ASN B 1 192 ? 13.805 25.188 0.297 1 50.28 192 ASN B N 1
ATOM 3010 C CA . ASN B 1 192 ? 15.039 25.891 0.598 1 50.28 192 ASN B CA 1
ATOM 3011 C C . ASN B 1 192 ? 15.07 26.375 2.047 1 50.28 192 ASN B C 1
ATOM 3013 O O . ASN B 1 192 ? 15.992 27.078 2.451 1 50.28 192 ASN B O 1
ATOM 3017 N N . ASP B 1 193 ? 14.133 26.141 3.129 1 42.41 193 ASP B N 1
ATOM 3018 C CA . ASP B 1 193 ? 14.672 26.719 4.352 1 42.41 193 ASP B CA 1
ATOM 3019 C C . ASP B 1 193 ? 15.828 25.875 4.895 1 42.41 193 ASP B C 1
ATOM 3021 O O . ASP B 1 193 ? 15.766 24.641 4.891 1 42.41 193 ASP B O 1
#

Secondary structure (DSSP, 8-state):
-------HHHHHHHHHHHHHHHHHHHHH-TTSTTHHHHHHHHHHHHHHHHHHHHHHHHHTT---HHHHHHHHHHHHHHHHHHHHHHHHHTSS-HHHHHHHHHHHHHHHHHHHHHHHTT--PPP-HHHHHHHHHHHHHHHHHHHHHHHHHHH--S-HHHHHHHHHHHHHHHHHHHHHHHHHHHHHTGGGT----/-------HHHHHHHHHHHHHHHHHHHHH-TTSTTHHHHHHHHHHHHHHHHHHHHHHHHHTT---HHHHHHHHHHHHHHHHHHHHHHHHHTSS-HHHHHHHHHHHHHHHHHHHHHHHTT--PPP-HHHHHHHHHHHHHHHHHHHHHHHHHHH--S-HHHHHHHHHHHHHHHHHHHHHHHHHHHHHTGGGT----

Organism: NCBI:txid537013

pLDDT: mean 86.53, std 12.83, range [28.3, 98.56]

Solvent-accessible surface area (backbone atoms only — not comparable to full-atom values): 19965 Å² total; per-residue (Å²): 130,78,75,75,72,66,50,72,47,38,49,53,37,53,47,37,48,59,44,39,61,53,32,49,46,27,60,72,37,78,86,43,81,64,16,42,46,52,21,40,51,47,48,51,51,46,54,50,47,52,60,48,35,55,50,46,20,61,71,67,65,57,71,41,56,45,37,64,56,44,41,60,48,32,54,50,43,45,53,50,39,51,55,46,41,30,20,57,73,65,46,39,66,35,66,53,52,41,53,45,50,42,37,51,50,50,52,52,51,50,49,46,50,27,37,72,71,73,40,81,85,76,88,54,74,44,54,52,52,20,51,51,36,44,50,50,32,53,52,50,38,33,48,46,53,25,43,29,72,74,66,64,74,54,60,65,66,58,48,37,49,53,32,39,52,39,43,50,52,21,34,50,38,34,50,50,27,41,51,52,49,48,63,77,48,40,71,62,45,62,49,80,120,130,78,75,76,70,66,49,71,47,38,48,52,36,52,48,37,49,60,43,39,63,51,30,50,45,28,60,70,37,79,85,42,80,62,17,42,45,53,21,39,51,47,49,51,51,46,56,50,47,50,60,48,36,54,51,47,22,62,72,66,67,57,72,41,60,45,38,65,55,43,41,62,48,32,55,50,42,46,53,49,39,50,56,46,43,30,20,57,73,64,46,40,65,36,65,53,51,39,51,45,49,43,38,51,52,52,52,52,52,49,49,46,49,27,37,73,71,74,40,82,84,78,90,55,73,44,54,51,52,22,52,50,36,44,51,50,30,52,52,52,39,33,49,47,51,25,44,28,74,73,64,62,74,54,59,65,67,57,48,38,49,54,32,38,52,41,44,50,51,20,33,51,38,33,51,51,27,42,51,52,49,48,62,77,48,40,70,64,45,62,46,80,115